Protein AF-A0A3B0TDS3-F1 (afdb_monomer)

pLDDT: mean 95.23, std 4.94, range [43.94, 98.81]

Radius of gyration: 26.95 Å; Cα contacts (8 Å, |Δi|>4): 705; chains: 1; bounding box: 66×51×68 Å

Secondary structure (DSSP, 8-state):
-PPPTT-EEEEEHHHHHHHHHHHHHHHH---HHHHHHHHHHHHHHHHHHTTT-----EEEEEHHHHHHHHHHHHHHHHHHHHHHS-TTS-----EEEEEEEEEE-SS--TTSPPPEEEEEEEEEEPPPBHHHHHHHHHH-SSHHHHHHHHHHHHHSTTEETTTTEE-SB---TTS-GGG-GGGGSPTTBTTBSSEEHHHHHHHHHHHHHTT-HHHHHHHHHHHSGGGS-HHHH-S-TTS--SEE--TTSS-GGGTT-EE-SS--THHHHHHHHHHHHHH-S-SEEE-TTS-EEEE------GGGS-SS-EEEEEE-TT--EEEEEE-SSEEEEEETTTEEEEEEETT---SSSTT---EEEEEEEETT-SSPEEE-SSEE-TTHHHHHHTT-EEEEEEEE-

Nearest PDB structures (foldseek):
  6gh3-assembly1_A  TM=7.090E-01  e=1.084E-11  Paenibacillus sp. YM1
  6gh3-assembly1_B  TM=7.013E-01  e=1.621E-11  Paenibacillus sp. YM1
  1v7v-assembly1_A  TM=5.893E-01  e=9.098E-08  Vibrio proteolyticus
  8hob-assembly1_B  TM=5.862E-01  e=1.081E-07  Acetivibrio thermocellus
  3qde-assembly1_A  TM=5.828E-01  e=1.442E-07  Acetivibrio thermocellus

Sequence (401 aa):
MSTEDDAAICIFEELATFIVGLTPVLNLEENNFNYWIKSNDIKEHYRKRIRDGIDGEEKDLSISEIKHFLSSVIKKIDKSVLSAQDEKGCLRTYFTHEVLEYNKIGVPNSEGIQLVKPTKLKQHKLPAFLEGYVHALRVASSKKEALDLYQEVRVSDLYDKKLKMYKVNVNLAGESEEIGRTRIFPRSWLENESIWLHMEYKFLLEILRNELFEEFYENFWNILVPFLKPEMYGRSVLENSSFIVSSAHQDEDLHGQGFVARLSGSTAEFMHIWLYMNVGKKPFSVSPKGDLQLKFEPALEGSLFTTKESSFSFKDIEGNSMVVKLPKNIYAFNFLGKIGVVYHNKKRLNTFGKKSALIKRVELTYRDQKNPVLIRSALISEPYAKDIRNHKVTRIDVYFE

Mean predicted aligned error: 5.13 Å

Structure (mmCIF, N/CA/C/O backbone):
data_AF-A0A3B0TDS3-F1
#
_entry.id   AF-A0A3B0TDS3-F1
#
loop_
_atom_site.group_PDB
_atom_site.id
_atom_site.type_symbol
_atom_site.label_atom_id
_atom_site.label_alt_id
_atom_site.label_comp_id
_atom_site.label_asym_id
_atom_site.label_entity_id
_atom_site.label_seq_id
_atom_site.pdbx_PDB_ins_code
_atom_site.Cartn_x
_atom_site.Cartn_y
_atom_site.Cartn_z
_atom_site.occupancy
_atom_site.B_iso_or_equiv
_atom_site.auth_seq_id
_atom_site.auth_comp_id
_atom_site.auth_asym_id
_atom_site.auth_atom_id
_atom_site.pdbx_PDB_model_num
ATOM 1 N N . MET A 1 1 ? 20.557 14.117 10.878 1.00 43.94 1 MET A N 1
ATOM 2 C CA . MET A 1 1 ? 20.926 14.824 12.118 1.00 43.94 1 MET A CA 1
ATOM 3 C C . MET A 1 1 ? 20.029 14.275 13.210 1.00 43.94 1 MET A C 1
ATOM 5 O O . MET A 1 1 ? 18.821 14.414 13.077 1.00 43.94 1 MET A O 1
ATOM 9 N N . SER A 1 2 ? 20.569 13.550 14.193 1.00 51.22 2 SER A N 1
ATOM 10 C CA . SER A 1 2 ? 19.808 13.276 15.415 1.00 51.22 2 SER A CA 1
ATOM 11 C C . SER A 1 2 ? 19.693 14.601 16.152 1.00 51.22 2 SER A C 1
ATOM 13 O O . SER A 1 2 ? 20.711 15.215 16.455 1.00 51.22 2 SER A O 1
ATOM 15 N N . THR A 1 3 ? 18.477 15.081 16.356 1.00 63.25 3 THR A N 1
ATOM 16 C CA . THR A 1 3 ? 18.248 16.248 17.200 1.00 63.25 3 THR A CA 1
ATOM 17 C C . THR A 1 3 ? 18.604 15.865 18.639 1.00 63.25 3 THR A C 1
ATOM 19 O O . THR A 1 3 ? 18.185 14.796 19.095 1.00 63.25 3 THR A O 1
ATOM 22 N N . GLU A 1 4 ? 19.435 16.673 19.299 1.00 81.38 4 GLU A N 1
ATOM 23 C CA . GLU A 1 4 ? 19.890 16.449 20.679 1.00 81.38 4 GLU A CA 1
ATOM 24 C C . GLU A 1 4 ? 18.684 16.372 21.626 1.00 81.38 4 GLU A C 1
ATOM 26 O O . GLU A 1 4 ? 17.729 17.129 21.466 1.00 81.38 4 GLU A O 1
ATOM 31 N N . ASP A 1 5 ? 18.689 15.432 22.574 1.00 81.81 5 ASP A N 1
ATOM 32 C CA . ASP A 1 5 ? 17.509 15.133 23.405 1.00 81.81 5 ASP A CA 1
ATOM 33 C C . ASP A 1 5 ? 17.091 16.299 24.315 1.00 81.81 5 ASP A C 1
ATOM 35 O O . ASP A 1 5 ? 15.903 16.439 24.617 1.00 81.81 5 ASP A O 1
ATOM 39 N N . ASP A 1 6 ? 18.047 17.159 24.672 1.00 84.56 6 ASP A N 1
ATOM 40 C CA . ASP A 1 6 ? 17.842 18.343 25.511 1.00 84.56 6 ASP A CA 1
ATOM 41 C C . ASP A 1 6 ? 17.403 19.582 24.717 1.00 84.56 6 ASP A C 1
ATOM 43 O O . ASP A 1 6 ? 17.012 20.588 25.308 1.00 84.56 6 ASP A O 1
ATOM 47 N N . ALA A 1 7 ? 17.453 19.542 23.380 1.00 91.31 7 ALA A N 1
ATOM 48 C CA . ALA A 1 7 ? 16.971 20.663 22.586 1.00 91.31 7 ALA A CA 1
ATOM 49 C C . ALA A 1 7 ? 15.443 20.793 22.726 1.00 91.31 7 ALA A C 1
ATOM 51 O O . ALA A 1 7 ? 14.700 19.806 22.703 1.00 91.31 7 ALA A O 1
ATOM 52 N N . ALA A 1 8 ? 14.984 22.032 22.889 1.00 91.75 8 ALA A N 1
ATOM 53 C CA . ALA A 1 8 ? 13.580 22.365 23.065 1.00 91.75 8 ALA A CA 1
ATOM 54 C C . ALA A 1 8 ? 12.907 22.696 21.729 1.00 91.75 8 ALA A C 1
ATOM 56 O O . ALA A 1 8 ? 13.524 23.241 20.809 1.00 91.75 8 ALA A O 1
ATOM 57 N N . ILE A 1 9 ? 11.623 22.368 21.640 1.00 93.62 9 ILE A N 1
ATOM 58 C CA . ILE A 1 9 ? 10.732 22.778 20.563 1.00 93.62 9 ILE A CA 1
ATOM 59 C C . ILE A 1 9 ? 9.626 23.617 21.192 1.00 93.62 9 ILE A C 1
ATOM 61 O O . ILE A 1 9 ? 8.897 23.136 22.061 1.00 93.62 9 ILE A O 1
ATOM 65 N N . CYS A 1 10 ? 9.499 24.850 20.713 1.00 95.19 10 CYS A N 1
ATOM 66 C CA . CYS A 1 10 ? 8.429 25.745 21.113 1.00 95.19 10 CYS A CA 1
ATOM 67 C C . CYS A 1 10 ? 7.128 25.324 20.418 1.00 95.19 10 CYS A C 1
ATOM 69 O O . CYS A 1 10 ? 7.086 25.187 19.190 1.00 95.19 10 CYS A O 1
ATOM 71 N N . ILE A 1 11 ? 6.080 25.072 21.197 1.00 95.75 11 ILE A N 1
ATOM 72 C CA . ILE A 1 11 ? 4.740 24.749 20.698 1.00 95.75 11 ILE A CA 1
ATOM 73 C C . ILE A 1 11 ? 3.695 25.560 21.460 1.00 95.75 11 ILE A C 1
ATOM 75 O O . ILE A 1 11 ? 3.932 25.971 22.590 1.00 95.75 11 ILE A O 1
ATOM 79 N N . PHE A 1 12 ? 2.514 25.748 20.878 1.00 96.62 12 PHE A N 1
ATOM 80 C CA . PHE A 1 12 ? 1.423 26.449 21.554 1.00 96.62 12 PHE A CA 1
ATOM 81 C C . PHE A 1 12 ? 1.002 25.743 22.859 1.00 96.62 12 PHE A C 1
ATOM 83 O O . PHE A 1 12 ? 0.956 24.506 22.941 1.00 96.62 12 PHE A O 1
ATOM 90 N N . GLU A 1 13 ? 0.730 26.540 23.892 1.00 97.31 13 GLU A N 1
ATOM 91 C CA . GLU A 1 13 ? 0.593 26.107 25.287 1.00 97.31 13 GLU A CA 1
ATOM 92 C C . GLU A 1 13 ? -0.495 25.033 25.493 1.00 97.31 13 GLU A C 1
ATOM 94 O O . GLU A 1 13 ? -0.337 24.095 26.290 1.00 97.31 13 GLU A O 1
ATOM 99 N N . GLU A 1 14 ? -1.589 25.106 24.733 1.00 97.81 14 GLU A N 1
ATOM 100 C CA . GLU A 1 14 ? -2.693 24.151 24.776 1.00 97.81 14 GLU A CA 1
ATOM 101 C C . GLU A 1 14 ? -2.236 22.748 24.359 1.00 97.81 14 GLU A C 1
ATOM 103 O O . GLU A 1 14 ? -2.625 21.757 24.987 1.00 97.81 14 GLU A O 1
ATOM 108 N N . LEU A 1 15 ? -1.390 22.643 23.324 1.00 97.25 15 LEU A N 1
ATOM 109 C CA . LEU A 1 15 ? -0.843 21.361 22.872 1.00 97.25 15 LEU A CA 1
ATOM 110 C C . LEU A 1 15 ? 0.171 20.812 23.868 1.00 97.25 15 LEU A C 1
ATOM 112 O O . LEU A 1 15 ? 0.146 19.614 24.153 1.00 97.25 15 LEU A O 1
ATOM 116 N N . ALA A 1 16 ? 1.020 21.670 24.437 1.00 97.25 16 ALA A N 1
ATOM 117 C CA . ALA A 1 16 ? 1.942 21.251 25.487 1.00 97.25 16 ALA A CA 1
ATOM 118 C C . ALA A 1 16 ? 1.182 20.680 26.691 1.00 97.25 16 ALA A C 1
ATOM 120 O O . ALA A 1 16 ? 1.498 19.593 27.176 1.00 97.25 16 ALA A O 1
ATOM 121 N N . THR A 1 17 ? 0.119 21.364 27.122 1.00 97.00 17 THR A N 1
ATOM 122 C CA . THR A 1 17 ? -0.765 20.899 28.199 1.00 97.00 17 THR A CA 1
ATOM 123 C C . THR A 1 17 ? -1.408 19.553 27.865 1.00 97.00 17 THR A C 1
ATOM 125 O O . THR A 1 17 ? -1.441 18.657 28.710 1.00 97.00 17 THR A O 1
ATOM 128 N N . PHE A 1 18 ? -1.876 19.374 26.626 1.00 98.06 18 PHE A N 1
ATOM 129 C CA . PHE A 1 18 ? -2.446 18.111 26.160 1.00 98.06 18 PHE A CA 1
ATOM 130 C C . PHE A 1 18 ? -1.433 16.955 26.195 1.00 98.06 18 PHE A C 1
ATOM 132 O O . PHE A 1 18 ? -1.743 15.888 26.730 1.00 98.06 18 PHE A O 1
ATOM 139 N N . ILE A 1 19 ? -0.222 17.163 25.668 1.00 97.81 19 ILE A N 1
ATOM 140 C CA . ILE A 1 19 ? 0.850 16.156 25.634 1.00 97.81 19 ILE A CA 1
ATOM 141 C C . ILE A 1 19 ? 1.247 15.749 27.057 1.00 97.81 19 ILE A C 1
ATOM 143 O O . ILE A 1 19 ? 1.241 14.558 27.390 1.00 97.81 19 ILE A O 1
ATOM 147 N N . VAL A 1 20 ? 1.536 16.729 27.917 1.00 96.44 20 VAL A N 1
ATOM 148 C CA . VAL A 1 20 ? 1.930 16.490 29.314 1.00 96.44 20 VAL A CA 1
ATOM 149 C C . VAL A 1 20 ? 0.810 15.786 30.081 1.00 96.44 20 VAL A C 1
ATOM 151 O O . VAL A 1 20 ? 1.075 14.825 30.800 1.00 96.44 20 VAL A O 1
ATOM 154 N N . GLY A 1 21 ? -0.447 16.200 29.893 1.00 97.00 21 GLY A N 1
ATOM 155 C CA . GLY A 1 21 ? -1.600 15.602 30.567 1.00 97.00 21 GLY A CA 1
ATOM 156 C C . GLY A 1 21 ? -1.903 14.167 30.124 1.00 97.00 21 GLY A C 1
ATOM 157 O O . GLY A 1 21 ? -2.243 13.323 30.955 1.00 97.00 21 GLY A O 1
ATOM 158 N N . LEU A 1 22 ? -1.767 13.856 28.830 1.00 98.12 22 LEU A N 1
ATOM 159 C CA . LEU A 1 22 ? -2.089 12.531 28.287 1.00 98.12 22 LEU A CA 1
ATOM 160 C C . LEU A 1 22 ? -0.999 11.484 28.567 1.00 98.12 22 LEU A C 1
ATOM 162 O O . LEU A 1 22 ? -1.310 10.301 28.719 1.00 98.12 22 LEU A O 1
ATOM 166 N N . THR A 1 23 ? 0.262 11.904 28.670 1.00 97.69 23 THR A N 1
ATOM 167 C CA . THR A 1 23 ? 1.417 11.023 28.915 1.00 97.69 23 THR A CA 1
ATOM 168 C C . THR A 1 23 ? 1.249 10.080 30.123 1.00 97.69 23 THR A C 1
ATOM 170 O O . THR A 1 23 ? 1.380 8.866 29.942 1.00 97.69 23 THR A O 1
ATOM 173 N N . PRO A 1 24 ? 0.911 10.541 31.345 1.00 96.88 24 PRO A N 1
ATOM 174 C CA . PRO A 1 24 ? 0.722 9.637 32.481 1.00 96.88 24 PRO A CA 1
ATOM 175 C C . PRO A 1 24 ? -0.459 8.679 32.279 1.00 96.88 24 PRO A C 1
ATOM 177 O O . PRO A 1 24 ? -0.383 7.526 32.695 1.00 96.88 24 PRO A O 1
ATOM 180 N N . VAL A 1 25 ? -1.528 9.105 31.597 1.00 97.62 25 VAL A N 1
ATOM 181 C CA . VAL A 1 25 ? -2.680 8.237 31.298 1.00 97.62 25 VAL A CA 1
ATOM 182 C C . VAL A 1 25 ? -2.292 7.118 30.330 1.00 97.62 25 VAL A C 1
ATOM 184 O O . VAL A 1 25 ? -2.728 5.984 30.508 1.00 97.62 25 VAL A O 1
ATOM 187 N N . LEU A 1 26 ? -1.442 7.396 29.336 1.00 96.69 26 LEU A N 1
ATOM 188 C CA . LEU A 1 26 ? -0.903 6.373 28.431 1.00 96.69 26 LEU A CA 1
ATOM 189 C C . LEU A 1 26 ? -0.057 5.327 29.166 1.00 96.69 26 LEU A C 1
ATOM 191 O O . LEU A 1 26 ? -0.146 4.142 28.845 1.00 96.69 26 LEU A O 1
ATOM 195 N N . ASN A 1 27 ? 0.744 5.768 30.138 1.00 94.75 27 ASN A N 1
ATOM 196 C CA . ASN A 1 27 ? 1.745 4.929 30.795 1.00 94.75 27 ASN A CA 1
ATOM 197 C C . ASN A 1 27 ? 1.227 4.157 32.011 1.00 94.75 27 ASN A C 1
ATOM 199 O O . ASN A 1 27 ? 1.718 3.062 32.274 1.00 94.75 27 ASN A O 1
ATOM 203 N N . LEU A 1 28 ? 0.269 4.718 32.753 1.00 94.56 28 LEU A N 1
ATOM 204 C CA . LEU A 1 28 ? -0.132 4.201 34.065 1.00 94.56 28 LEU A CA 1
ATOM 205 C C . LEU A 1 28 ? -1.535 3.581 34.079 1.00 94.56 28 LEU A C 1
ATOM 207 O O . LEU A 1 28 ? -1.835 2.789 34.968 1.00 94.56 28 LEU A O 1
ATOM 211 N N . GLU A 1 29 ? -2.415 3.931 33.134 1.00 96.00 29 GLU A N 1
ATOM 212 C CA . GLU A 1 29 ? -3.788 3.414 33.131 1.00 96.00 29 GLU A CA 1
ATOM 213 C C . GLU A 1 29 ? -3.897 2.093 32.357 1.00 96.00 29 GLU A C 1
ATOM 215 O O . GLU A 1 29 ? -3.951 2.041 31.119 1.00 96.00 29 GLU A O 1
ATOM 220 N N . GLU A 1 30 ? -3.956 1.001 33.117 1.00 92.25 30 GLU A N 1
ATOM 221 C CA . GLU A 1 30 ? -4.073 -0.352 32.578 1.00 92.25 30 GLU A CA 1
ATOM 222 C C . GLU A 1 30 ? -5.516 -0.744 32.249 1.00 92.25 30 GLU A C 1
ATOM 224 O O . GLU A 1 30 ? -5.735 -1.537 31.328 1.00 92.25 30 GLU A O 1
ATOM 229 N N . ASN A 1 31 ? -6.510 -0.185 32.950 1.00 93.38 31 ASN A N 1
ATOM 230 C CA . ASN A 1 31 ? -7.907 -0.496 32.682 1.00 93.38 31 ASN A CA 1
ATOM 231 C C . ASN A 1 31 ? -8.383 0.259 31.430 1.00 93.38 31 ASN A C 1
ATOM 233 O O . ASN A 1 31 ? -8.437 1.487 31.401 1.00 93.38 31 ASN A O 1
ATOM 237 N N . ASN A 1 32 ? -8.771 -0.482 30.389 1.00 91.31 32 ASN A N 1
ATOM 238 C CA . ASN A 1 32 ? -9.150 0.099 29.097 1.00 91.31 32 ASN A CA 1
ATOM 239 C C . ASN A 1 32 ? -10.339 1.069 29.180 1.00 91.31 32 ASN A C 1
ATOM 241 O O . ASN A 1 32 ? -10.360 2.066 28.459 1.00 91.31 32 ASN A O 1
ATOM 245 N N . PHE A 1 33 ? -11.310 0.807 30.057 1.00 91.50 33 PHE A N 1
ATOM 246 C CA . PHE A 1 33 ? -12.478 1.670 30.211 1.00 91.50 33 PHE A CA 1
ATOM 247 C C . PHE A 1 33 ? -12.118 2.978 30.928 1.00 91.50 33 PHE A C 1
ATOM 249 O O . PHE A 1 33 ? -12.454 4.060 30.447 1.00 91.50 33 PHE A O 1
ATOM 256 N N . ASN A 1 34 ? -11.342 2.901 32.012 1.00 94.25 34 ASN A N 1
ATOM 257 C CA . ASN A 1 34 ? -10.825 4.087 32.698 1.00 94.25 34 ASN A CA 1
ATOM 258 C C . ASN A 1 34 ? -9.892 4.904 31.798 1.00 94.25 34 ASN A C 1
ATOM 260 O O . ASN A 1 34 ? -9.969 6.132 31.793 1.00 94.25 34 ASN A O 1
ATOM 264 N N . TYR A 1 35 ? -9.052 4.239 31.000 1.00 95.31 35 TYR A N 1
ATOM 265 C CA . TYR A 1 35 ? -8.215 4.888 29.992 1.00 95.31 35 TYR A CA 1
ATOM 266 C C . TYR A 1 35 ? -9.070 5.650 28.980 1.00 95.31 35 TYR A C 1
ATOM 268 O O . TYR A 1 35 ? -8.792 6.813 28.682 1.00 95.31 35 TYR A O 1
ATOM 276 N N . TRP A 1 36 ? -10.128 5.018 28.464 1.00 93.88 36 TRP A N 1
ATOM 277 C CA . TRP A 1 36 ? -11.045 5.660 27.531 1.00 93.88 36 TRP A CA 1
ATOM 278 C C . TRP A 1 36 ? -11.683 6.908 28.152 1.00 93.88 36 TRP A C 1
ATOM 280 O O . TRP A 1 36 ? -11.662 7.955 27.513 1.00 93.88 36 TRP A O 1
ATOM 290 N N . ILE A 1 37 ? -12.149 6.852 29.403 1.00 93.88 37 ILE A N 1
ATOM 291 C CA . ILE A 1 37 ? -12.697 8.028 30.101 1.00 93.88 37 ILE A CA 1
ATOM 292 C C . ILE A 1 37 ? -11.632 9.124 30.247 1.00 93.88 37 ILE A C 1
ATOM 294 O O . ILE A 1 37 ? -11.786 10.204 29.681 1.00 93.88 37 ILE A O 1
ATOM 298 N N . LYS A 1 38 ? -10.516 8.836 30.930 1.00 97.25 38 LYS A N 1
ATOM 299 C CA . LYS A 1 38 ? -9.476 9.831 31.252 1.00 97.25 38 LYS A CA 1
ATOM 300 C C . LYS A 1 38 ? -8.871 10.470 30.002 1.00 97.25 38 LYS A C 1
ATOM 302 O O . LYS A 1 38 ? -8.667 11.680 29.955 1.00 97.25 38 LYS A O 1
ATOM 307 N N . SER A 1 39 ? -8.591 9.668 28.973 1.00 97.50 39 SER A N 1
ATOM 308 C CA . SER A 1 39 ? -8.037 10.189 27.720 1.00 97.50 39 SER A CA 1
ATOM 309 C C . SER A 1 39 ? -9.039 11.067 26.969 1.00 97.50 39 SER A C 1
ATOM 311 O O . SER A 1 39 ? -8.631 12.054 26.358 1.00 97.50 39 SER A O 1
ATOM 313 N N . ASN A 1 40 ? -10.339 10.742 26.992 1.00 96.62 40 ASN A N 1
ATOM 314 C CA . ASN A 1 40 ? -11.368 11.588 26.389 1.00 96.62 40 ASN A CA 1
ATOM 315 C C . ASN A 1 40 ? -11.589 12.877 27.177 1.00 96.62 40 ASN A C 1
ATOM 317 O O . ASN A 1 40 ? -11.677 13.915 26.537 1.00 96.62 40 ASN A O 1
ATOM 321 N N . ASP A 1 41 ? -11.564 12.855 28.509 1.00 96.88 41 ASP A N 1
ATOM 322 C CA . ASP A 1 41 ? -11.658 14.080 29.315 1.00 96.88 41 ASP A CA 1
ATOM 323 C C . ASP A 1 41 ? -10.521 15.063 28.972 1.00 96.88 41 ASP A C 1
ATOM 325 O O . ASP A 1 41 ? -10.763 16.252 28.763 1.00 96.88 41 ASP A O 1
ATOM 329 N N . ILE A 1 42 ? -9.289 14.563 28.808 1.00 98.31 42 ILE A N 1
ATOM 330 C CA . ILE A 1 42 ? -8.134 15.373 28.377 1.00 98.31 42 ILE A CA 1
ATOM 331 C C . ILE A 1 42 ? -8.322 15.908 26.947 1.00 98.31 42 ILE A C 1
ATOM 333 O O . ILE A 1 42 ? -8.057 17.083 26.686 1.00 98.31 42 ILE A O 1
ATOM 337 N N . LYS A 1 43 ? -8.809 15.075 26.014 1.00 98.00 43 LYS A N 1
ATOM 338 C CA . LYS A 1 43 ? -9.114 15.495 24.633 1.00 98.00 43 LYS A CA 1
ATOM 339 C C . LYS A 1 43 ? -10.213 16.562 24.586 1.00 98.00 43 LYS A C 1
ATOM 341 O O . LYS A 1 43 ? -10.077 17.520 23.834 1.00 98.00 43 LYS A O 1
ATOM 346 N N . GLU A 1 44 ? -11.278 16.417 25.371 1.00 97.94 44 GLU A N 1
ATOM 347 C CA . GLU A 1 44 ? -12.372 17.390 25.447 1.00 97.94 44 GLU A CA 1
ATOM 348 C C . GLU A 1 44 ? -11.927 18.694 26.107 1.00 97.94 44 GLU A C 1
ATOM 350 O O . GLU A 1 44 ? -12.290 19.769 25.633 1.00 97.94 44 GLU A O 1
ATOM 355 N N . HIS A 1 45 ? -11.084 18.630 27.141 1.00 97.75 45 HIS A N 1
ATOM 356 C CA . HIS A 1 45 ? -10.477 19.826 27.718 1.00 97.75 45 HIS A CA 1
ATOM 357 C C . HIS A 1 45 ? -9.639 20.583 26.680 1.00 97.75 45 HIS A C 1
ATOM 359 O O . HIS A 1 45 ? -9.828 21.785 26.505 1.00 97.75 45 HIS A O 1
ATOM 365 N N . TYR A 1 46 ? -8.781 19.878 25.935 1.00 97.94 46 TYR A N 1
ATOM 366 C CA . TYR A 1 46 ? -8.002 20.470 24.847 1.00 97.94 46 TYR A CA 1
ATOM 367 C C . TYR A 1 46 ? -8.901 21.092 23.769 1.00 97.94 46 TYR A C 1
ATOM 369 O O . TYR A 1 46 ? -8.754 22.272 23.464 1.00 97.94 46 TYR A O 1
ATOM 377 N N . ARG A 1 47 ? -9.899 20.351 23.261 1.00 97.94 47 ARG A N 1
ATOM 378 C CA . ARG A 1 47 ? -10.879 20.853 22.276 1.00 97.94 47 ARG A CA 1
ATOM 379 C C . ARG A 1 47 ? -11.645 22.072 22.772 1.00 97.94 47 ARG A C 1
ATOM 381 O O . ARG A 1 47 ? -11.975 22.936 21.970 1.00 97.94 47 ARG A O 1
ATOM 388 N N . LYS A 1 48 ? -11.968 22.128 24.068 1.00 97.62 48 LYS A N 1
ATOM 389 C CA . LYS A 1 48 ? -12.624 23.282 24.684 1.00 97.62 48 LYS A CA 1
ATOM 390 C C . LYS A 1 48 ? -11.699 24.495 24.697 1.00 97.62 48 LYS A C 1
ATOM 392 O O . LYS A 1 48 ? -12.172 25.569 24.355 1.00 97.62 48 LYS A O 1
ATOM 397 N N . ARG A 1 49 ? -10.422 24.323 25.065 1.00 96.62 49 ARG A N 1
ATOM 398 C CA . ARG A 1 49 ? -9.435 25.415 25.070 1.00 96.62 49 ARG A CA 1
ATOM 399 C C . ARG A 1 49 ? -9.254 26.014 23.679 1.00 96.62 49 ARG A C 1
ATOM 401 O O . ARG A 1 49 ? -9.344 27.218 23.542 1.00 96.62 49 ARG A O 1
ATOM 408 N N . ILE A 1 50 ? -9.106 25.172 22.654 1.00 97.38 50 ILE A N 1
ATOM 409 C CA . ILE A 1 50 ? -8.817 25.650 21.293 1.00 97.38 50 ILE A CA 1
ATOM 410 C C . ILE A 1 50 ? -10.058 26.029 20.469 1.00 97.38 50 ILE A C 1
ATOM 412 O O . ILE A 1 50 ? -9.943 26.319 19.278 1.00 97.38 50 ILE A O 1
ATOM 416 N N . ARG A 1 51 ? -11.266 25.930 21.046 1.00 97.31 51 ARG A N 1
ATOM 417 C CA . ARG A 1 51 ? -12.526 26.044 20.291 1.00 97.31 51 ARG A CA 1
ATOM 418 C C . ARG A 1 51 ? -12.660 27.395 19.595 1.00 97.31 51 ARG A C 1
ATOM 420 O O . ARG A 1 51 ? -13.100 27.437 18.450 1.00 97.31 51 ARG A O 1
ATOM 427 N N . ASP A 1 52 ? -12.284 28.452 20.302 1.00 96.88 52 ASP A N 1
ATOM 428 C CA . ASP A 1 52 ? -12.433 29.838 19.858 1.00 96.88 52 ASP A CA 1
ATOM 429 C C . ASP A 1 52 ? -11.116 30.414 19.296 1.00 96.88 52 ASP A C 1
ATOM 431 O O . ASP A 1 52 ? -11.034 31.599 18.982 1.00 96.88 52 ASP A O 1
ATOM 435 N N . GLY A 1 53 ? -10.094 29.567 19.131 1.00 96.06 53 GLY A N 1
ATOM 436 C CA . GLY A 1 53 ? -8.728 29.949 18.771 1.00 96.06 53 GLY A CA 1
ATOM 437 C C . GLY A 1 53 ? -7.710 29.427 19.784 1.00 96.06 53 GLY A C 1
ATOM 438 O O . GLY A 1 53 ? -8.081 28.771 20.751 1.00 96.06 53 GLY A O 1
ATOM 439 N N . ILE A 1 54 ? -6.430 29.693 19.530 1.00 96.75 54 ILE A N 1
ATOM 440 C CA . ILE A 1 54 ? -5.351 29.508 20.513 1.00 96.75 54 ILE A CA 1
ATOM 441 C C . ILE A 1 54 ? -5.013 30.859 21.142 1.00 96.75 54 ILE A C 1
ATOM 443 O O . ILE A 1 54 ? -5.138 31.890 20.475 1.00 96.75 54 ILE A O 1
ATOM 447 N N . ASP A 1 55 ? -4.537 30.849 22.382 1.00 94.25 55 ASP A N 1
ATOM 448 C CA . ASP A 1 55 ? -4.226 32.066 23.143 1.00 94.25 55 ASP A CA 1
ATOM 449 C C . ASP A 1 55 ? -2.960 32.781 22.621 1.00 94.25 55 ASP A C 1
ATOM 451 O O . ASP A 1 55 ? -2.742 33.964 22.879 1.00 94.25 55 ASP A O 1
ATOM 455 N N . GLY A 1 56 ? -2.135 32.076 21.837 1.00 95.50 56 GLY A N 1
ATOM 456 C CA . GLY A 1 56 ? -0.888 32.585 21.256 1.00 95.50 56 GLY A CA 1
ATOM 457 C C . GLY A 1 56 ? 0.329 32.457 22.175 1.00 95.50 56 GLY A C 1
ATOM 458 O O . GLY A 1 56 ? 1.440 32.765 21.749 1.00 95.50 56 GLY A O 1
ATOM 459 N N . GLU A 1 57 ? 0.138 31.981 23.407 1.00 97.12 57 GLU A N 1
ATOM 460 C CA . GLU A 1 57 ? 1.229 31.611 24.305 1.00 97.12 57 GLU A CA 1
ATOM 461 C C . GLU A 1 57 ? 1.911 30.321 23.838 1.00 97.12 57 GLU A C 1
ATOM 463 O O . GLU A 1 57 ? 1.276 29.389 23.330 1.00 97.12 57 GLU A O 1
ATOM 468 N N . GLU A 1 58 ? 3.224 30.255 24.037 1.00 97.19 58 GLU A N 1
ATOM 469 C CA . GLU A 1 58 ? 4.030 29.097 23.680 1.00 97.19 58 GLU A CA 1
ATOM 470 C C . GLU A 1 58 ? 4.720 28.504 24.908 1.00 97.19 58 GLU A C 1
ATOM 472 O O . GLU A 1 58 ? 4.975 29.175 25.911 1.00 97.19 58 GLU A O 1
ATOM 477 N N . LYS A 1 59 ? 5.030 27.215 24.817 1.00 96.62 59 LYS A N 1
ATOM 478 C CA . LYS A 1 59 ? 5.724 26.456 25.842 1.00 96.62 59 LYS A CA 1
ATOM 479 C C . LYS A 1 59 ? 6.772 25.560 25.204 1.00 96.62 59 LYS A C 1
ATOM 481 O O . LYS A 1 59 ? 6.503 24.858 24.228 1.00 96.62 59 LYS A O 1
ATOM 486 N N . ASP A 1 60 ? 7.945 25.549 25.819 1.00 96.19 60 ASP A N 1
ATOM 487 C CA . ASP A 1 60 ? 9.022 24.647 25.450 1.00 96.19 60 ASP A CA 1
ATOM 488 C C . ASP A 1 60 ? 8.711 23.219 25.909 1.00 96.19 60 ASP A C 1
ATOM 490 O O . ASP A 1 60 ? 8.404 22.976 27.080 1.00 96.19 60 ASP A O 1
ATOM 494 N N . LEU A 1 61 ? 8.825 22.269 24.981 1.00 96.00 61 LEU A N 1
ATOM 495 C CA . LEU A 1 61 ? 8.969 20.848 25.288 1.00 96.00 61 LEU A CA 1
ATOM 496 C C . LEU A 1 61 ? 10.319 20.357 24.781 1.00 96.00 61 LEU A C 1
ATOM 498 O O . LEU A 1 61 ? 10.683 20.595 23.627 1.00 96.00 61 LEU A O 1
ATOM 502 N N . SER A 1 62 ? 11.041 19.618 25.616 1.00 95.00 62 SER A N 1
ATOM 503 C CA . SER A 1 62 ? 12.257 18.940 25.178 1.00 95.00 62 SER A CA 1
ATOM 504 C C . SER A 1 62 ? 11.940 17.861 24.140 1.00 95.00 62 SER A C 1
ATOM 506 O O . SER A 1 62 ? 10.885 17.212 24.151 1.00 95.00 62 SER A O 1
ATOM 508 N N . ILE A 1 63 ? 12.890 17.608 23.243 1.00 94.50 63 ILE A N 1
ATOM 509 C CA . ILE A 1 63 ? 12.808 16.491 22.298 1.00 94.50 63 ILE A CA 1
ATOM 510 C C . ILE A 1 63 ? 12.649 15.158 23.035 1.00 94.50 63 ILE A C 1
ATOM 512 O O . ILE A 1 63 ? 11.915 14.288 22.557 1.00 94.50 63 ILE A O 1
ATOM 516 N N . SER A 1 64 ? 13.284 15.002 24.198 1.00 94.81 64 SER A N 1
ATOM 517 C CA . SER A 1 64 ? 13.116 13.834 25.065 1.00 94.81 64 SER A CA 1
ATOM 518 C C . SER A 1 64 ? 11.658 13.632 25.502 1.00 94.81 64 SER A C 1
ATOM 520 O O . SER A 1 64 ? 11.118 12.533 25.344 1.00 94.81 64 SER A O 1
ATOM 522 N N . GLU A 1 65 ? 10.972 14.686 25.959 1.00 95.25 65 GLU A N 1
ATOM 523 C CA . GLU A 1 65 ? 9.553 14.625 26.345 1.00 95.25 65 GLU A CA 1
ATOM 524 C C . GLU A 1 65 ? 8.656 14.237 25.166 1.00 95.25 65 GLU A C 1
ATOM 526 O O . GLU A 1 65 ? 7.788 13.368 25.295 1.00 95.25 65 GLU A O 1
ATOM 531 N N . ILE A 1 66 ? 8.899 14.816 23.987 1.00 95.38 66 ILE A N 1
ATOM 532 C CA . ILE A 1 66 ? 8.133 14.504 22.774 1.00 95.38 66 ILE A CA 1
ATOM 533 C C . ILE A 1 66 ? 8.359 13.045 22.353 1.00 95.38 66 ILE A C 1
ATOM 535 O O . ILE A 1 66 ? 7.398 12.318 22.084 1.00 95.38 66 ILE A O 1
ATOM 539 N N . LYS A 1 67 ? 9.615 12.579 22.329 1.00 95.50 67 LYS A N 1
ATOM 540 C CA . LYS A 1 67 ? 9.954 11.177 22.029 1.00 95.50 67 LYS A CA 1
ATOM 541 C C . LYS A 1 67 ? 9.307 10.226 23.029 1.00 95.50 67 LYS A C 1
ATOM 543 O O . LYS A 1 67 ? 8.781 9.187 22.619 1.00 95.50 67 LYS A O 1
ATOM 548 N N . HIS A 1 68 ? 9.319 10.570 24.315 1.00 96.12 68 HIS A N 1
ATOM 549 C CA . HIS A 1 68 ? 8.695 9.769 25.361 1.00 96.12 68 HIS A CA 1
ATOM 550 C C . HIS A 1 68 ? 7.179 9.658 25.159 1.00 96.12 68 HIS A C 1
ATOM 552 O O . HIS A 1 68 ? 6.639 8.547 25.176 1.00 96.12 68 HIS A O 1
ATOM 558 N N . PHE A 1 69 ? 6.494 10.771 24.886 1.00 97.31 69 PHE A N 1
ATOM 559 C CA . PHE A 1 69 ? 5.065 10.776 24.576 1.00 97.31 69 PHE A CA 1
ATOM 560 C C . PHE A 1 69 ? 4.741 9.903 23.356 1.00 97.31 69 PHE A C 1
ATOM 562 O O . PHE A 1 69 ? 3.917 8.991 23.450 1.00 97.31 69 PHE A O 1
ATOM 569 N N . LEU A 1 70 ? 5.428 10.118 22.229 1.00 97.12 70 LEU A N 1
ATOM 570 C CA . LEU A 1 70 ? 5.201 9.356 20.995 1.00 97.12 70 LEU A CA 1
ATOM 571 C C . LEU A 1 70 ? 5.474 7.858 21.185 1.00 97.12 70 LEU A C 1
ATOM 573 O O . LEU A 1 70 ? 4.691 7.027 20.730 1.00 97.12 70 LEU A O 1
ATOM 577 N N . SER A 1 71 ? 6.532 7.502 21.916 1.00 96.94 71 SER A N 1
ATOM 578 C CA . SER A 1 71 ? 6.841 6.104 22.244 1.00 96.94 71 SER A CA 1
ATOM 579 C C . SER A 1 71 ? 5.758 5.470 23.121 1.00 96.94 71 SER A C 1
ATOM 581 O O . SER A 1 71 ? 5.409 4.306 22.932 1.00 96.94 71 SER A O 1
ATOM 583 N N . SER A 1 72 ? 5.183 6.240 24.051 1.00 97.38 72 SER A N 1
ATOM 584 C CA . SER A 1 72 ? 4.073 5.796 24.904 1.00 97.38 72 SER A CA 1
ATOM 585 C C . SER A 1 72 ? 2.802 5.540 24.082 1.00 97.38 72 SER A C 1
ATOM 587 O O . SER A 1 72 ? 2.113 4.541 24.298 1.00 97.38 72 SER A O 1
ATOM 589 N N . VAL A 1 73 ? 2.520 6.396 23.090 1.00 97.06 73 VAL A N 1
ATOM 590 C CA . VAL A 1 73 ? 1.424 6.200 22.126 1.00 97.06 73 VAL A CA 1
ATOM 591 C C . VAL A 1 73 ? 1.640 4.926 21.307 1.00 97.06 73 VAL A C 1
ATOM 593 O O . VAL A 1 73 ? 0.745 4.082 21.271 1.00 97.06 73 VAL A O 1
ATOM 596 N N . ILE A 1 74 ? 2.822 4.756 20.705 1.00 96.06 74 ILE A N 1
ATOM 597 C CA . ILE A 1 74 ? 3.165 3.575 19.894 1.00 96.06 74 ILE A CA 1
ATOM 598 C C . ILE A 1 74 ? 2.992 2.296 20.719 1.00 96.06 74 ILE A C 1
ATOM 600 O O . ILE A 1 74 ? 2.221 1.423 20.335 1.00 96.06 74 ILE A O 1
ATOM 604 N N . LYS A 1 75 ? 3.582 2.231 21.920 1.00 94.69 75 LYS A N 1
ATO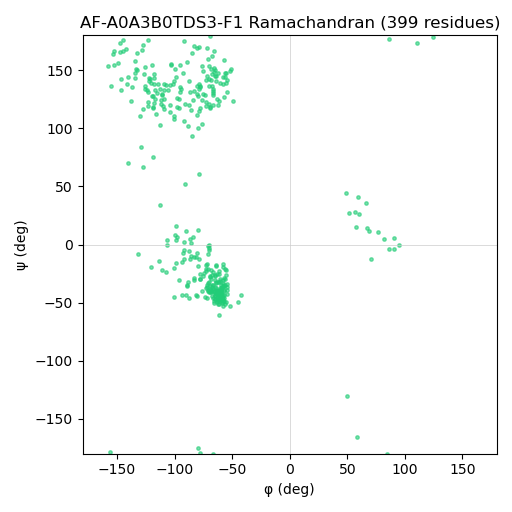M 605 C CA . LYS A 1 75 ? 3.480 1.064 22.811 1.00 94.69 75 LYS A CA 1
ATOM 606 C C . LYS A 1 75 ? 2.029 0.695 23.149 1.00 94.69 75 LYS A C 1
ATOM 608 O O . LYS A 1 75 ? 1.686 -0.487 23.222 1.00 94.69 75 LYS A O 1
ATOM 613 N N . LYS A 1 76 ? 1.162 1.690 23.382 1.00 94.62 76 LYS A N 1
ATOM 614 C CA . LYS A 1 76 ? -0.266 1.458 23.661 1.00 94.62 76 LYS A CA 1
ATOM 615 C C . LYS A 1 76 ? -0.999 0.939 22.418 1.00 94.62 76 LYS A C 1
ATOM 617 O O . LYS A 1 76 ? -1.826 0.033 22.551 1.00 94.62 76 LYS A O 1
ATOM 622 N N . ILE A 1 77 ? -0.699 1.484 21.236 1.00 93.69 77 ILE A N 1
ATOM 623 C CA . ILE A 1 77 ? -1.271 1.034 19.959 1.00 93.69 77 ILE A CA 1
ATOM 624 C C . ILE A 1 77 ? -0.826 -0.399 19.652 1.00 93.69 77 ILE A C 1
ATOM 626 O O . ILE A 1 77 ? -1.691 -1.232 19.400 1.00 93.69 77 ILE A O 1
ATOM 630 N N . ASP A 1 78 ? 0.461 -0.725 19.786 1.00 92.25 78 ASP A N 1
ATOM 631 C CA . ASP A 1 78 ? 0.995 -2.073 19.540 1.00 92.25 78 ASP A CA 1
ATOM 632 C C . ASP A 1 78 ? 0.295 -3.123 20.416 1.00 92.25 78 ASP A C 1
ATOM 634 O O . ASP A 1 78 ? -0.185 -4.148 19.927 1.00 92.25 78 ASP A O 1
ATOM 638 N N . LYS A 1 79 ? 0.124 -2.829 21.715 1.00 92.19 79 LYS A N 1
ATOM 639 C CA . LYS A 1 79 ? -0.652 -3.689 22.628 1.00 92.19 79 LYS A CA 1
ATOM 640 C C . LYS A 1 79 ? -2.110 -3.845 22.173 1.00 92.19 79 LYS A C 1
ATOM 642 O O . LYS A 1 79 ? -2.695 -4.916 22.325 1.00 92.19 79 LYS A O 1
ATOM 647 N N . SER A 1 80 ? -2.703 -2.783 21.632 1.00 90.19 80 SER A N 1
ATOM 648 C CA . SER A 1 80 ? -4.097 -2.780 21.176 1.00 90.19 80 SER A CA 1
ATOM 649 C C . SER A 1 80 ? -4.283 -3.584 19.885 1.00 90.19 80 SER A C 1
ATOM 651 O O . SER A 1 80 ? -5.269 -4.312 19.780 1.00 90.19 80 SER A O 1
ATOM 653 N N . VAL A 1 81 ? -3.328 -3.535 18.951 1.00 90.31 81 VAL A N 1
ATOM 654 C CA . VAL A 1 81 ? -3.335 -4.345 17.718 1.00 90.31 81 VAL A CA 1
ATOM 655 C C . VAL A 1 81 ? -3.302 -5.837 18.048 1.00 90.31 81 VAL A C 1
ATOM 657 O O . VAL A 1 81 ? -4.078 -6.603 17.483 1.00 90.31 81 VAL A O 1
ATOM 660 N N . LEU A 1 82 ? -2.500 -6.253 19.032 1.00 89.06 82 LEU A N 1
ATOM 661 C CA . LEU A 1 82 ? -2.514 -7.643 19.506 1.00 89.06 82 LEU A CA 1
ATOM 662 C C . LEU A 1 82 ? -3.884 -8.038 20.080 1.00 89.06 82 LEU A C 1
ATOM 664 O O . LEU A 1 82 ? -4.390 -9.120 19.803 1.00 89.06 82 LEU A O 1
ATOM 668 N N . SER A 1 83 ? -4.538 -7.148 20.834 1.00 89.56 83 SER A N 1
ATOM 669 C CA . SER A 1 83 ? -5.874 -7.422 21.391 1.00 89.56 83 SER A CA 1
ATOM 670 C C . SER A 1 83 ? -7.003 -7.439 20.347 1.00 89.56 83 SER A C 1
ATOM 672 O O . SER A 1 83 ? -8.069 -8.021 20.584 1.00 89.56 83 SER A O 1
ATOM 674 N N . ALA A 1 84 ? -6.774 -6.809 19.190 1.00 90.88 84 ALA A N 1
ATOM 675 C CA . ALA A 1 84 ? -7.714 -6.748 18.076 1.00 90.88 84 ALA A CA 1
ATOM 676 C C . ALA A 1 84 ? -7.838 -8.091 17.341 1.00 90.88 84 ALA A C 1
ATOM 678 O O . ALA A 1 84 ? -8.862 -8.335 16.702 1.00 90.88 84 ALA A O 1
ATOM 679 N N . GLN A 1 85 ? -6.847 -8.978 17.465 1.00 91.62 85 GLN A N 1
ATOM 680 C CA . GLN A 1 85 ? -6.877 -10.308 16.859 1.00 91.62 85 GLN A CA 1
ATOM 681 C C . GLN A 1 85 ? -8.001 -11.169 17.442 1.00 91.62 85 GLN A C 1
ATOM 683 O O . GLN A 1 85 ? -8.352 -11.047 18.617 1.00 91.62 85 GLN A O 1
ATOM 688 N N . ASP A 1 86 ? -8.614 -12.016 16.625 1.00 89.25 86 ASP A N 1
ATOM 689 C CA . ASP A 1 86 ? -9.585 -13.000 17.095 1.00 89.25 86 ASP A CA 1
ATOM 690 C C . ASP A 1 86 ? -8.916 -14.238 17.721 1.00 89.25 86 ASP A C 1
ATOM 692 O O . ASP A 1 86 ? -7.700 -14.314 17.878 1.00 89.25 86 ASP A O 1
ATOM 696 N N . GLU A 1 87 ? -9.729 -15.226 18.087 1.00 87.31 87 GLU A N 1
ATOM 697 C CA . GLU A 1 87 ? -9.283 -16.485 18.699 1.00 87.31 87 GLU A CA 1
ATOM 698 C C . GLU A 1 87 ? -8.347 -17.311 17.801 1.00 87.31 87 GLU A C 1
ATOM 700 O O . GLU A 1 87 ? -7.581 -18.134 18.296 1.00 87.31 87 GLU A O 1
ATOM 705 N N . LYS A 1 88 ? -8.399 -17.096 16.481 1.00 85.31 88 LYS A N 1
ATOM 706 C CA . LYS A 1 88 ? -7.533 -17.738 15.484 1.00 85.31 88 LYS A CA 1
ATOM 707 C C . LYS A 1 88 ? -6.279 -16.907 15.193 1.00 85.31 88 LYS A C 1
ATOM 709 O O . LYS A 1 88 ? -5.478 -17.305 14.352 1.00 85.31 88 LYS A O 1
ATOM 714 N N . GLY A 1 89 ? -6.105 -15.779 15.884 1.00 85.12 89 GLY A N 1
ATOM 715 C CA . GLY A 1 89 ? -5.026 -14.824 15.659 1.00 85.12 89 GLY A CA 1
ATOM 716 C C . GLY A 1 89 ? -5.297 -13.854 14.510 1.00 85.12 89 GLY A C 1
ATOM 717 O O . GLY A 1 89 ? -4.422 -13.052 14.194 1.00 85.12 89 GLY A O 1
ATOM 718 N N . CYS A 1 90 ? -6.489 -13.888 13.901 1.00 88.25 90 CYS A N 1
ATOM 719 C CA . CYS A 1 90 ? -6.771 -13.096 12.717 1.00 88.25 90 CYS A CA 1
ATOM 720 C C . CYS A 1 90 ? -7.122 -11.647 13.040 1.00 88.25 90 CYS A C 1
ATOM 722 O O . CYS A 1 90 ? -7.925 -11.377 13.939 1.00 88.25 90 CYS A O 1
ATOM 724 N N . LEU A 1 91 ? -6.569 -10.702 12.279 1.00 92.75 91 LEU A N 1
ATOM 725 C CA . LEU A 1 91 ? -6.779 -9.277 12.529 1.00 92.75 91 LEU A CA 1
ATOM 726 C C . LEU A 1 91 ? -8.237 -8.858 12.277 1.00 92.75 91 LEU A C 1
ATOM 728 O O . LEU A 1 91 ? -8.825 -9.135 11.229 1.00 92.75 91 LEU A O 1
ATOM 732 N N . ARG A 1 92 ? -8.819 -8.119 13.229 1.00 94.50 92 ARG A N 1
ATOM 733 C CA . ARG A 1 92 ? -10.135 -7.480 13.082 1.00 94.50 92 ARG A CA 1
ATOM 734 C C . ARG A 1 92 ? -9.982 -5.972 12.934 1.00 94.50 92 ARG A C 1
ATOM 736 O O . ARG A 1 92 ? -9.173 -5.351 13.617 1.00 94.50 92 ARG A O 1
ATOM 743 N N . THR A 1 93 ? -10.748 -5.397 12.010 1.00 95.12 93 THR A N 1
ATOM 744 C CA . THR A 1 93 ? -10.628 -3.982 11.616 1.00 95.12 93 THR A CA 1
ATOM 745 C C . THR A 1 93 ? -11.571 -3.085 12.404 1.00 95.12 93 THR A C 1
ATOM 747 O O . THR A 1 93 ? -11.177 -2.010 12.848 1.00 95.12 93 THR A O 1
ATOM 750 N N . TYR A 1 94 ? -12.813 -3.532 12.585 1.00 96.25 94 TYR A N 1
ATOM 751 C CA . TYR A 1 94 ? -13.877 -2.739 13.184 1.00 96.25 94 TYR A CA 1
ATOM 752 C C . TYR A 1 94 ? -14.519 -3.469 14.358 1.00 96.25 94 TYR A C 1
ATOM 754 O O . TYR A 1 94 ? -14.533 -4.699 14.431 1.00 96.25 94 TYR A O 1
ATOM 762 N N . PHE A 1 95 ? -15.061 -2.679 15.279 1.00 95.31 95 PHE A N 1
ATOM 763 C CA . PHE A 1 95 ? -15.617 -3.151 16.539 1.00 95.31 95 PHE A CA 1
ATOM 764 C C . PHE A 1 95 ? -16.874 -2.355 16.861 1.00 95.31 95 PHE A C 1
ATOM 766 O O . PHE A 1 95 ? -16.871 -1.129 16.740 1.00 95.31 95 PHE A O 1
ATOM 773 N N . THR A 1 96 ? -17.912 -3.028 17.344 1.00 95.31 96 THR A N 1
ATOM 774 C CA . THR A 1 96 ? -19.040 -2.373 18.012 1.00 95.31 96 THR A CA 1
ATOM 775 C C . THR A 1 96 ? -18.919 -2.567 19.520 1.00 95.31 96 THR A C 1
ATOM 777 O O . THR A 1 96 ? -18.249 -3.485 19.999 1.00 95.31 96 THR A O 1
ATOM 780 N N . HIS A 1 97 ? -19.507 -1.651 20.285 1.00 93.94 97 HIS A N 1
ATOM 781 C CA . HIS A 1 97 ? -19.509 -1.713 21.742 1.00 93.94 97 HIS A CA 1
ATOM 782 C C . HIS A 1 97 ? -20.940 -1.524 22.237 1.00 93.94 97 HIS A C 1
ATOM 784 O O . HIS A 1 97 ? -21.496 -0.435 22.132 1.00 93.94 97 HIS A O 1
ATOM 790 N N . GLU A 1 98 ? -21.521 -2.591 22.772 1.00 94.19 98 GLU A N 1
ATOM 791 C CA . GLU A 1 98 ? -22.855 -2.588 23.365 1.00 94.19 98 GLU A CA 1
ATOM 792 C C . GLU A 1 98 ? -22.777 -2.082 24.810 1.00 94.19 98 GLU A C 1
ATOM 794 O O . GLU A 1 98 ? -21.933 -2.535 25.589 1.00 94.19 98 GLU A O 1
ATOM 799 N N . VAL A 1 99 ? -23.658 -1.152 25.184 1.00 94.50 99 VAL A N 1
ATOM 800 C CA . VAL A 1 99 ? -23.775 -0.674 26.568 1.00 94.50 99 VAL A CA 1
ATOM 801 C C . VAL A 1 99 ? -24.603 -1.672 27.370 1.00 94.50 99 VAL A C 1
ATOM 803 O O . VAL A 1 99 ? -25.805 -1.783 27.162 1.00 94.50 99 VAL A O 1
ATOM 806 N N . LEU A 1 100 ? -23.966 -2.370 28.314 1.00 95.50 100 LEU A N 1
ATOM 807 C CA . LEU A 1 100 ? -24.647 -3.342 29.178 1.00 95.50 100 LEU A CA 1
ATOM 808 C C . LEU A 1 100 ? -25.199 -2.707 30.457 1.00 95.50 100 LEU A C 1
ATOM 810 O O . LEU A 1 100 ? -26.237 -3.119 30.963 1.00 95.50 100 LEU A O 1
ATOM 814 N N . GLU A 1 101 ? -24.480 -1.727 31.004 1.00 96.44 101 GLU A N 1
ATOM 815 C CA . GLU A 1 101 ? -24.848 -1.037 32.240 1.00 96.44 101 GLU A CA 1
ATOM 816 C C . GLU A 1 101 ? -24.537 0.455 32.095 1.00 96.44 101 GLU A C 1
ATOM 818 O O . GLU A 1 101 ? -23.554 0.844 31.449 1.00 96.44 101 GLU A O 1
ATOM 823 N N . TYR A 1 102 ? -25.385 1.296 32.686 1.00 95.75 102 TYR A N 1
ATOM 824 C CA . TYR A 1 102 ? -25.225 2.744 32.689 1.00 95.75 102 TYR A CA 1
ATOM 825 C C . TYR A 1 102 ? -25.880 3.380 33.917 1.00 95.75 102 TYR A C 1
ATOM 827 O O . TYR A 1 102 ? -26.863 2.877 34.459 1.00 95.75 102 TYR A O 1
ATOM 835 N N . ASN A 1 103 ? -25.373 4.548 34.303 1.00 95.38 103 ASN A N 1
ATOM 836 C CA . ASN A 1 103 ? -25.979 5.405 35.315 1.00 95.38 103 ASN A CA 1
ATOM 837 C C . ASN A 1 103 ? -26.749 6.543 34.646 1.00 95.38 103 ASN A C 1
ATOM 839 O O . ASN A 1 103 ? -26.269 7.134 33.679 1.00 95.38 103 ASN A O 1
ATOM 843 N N . LYS A 1 104 ? -27.918 6.900 35.181 1.00 94.94 104 LYS A N 1
ATOM 844 C CA . LYS A 1 104 ? -28.603 8.144 34.802 1.00 94.94 104 LYS A CA 1
ATOM 845 C C . LYS A 1 104 ? -27.814 9.332 35.344 1.00 94.94 104 LYS A C 1
ATOM 847 O O . LYS A 1 104 ? -27.370 9.301 36.490 1.00 94.94 104 LYS A O 1
ATOM 852 N N . ILE A 1 105 ? -27.638 10.364 34.529 1.00 93.38 105 ILE A N 1
ATOM 853 C CA . ILE A 1 105 ? -26.920 11.583 34.910 1.00 93.38 105 ILE A CA 1
ATOM 854 C C . ILE A 1 105 ? -27.704 12.819 34.484 1.00 93.38 105 ILE A C 1
ATOM 856 O O . ILE A 1 105 ? -28.423 12.782 33.491 1.00 93.38 105 ILE A O 1
ATOM 860 N N . GLY A 1 106 ? -27.537 13.914 35.226 1.00 89.00 106 GLY A N 1
ATOM 861 C CA . GLY A 1 106 ? -28.119 15.212 34.887 1.00 89.00 106 GLY A CA 1
ATOM 862 C C . GLY A 1 106 ? -29.646 15.216 34.759 1.00 89.00 106 GLY A C 1
ATOM 863 O O . GLY A 1 106 ? -30.343 14.293 35.183 1.00 89.00 106 GLY A O 1
ATOM 864 N N . VAL A 1 107 ? -30.152 16.297 34.168 1.00 90.31 107 VAL A N 1
ATOM 865 C CA . VAL A 1 107 ? -31.547 16.409 33.728 1.00 90.31 107 VAL A CA 1
ATOM 866 C C . VAL A 1 107 ? -31.677 15.896 32.289 1.00 90.31 107 VAL A C 1
ATOM 868 O O . VAL A 1 107 ? -30.674 15.878 31.567 1.00 90.31 107 VAL A O 1
ATOM 871 N N . PRO A 1 108 ? -32.876 15.467 31.853 1.00 91.38 108 PRO A N 1
ATOM 872 C CA . PRO A 1 108 ? -33.118 15.144 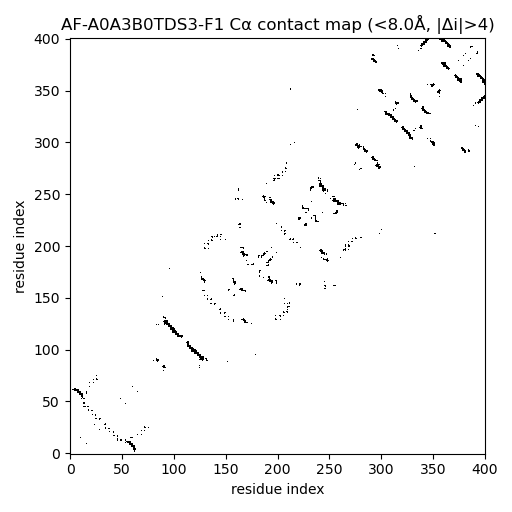30.452 1.00 91.38 108 PRO A CA 1
ATOM 873 C C . PRO A 1 108 ? -32.683 16.271 29.507 1.00 91.38 108 PRO A C 1
ATOM 875 O O . PRO A 1 108 ? -32.693 17.445 29.883 1.00 91.38 108 PRO A O 1
ATOM 878 N N . ASN A 1 109 ? -32.290 15.915 28.283 1.00 90.94 109 ASN A N 1
ATOM 879 C CA . ASN A 1 109 ? -31.939 16.900 27.260 1.00 90.94 109 ASN A CA 1
ATOM 880 C C . ASN A 1 109 ? -33.170 17.728 26.828 1.00 90.94 109 ASN A C 1
ATOM 882 O O . ASN A 1 109 ? -34.288 17.514 27.299 1.00 90.94 109 ASN A O 1
ATOM 886 N N . SER A 1 110 ? -32.980 18.663 25.894 1.00 92.25 110 SER A N 1
ATOM 887 C CA . SER A 1 110 ? -34.057 19.509 25.353 1.00 92.25 110 SER A CA 1
ATOM 888 C C . SER A 1 110 ? -35.216 18.734 24.710 1.00 92.25 110 SER A C 1
ATOM 890 O O . SER A 1 110 ? -36.290 19.297 24.533 1.00 92.25 110 SER A O 1
ATOM 892 N N . GLU A 1 111 ? -35.016 17.459 24.379 1.00 94.06 111 GLU A N 1
ATOM 893 C CA . GLU A 1 111 ? -36.021 16.559 23.805 1.00 94.06 111 GLU A CA 1
ATOM 894 C C . GLU A 1 111 ? -36.670 15.648 24.867 1.00 94.06 111 GLU A C 1
ATOM 896 O O . GLU A 1 111 ? -37.440 14.750 24.539 1.00 94.06 111 GLU A O 1
ATOM 901 N N . GLY A 1 112 ? -36.365 15.853 26.154 1.00 92.94 112 GLY A N 1
ATOM 902 C CA . GLY A 1 112 ? -36.884 15.038 27.254 1.00 92.94 112 GLY A CA 1
ATOM 903 C C . GLY A 1 112 ? -36.210 13.669 27.394 1.00 92.94 112 GLY A C 1
ATOM 904 O O . GLY A 1 112 ? -36.669 12.838 28.179 1.00 92.94 112 GLY A O 1
ATOM 905 N N . ILE A 1 113 ? -35.104 13.422 26.685 1.00 93.19 113 ILE A N 1
ATOM 906 C CA . ILE A 1 113 ? -34.371 12.153 26.729 1.00 93.19 113 ILE A CA 1
ATOM 907 C C . ILE A 1 113 ? -33.410 12.156 27.921 1.00 93.19 113 ILE A C 1
ATOM 909 O O . ILE A 1 113 ? -32.553 13.032 28.052 1.00 93.19 113 ILE A O 1
ATOM 913 N N . GLN A 1 114 ? -33.535 11.153 28.794 1.00 94.12 114 GLN A N 1
ATOM 914 C CA . GLN A 1 114 ? -32.656 10.975 29.951 1.00 94.12 114 GLN A CA 1
ATOM 915 C C . GLN A 1 114 ? -31.201 10.768 29.511 1.00 94.12 114 GLN A C 1
ATOM 917 O O . GLN A 1 114 ? -30.889 9.806 28.810 1.00 94.12 114 GLN A O 1
ATOM 922 N N . LEU A 1 115 ? -30.298 11.618 30.003 1.00 93.38 115 LEU A N 1
ATOM 923 C CA . LEU A 1 115 ? -28.863 11.449 29.790 1.00 93.38 115 LEU A CA 1
ATOM 924 C C . LEU A 1 115 ? -28.325 10.287 30.632 1.00 93.38 115 LEU A C 1
ATOM 926 O O . LEU A 1 115 ? -28.726 10.087 31.786 1.00 93.38 115 LEU A O 1
ATOM 930 N N . VAL A 1 116 ? -27.397 9.528 30.053 1.00 93.38 116 VAL A N 1
ATOM 931 C CA . VAL A 1 116 ? -26.806 8.340 30.675 1.00 93.38 116 VAL A CA 1
ATOM 932 C C . VAL A 1 116 ? -25.287 8.347 30.546 1.00 93.38 116 VAL A C 1
ATOM 934 O O . VAL A 1 116 ? -24.731 8.877 29.586 1.00 93.38 116 VAL A O 1
ATOM 937 N N . LYS A 1 117 ? -24.612 7.732 31.516 1.00 91.75 117 LYS A N 1
ATOM 938 C CA . LYS A 1 117 ? -23.178 7.453 31.490 1.00 91.75 117 LYS A CA 1
ATOM 939 C C . LYS A 1 117 ? -22.970 5.940 31.500 1.00 91.75 117 LYS A C 1
ATOM 941 O O . LYS A 1 117 ? -23.274 5.324 32.524 1.00 91.75 117 LYS A O 1
ATOM 946 N N . PRO A 1 118 ? -22.459 5.339 30.412 1.00 93.50 118 PRO A N 1
ATOM 947 C CA . PRO A 1 118 ? -22.101 3.925 30.396 1.00 93.50 118 PRO A CA 1
ATOM 948 C C . PRO A 1 118 ? -21.138 3.586 31.537 1.00 93.50 118 PRO A C 1
ATOM 950 O O . PRO A 1 118 ? -20.248 4.376 31.853 1.00 93.50 118 PRO A O 1
ATOM 953 N N . THR A 1 119 ? -21.311 2.419 32.148 1.00 93.38 119 THR A N 1
ATOM 954 C CA . THR A 1 119 ? -20.413 1.861 33.176 1.00 93.38 119 THR A CA 1
ATOM 955 C C . THR A 1 119 ? -19.830 0.516 32.761 1.00 93.38 119 THR A C 1
ATOM 957 O O . THR A 1 119 ? -18.799 0.108 33.293 1.00 93.38 119 THR A O 1
ATOM 960 N N . LYS A 1 120 ? -20.452 -0.159 31.788 1.00 93.81 120 LYS A N 1
ATOM 961 C CA . LYS A 1 120 ? -19.991 -1.442 31.260 1.00 93.81 120 LYS A CA 1
ATOM 962 C C . LYS A 1 120 ? -20.306 -1.566 29.780 1.00 93.81 120 LYS A C 1
ATOM 964 O O . LYS A 1 120 ? -21.432 -1.313 29.353 1.00 93.81 120 LYS A O 1
ATOM 969 N N . LEU A 1 121 ? -19.302 -1.993 29.020 1.00 94.19 121 LEU A N 1
ATOM 970 C CA . LEU A 1 121 ? -19.387 -2.207 27.582 1.00 94.19 121 LEU A CA 1
ATOM 971 C C . LEU A 1 121 ? -19.053 -3.660 27.250 1.00 94.19 121 LEU A C 1
ATOM 973 O O . LEU A 1 121 ? -18.135 -4.235 27.839 1.00 94.19 121 LEU A O 1
ATOM 977 N N . LYS A 1 122 ? -19.751 -4.225 26.270 1.00 94.00 122 LYS A N 1
ATOM 978 C CA . LYS A 1 122 ? -19.387 -5.487 25.629 1.00 94.00 122 LYS A CA 1
ATOM 979 C C . LYS A 1 122 ? -18.908 -5.198 24.218 1.00 94.00 122 LYS A C 1
ATOM 981 O O . LYS A 1 122 ? -19.661 -4.688 23.396 1.00 94.00 122 LYS A O 1
ATOM 986 N N . GLN A 1 123 ? -17.646 -5.509 23.950 1.00 93.69 123 GLN A N 1
ATOM 987 C CA . GLN A 1 123 ? -17.099 -5.396 22.606 1.00 93.69 123 GLN A CA 1
ATOM 988 C C . GLN A 1 123 ? -17.561 -6.581 21.754 1.00 93.69 123 GLN A C 1
ATOM 990 O O . GLN A 1 123 ? -17.500 -7.729 22.195 1.00 93.69 123 GLN A O 1
ATOM 995 N N . HIS A 1 124 ? -17.953 -6.291 20.521 1.00 94.38 124 HIS A N 1
ATOM 996 C CA . HIS A 1 124 ? -18.162 -7.267 19.461 1.00 94.38 124 HIS A CA 1
ATOM 997 C C . HIS A 1 124 ? -17.200 -6.957 18.312 1.00 94.38 124 HIS A C 1
ATOM 999 O O . HIS A 1 124 ? -17.090 -5.812 17.866 1.00 94.38 124 HIS A O 1
ATOM 1005 N N . LYS A 1 125 ? -16.441 -7.967 17.882 1.00 95.19 125 LYS A N 1
ATOM 1006 C CA . LYS A 1 125 ? -15.468 -7.837 16.793 1.00 95.19 125 LYS A CA 1
ATOM 1007 C C . LYS A 1 125 ? -16.196 -8.101 15.482 1.00 95.19 125 LYS A C 1
ATOM 1009 O O . LYS A 1 125 ? -16.727 -9.193 15.303 1.00 95.19 125 LYS A O 1
ATOM 1014 N N . LEU A 1 126 ? -16.205 -7.123 14.579 1.00 95.94 126 LEU A N 1
ATOM 1015 C CA . LEU A 1 126 ? -16.863 -7.295 13.288 1.00 95.94 126 LEU A CA 1
ATOM 1016 C C . LEU A 1 126 ? -16.075 -8.266 12.392 1.00 95.94 126 LEU A C 1
ATOM 1018 O O . LEU A 1 126 ? -14.870 -8.471 12.605 1.00 95.94 126 LEU A O 1
ATOM 1022 N N . PRO A 1 127 ? -16.726 -8.854 11.371 1.00 95.88 127 PRO A N 1
ATOM 1023 C CA . PRO A 1 127 ? -16.054 -9.705 10.403 1.00 95.88 127 PRO A CA 1
ATOM 1024 C C . PRO A 1 127 ? -14.895 -8.969 9.710 1.00 95.88 127 PRO A C 1
ATOM 1026 O O . PRO A 1 127 ? -14.825 -7.743 9.719 1.00 95.88 127 PRO A O 1
ATOM 1029 N N . ALA A 1 128 ? -13.939 -9.710 9.144 1.00 96.75 128 ALA A N 1
ATOM 1030 C CA . ALA A 1 128 ? -12.710 -9.122 8.606 1.00 96.75 128 ALA A CA 1
ATOM 1031 C C . ALA A 1 128 ? -12.980 -8.184 7.418 1.00 96.75 128 ALA A C 1
ATOM 1033 O O . ALA A 1 128 ? -13.784 -8.497 6.536 1.00 96.75 128 ALA A O 1
ATOM 1034 N N . PHE A 1 129 ? -12.234 -7.078 7.379 1.00 98.00 129 PHE A N 1
ATOM 1035 C CA . PHE A 1 129 ? -12.144 -6.160 6.247 1.00 98.00 129 PHE A CA 1
ATOM 1036 C C . PHE A 1 129 ? -10.705 -6.144 5.737 1.00 98.00 129 PHE A C 1
ATOM 1038 O O . PHE A 1 129 ? -9.753 -6.174 6.521 1.00 98.00 129 PHE A O 1
ATOM 1045 N N . LEU A 1 130 ? -10.538 -6.046 4.419 1.00 98.56 130 LEU A N 1
ATOM 1046 C CA . LEU A 1 130 ? -9.219 -5.998 3.783 1.00 98.56 130 LEU A CA 1
ATOM 1047 C C . LEU A 1 130 ? -8.395 -4.791 4.262 1.00 98.56 130 LEU A C 1
ATOM 1049 O O . LEU A 1 130 ? -7.173 -4.869 4.361 1.00 98.56 130 LEU A O 1
ATOM 1053 N N . GLU A 1 131 ? -9.069 -3.695 4.622 1.00 98.19 131 GLU A N 1
ATOM 1054 C CA . GLU A 1 131 ? -8.458 -2.459 5.119 1.00 98.19 131 GLU A CA 1
ATOM 1055 C C . GLU A 1 131 ? -7.528 -2.684 6.316 1.00 98.19 131 GLU A C 1
ATOM 1057 O O . GLU A 1 131 ? -6.419 -2.147 6.333 1.00 98.19 131 GLU A O 1
ATOM 1062 N N . GLY A 1 132 ? -7.922 -3.525 7.281 1.00 96.69 132 GLY A N 1
ATOM 1063 C CA . GLY A 1 132 ? -7.071 -3.831 8.434 1.00 96.69 132 GLY A CA 1
ATOM 1064 C C . GLY A 1 132 ? -5.716 -4.398 8.012 1.00 96.69 132 GLY A C 1
ATOM 1065 O O . GLY A 1 132 ? -4.677 -3.951 8.495 1.00 96.69 132 GLY A O 1
ATOM 1066 N N . TYR A 1 133 ? -5.718 -5.317 7.045 1.00 97.88 133 TYR A N 1
ATOM 1067 C CA . TYR A 1 133 ? -4.500 -5.931 6.520 1.00 97.88 133 TYR A CA 1
ATOM 1068 C C . TYR A 1 133 ? -3.679 -4.980 5.658 1.00 97.88 133 TYR A C 1
ATOM 1070 O O . TYR A 1 133 ? -2.456 -5.015 5.725 1.00 97.88 133 TYR A O 1
ATOM 1078 N N . VAL A 1 134 ? -4.315 -4.090 4.891 1.00 98.50 134 VAL A N 1
ATOM 1079 C CA . VAL A 1 134 ? -3.605 -3.024 4.165 1.00 98.50 134 VAL A CA 1
ATOM 1080 C C . VAL A 1 134 ? -2.813 -2.154 5.142 1.00 98.50 134 VAL A C 1
ATOM 1082 O O . VAL A 1 134 ? -1.632 -1.882 4.922 1.00 98.50 134 VAL A O 1
ATOM 1085 N N . HIS A 1 135 ? -3.437 -1.734 6.243 1.00 97.25 135 HIS A N 1
ATOM 1086 C CA . HIS A 1 135 ? -2.757 -0.930 7.254 1.00 97.25 135 HIS A CA 1
ATOM 1087 C C . HIS A 1 135 ? -1.675 -1.714 7.998 1.00 97.25 135 HIS A C 1
ATOM 1089 O O . HIS A 1 135 ? -0.589 -1.171 8.191 1.00 97.25 135 HIS A O 1
ATOM 1095 N N . ALA A 1 136 ? -1.928 -2.978 8.348 1.00 96.38 136 ALA A N 1
ATOM 1096 C CA . ALA A 1 136 ? -0.937 -3.842 8.984 1.00 96.38 136 ALA A CA 1
ATOM 1097 C C . ALA A 1 136 ? 0.288 -4.073 8.082 1.00 96.38 136 ALA A C 1
ATOM 1099 O O . ALA A 1 136 ? 1.417 -3.886 8.523 1.00 96.38 136 ALA A O 1
ATOM 1100 N N . LEU A 1 137 ? 0.083 -4.368 6.793 1.00 98.06 137 LEU A N 1
ATOM 1101 C CA . LEU A 1 137 ? 1.170 -4.515 5.822 1.00 98.06 137 LEU A CA 1
ATOM 1102 C C . LEU A 1 137 ? 1.990 -3.231 5.678 1.00 98.06 137 LEU A C 1
ATOM 1104 O O . LEU A 1 137 ? 3.211 -3.296 5.565 1.00 98.06 137 LEU A O 1
ATOM 1108 N N . ARG A 1 138 ? 1.350 -2.057 5.698 1.00 97.50 138 ARG A N 1
ATOM 1109 C CA . ARG A 1 138 ? 2.052 -0.769 5.572 1.00 97.50 138 ARG A CA 1
ATOM 1110 C C . ARG A 1 138 ? 3.061 -0.523 6.696 1.00 97.50 138 ARG A C 1
ATOM 1112 O O . ARG A 1 138 ? 4.055 0.165 6.467 1.00 97.50 138 ARG A O 1
ATOM 1119 N N . VAL A 1 139 ? 2.780 -1.027 7.896 1.00 95.94 139 VAL A N 1
ATOM 1120 C CA . VAL A 1 139 ? 3.620 -0.831 9.090 1.00 95.94 139 VAL A CA 1
ATOM 1121 C C . VAL A 1 139 ? 4.394 -2.084 9.496 1.00 95.94 139 VAL A C 1
ATOM 1123 O O . VAL A 1 139 ? 5.088 -2.049 10.509 1.00 95.94 139 VAL A O 1
ATOM 1126 N N . ALA A 1 140 ? 4.306 -3.164 8.714 1.00 96.25 140 ALA A N 1
ATOM 1127 C CA . ALA A 1 140 ? 5.011 -4.407 8.988 1.00 96.25 140 ALA A CA 1
ATOM 1128 C C . ALA A 1 140 ? 6.517 -4.148 9.143 1.00 96.25 140 ALA A C 1
ATOM 1130 O O . ALA A 1 140 ? 7.160 -3.488 8.322 1.00 96.25 140 ALA A O 1
ATOM 1131 N N . SER A 1 141 ? 7.088 -4.688 10.214 1.00 94.06 141 SER A N 1
ATOM 1132 C CA . SER A 1 141 ? 8.482 -4.457 10.596 1.00 94.06 141 SER A CA 1
ATOM 1133 C C . SER A 1 141 ? 9.466 -5.311 9.794 1.00 94.06 141 SER A C 1
ATOM 1135 O O . SER A 1 141 ? 10.665 -5.025 9.742 1.00 94.06 141 SER A O 1
ATOM 1137 N N . SER A 1 142 ? 8.973 -6.379 9.163 1.00 97.25 142 SER A N 1
ATOM 1138 C CA . SER A 1 142 ? 9.791 -7.319 8.411 1.00 97.25 142 SER A CA 1
ATOM 1139 C C . SER A 1 142 ? 9.041 -7.936 7.237 1.00 97.25 142 SER A C 1
ATOM 1141 O O . SER A 1 142 ? 7.823 -8.104 7.254 1.00 97.25 142 SER A O 1
ATOM 1143 N N . LYS A 1 143 ? 9.804 -8.389 6.237 1.00 96.88 143 LYS A N 1
ATOM 1144 C CA . LYS A 1 143 ? 9.264 -9.154 5.107 1.00 96.88 143 LYS A CA 1
ATOM 1145 C C . LYS A 1 143 ? 8.552 -10.438 5.553 1.00 96.88 143 LYS A C 1
ATOM 1147 O O . LYS A 1 143 ? 7.590 -10.846 4.915 1.00 96.88 143 LYS A O 1
ATOM 1152 N N . LYS A 1 144 ? 9.015 -11.075 6.638 1.00 97.81 144 LYS A N 1
ATOM 1153 C CA . LYS A 1 144 ? 8.367 -12.272 7.192 1.00 97.81 144 LYS A CA 1
ATOM 1154 C C . LYS A 1 144 ? 6.979 -11.940 7.738 1.00 97.81 144 LYS A C 1
ATOM 1156 O O . LYS A 1 144 ? 6.028 -12.614 7.378 1.00 97.81 144 LYS A O 1
ATOM 1161 N N . GLU A 1 145 ? 6.877 -10.902 8.562 1.00 96.50 145 GLU A N 1
ATOM 1162 C CA . GLU A 1 145 ? 5.597 -10.440 9.108 1.00 96.50 145 GLU A CA 1
ATOM 1163 C C . GLU A 1 145 ? 4.619 -10.068 7.988 1.00 96.50 145 GLU A C 1
ATOM 1165 O O . GLU A 1 145 ? 3.471 -10.501 7.997 1.00 96.50 145 GLU A O 1
ATOM 1170 N N . ALA A 1 146 ? 5.093 -9.344 6.970 1.00 98.38 146 ALA A N 1
ATOM 1171 C CA . ALA A 1 146 ? 4.276 -9.008 5.811 1.00 98.38 146 ALA A CA 1
ATOM 1172 C C . ALA A 1 146 ? 3.800 -10.253 5.040 1.00 98.38 146 ALA A C 1
ATOM 1174 O O . ALA A 1 146 ? 2.653 -10.306 4.600 1.00 98.38 146 ALA A O 1
ATOM 1175 N N . LEU A 1 147 ? 4.664 -11.262 4.883 1.00 98.44 147 LEU A N 1
ATOM 1176 C CA . LEU A 1 147 ? 4.293 -12.528 4.252 1.00 98.44 147 LEU A CA 1
ATOM 1177 C C . LEU A 1 147 ? 3.240 -13.274 5.078 1.00 98.44 147 LEU A C 1
ATOM 1179 O O . LEU A 1 147 ? 2.272 -13.766 4.508 1.00 98.44 147 LEU A O 1
ATOM 1183 N N . ASP A 1 148 ? 3.408 -13.334 6.398 1.00 96.88 148 ASP A N 1
ATOM 1184 C CA . ASP A 1 148 ? 2.468 -14.002 7.299 1.00 96.88 148 ASP A CA 1
ATOM 1185 C C . ASP A 1 148 ? 1.076 -13.323 7.222 1.00 96.88 148 ASP A C 1
ATOM 1187 O O . ASP A 1 148 ? 0.072 -14.010 7.032 1.00 96.88 148 ASP A O 1
ATOM 1191 N N . LEU A 1 149 ? 1.020 -11.980 7.216 1.00 97.44 149 LEU A N 1
ATOM 1192 C CA . LEU A 1 149 ? -0.215 -11.204 6.994 1.00 97.44 149 LEU A CA 1
ATOM 1193 C C . LEU A 1 149 ? -0.849 -11.472 5.619 1.00 97.44 149 LEU A C 1
ATOM 1195 O O . LEU A 1 149 ? -2.063 -11.650 5.517 1.00 97.44 149 LEU A O 1
ATOM 1199 N N . TYR A 1 150 ? -0.048 -11.508 4.548 1.00 98.31 150 TYR A N 1
ATOM 1200 C CA . TYR A 1 150 ? -0.539 -11.832 3.203 1.00 98.31 150 TYR A CA 1
ATOM 1201 C C . TYR A 1 150 ? -1.158 -13.235 3.154 1.00 98.31 150 TYR A C 1
ATOM 1203 O O . TYR A 1 150 ? -2.248 -13.408 2.605 1.00 98.31 150 TYR A O 1
ATOM 1211 N N . GLN A 1 151 ? -0.487 -14.229 3.743 1.00 97.62 151 GLN A N 1
ATOM 1212 C CA . GLN A 1 151 ? -0.967 -15.611 3.761 1.00 97.62 151 GLN A CA 1
ATOM 1213 C C . GLN A 1 151 ? -2.265 -15.754 4.556 1.00 97.62 151 GLN A C 1
ATOM 1215 O O . GLN A 1 151 ? -3.156 -16.493 4.142 1.00 97.62 151 GLN A O 1
ATOM 1220 N N . GLU A 1 152 ? -2.410 -15.007 5.649 1.00 96.38 152 GLU A N 1
ATOM 1221 C CA . GLU A 1 152 ? -3.649 -14.958 6.420 1.00 96.38 152 GLU A CA 1
ATOM 1222 C C . GLU A 1 152 ? -4.830 -14.471 5.565 1.00 96.38 152 GLU A C 1
ATOM 1224 O O . GLU A 1 152 ? -5.865 -15.137 5.500 1.00 96.38 152 GLU A O 1
ATOM 1229 N N . VAL A 1 153 ? -4.653 -13.371 4.819 1.00 97.62 153 VAL A N 1
ATOM 1230 C CA . VAL A 1 153 ? -5.671 -12.890 3.868 1.00 97.62 153 VAL A CA 1
ATOM 1231 C C . VAL A 1 153 ? -5.946 -13.944 2.797 1.00 97.62 153 VAL A C 1
ATOM 1233 O O . VAL A 1 153 ? -7.109 -14.229 2.506 1.00 97.62 153 VAL A O 1
ATOM 1236 N N . ARG A 1 154 ? -4.892 -14.551 2.240 1.00 97.31 154 ARG A N 1
ATOM 1237 C CA . ARG A 1 154 ? -4.957 -15.530 1.146 1.00 97.31 154 ARG A CA 1
ATOM 1238 C C . ARG A 1 154 ? -5.789 -16.766 1.483 1.00 97.31 154 ARG A C 1
ATOM 1240 O O . ARG A 1 154 ? -6.455 -17.303 0.598 1.00 97.31 154 ARG A O 1
ATOM 1247 N N . VAL A 1 155 ? -5.742 -17.232 2.730 1.00 96.12 155 VAL A N 1
ATOM 1248 C CA . VAL A 1 155 ? -6.507 -18.409 3.177 1.00 96.12 155 VAL A CA 1
ATOM 1249 C C . VAL A 1 155 ? -7.878 -18.056 3.759 1.00 96.12 155 VAL A C 1
ATOM 1251 O O . VAL A 1 155 ? -8.699 -18.953 3.954 1.00 96.12 155 VAL A O 1
ATOM 1254 N N . SER A 1 156 ? -8.130 -16.773 4.030 1.00 96.31 156 SER A N 1
ATOM 1255 C CA . SER A 1 156 ? -9.397 -16.277 4.568 1.00 96.31 156 SER A CA 1
ATOM 1256 C C . SER A 1 156 ? -10.491 -16.140 3.505 1.00 96.31 156 SER A C 1
ATOM 1258 O O . SER A 1 156 ? -10.238 -16.152 2.299 1.00 96.31 156 SER A O 1
ATOM 1260 N N . ASP A 1 157 ? -11.717 -15.893 3.967 1.00 96.75 157 ASP A N 1
ATOM 1261 C CA . ASP A 1 157 ? -12.851 -15.576 3.098 1.00 96.75 157 ASP A CA 1
ATOM 1262 C C . ASP A 1 157 ? -12.747 -14.195 2.434 1.00 96.75 157 ASP A C 1
ATOM 1264 O O . ASP A 1 157 ? -13.625 -13.860 1.643 1.00 96.75 157 ASP A O 1
ATOM 1268 N N . LEU A 1 158 ? -11.715 -13.385 2.718 1.00 98.31 158 LEU A N 1
ATOM 1269 C CA . LEU A 1 158 ? -11.422 -12.178 1.934 1.00 98.31 158 LEU A CA 1
ATOM 1270 C C . LEU A 1 158 ? -10.927 -12.536 0.530 1.00 98.31 158 LEU A C 1
ATOM 1272 O O . LEU A 1 158 ? -11.120 -11.750 -0.393 1.00 98.31 158 LEU A O 1
ATOM 1276 N N . TYR A 1 159 ? -10.312 -13.707 0.346 1.00 98.69 159 TYR A N 1
ATOM 1277 C CA . TYR A 1 159 ? -9.828 -14.138 -0.956 1.00 98.69 159 TYR A CA 1
ATOM 1278 C C . TYR A 1 159 ? -10.929 -14.841 -1.758 1.00 98.69 159 TYR A C 1
ATOM 1280 O O . TYR A 1 159 ? -11.416 -15.919 -1.410 1.00 98.69 159 TYR A O 1
ATOM 1288 N N . ASP A 1 160 ? -11.308 -14.232 -2.876 1.00 98.69 160 ASP A N 1
ATOM 1289 C CA . ASP A 1 160 ? -12.204 -14.823 -3.855 1.00 98.69 160 ASP A CA 1
ATOM 1290 C C . ASP A 1 160 ? -11.454 -15.868 -4.687 1.00 98.69 160 ASP A C 1
ATOM 1292 O O . ASP A 1 160 ? -10.691 -15.545 -5.599 1.00 98.69 160 ASP A O 1
ATOM 1296 N N . LYS A 1 161 ? -11.690 -17.147 -4.393 1.00 98.19 161 LYS A N 1
ATOM 1297 C CA . LYS A 1 161 ? -11.011 -18.261 -5.070 1.00 98.19 161 LYS A CA 1
ATOM 1298 C C . LYS A 1 161 ? -11.421 -18.418 -6.540 1.00 98.19 161 LYS A C 1
ATOM 1300 O O . LYS A 1 161 ? -10.602 -18.890 -7.328 1.00 98.19 161 LYS A O 1
ATOM 1305 N N . LYS A 1 162 ? -12.659 -18.052 -6.915 1.00 98.06 162 LYS A N 1
ATOM 1306 C CA . LYS A 1 162 ? -13.173 -18.183 -8.296 1.00 98.06 162 LYS A CA 1
ATOM 1307 C C . LYS A 1 162 ? -12.506 -17.146 -9.197 1.00 98.06 162 LYS A C 1
ATOM 1309 O O . LYS A 1 162 ? -12.041 -17.495 -10.279 1.00 98.06 162 LYS A O 1
ATOM 1314 N N . LEU A 1 163 ? -12.423 -15.900 -8.733 1.00 98.25 163 LEU A N 1
ATOM 1315 C CA . LEU A 1 163 ? -11.890 -14.770 -9.502 1.00 98.25 163 LEU A CA 1
ATOM 1316 C C . LEU A 1 163 ? -10.398 -14.513 -9.267 1.00 98.25 163 LEU A C 1
ATOM 1318 O O . LEU A 1 163 ? -9.762 -13.825 -10.058 1.00 98.25 163 LEU A O 1
ATOM 1322 N N . LYS A 1 164 ? -9.828 -15.097 -8.210 1.00 98.50 164 LYS A N 1
ATOM 1323 C CA . LYS A 1 164 ? -8.461 -14.857 -7.733 1.00 98.50 164 LYS A CA 1
ATOM 1324 C C . LYS A 1 164 ? -8.197 -13.395 -7.351 1.00 98.50 164 LYS A C 1
ATOM 1326 O O . LYS A 1 164 ? -7.113 -12.879 -7.608 1.00 98.50 164 LYS A O 1
ATOM 1331 N N . MET A 1 165 ? -9.172 -12.782 -6.689 1.00 98.62 165 MET A N 1
ATOM 1332 C CA . MET A 1 165 ? -9.198 -11.371 -6.285 1.00 98.62 165 MET A CA 1
ATOM 1333 C C . MET A 1 165 ? -9.502 -11.234 -4.785 1.00 98.62 165 MET A C 1
ATOM 1335 O O . MET A 1 165 ? -9.841 -12.218 -4.128 1.00 98.62 165 MET A O 1
ATOM 1339 N N . TYR A 1 166 ? -9.389 -10.030 -4.225 1.00 98.81 166 TYR A N 1
ATOM 1340 C CA . TYR A 1 166 ? -9.614 -9.758 -2.803 1.00 98.81 166 TYR A CA 1
ATOM 1341 C C . TYR A 1 166 ? -10.863 -8.904 -2.582 1.00 98.81 166 TYR A C 1
ATOM 1343 O O . TYR A 1 166 ? -10.978 -7.773 -3.056 1.00 98.81 166 TYR A O 1
ATOM 1351 N N . LYS A 1 167 ? -11.804 -9.447 -1.812 1.00 98.81 167 LYS A N 1
ATOM 1352 C CA . LYS A 1 167 ? -13.032 -8.765 -1.405 1.00 98.81 167 LYS A CA 1
ATOM 1353 C C . LYS A 1 167 ? -12.727 -7.738 -0.318 1.00 98.81 167 LYS A C 1
ATOM 1355 O O . LYS A 1 167 ? -11.833 -7.929 0.504 1.00 98.81 167 LYS A O 1
ATOM 1360 N N . VAL A 1 168 ? -13.500 -6.656 -0.280 1.00 98.25 168 VAL A N 1
ATOM 1361 C CA . VAL A 1 168 ? -13.312 -5.565 0.692 1.00 98.25 168 VAL A CA 1
ATOM 1362 C C . VAL A 1 168 ? -13.656 -5.982 2.124 1.00 98.25 168 VAL A C 1
ATOM 1364 O O . VAL A 1 168 ? -13.041 -5.496 3.073 1.00 98.25 168 VAL A O 1
ATOM 1367 N N . ASN A 1 169 ? -14.564 -6.944 2.273 1.00 98.38 169 ASN A N 1
ATOM 1368 C CA . ASN A 1 169 ? -14.933 -7.574 3.533 1.00 98.38 169 ASN A CA 1
ATOM 1369 C C . ASN A 1 169 ? -15.461 -8.990 3.303 1.00 98.38 169 ASN A C 1
ATOM 1371 O O . ASN A 1 169 ? -15.822 -9.365 2.186 1.00 98.38 169 ASN A O 1
ATOM 1375 N N . VAL A 1 170 ? -15.518 -9.769 4.378 1.00 97.12 170 VAL A N 1
ATOM 1376 C CA . VAL A 1 170 ? -16.222 -11.058 4.399 1.00 97.12 170 VAL A CA 1
ATOM 1377 C C . VAL A 1 170 ? -17.720 -10.853 4.659 1.00 97.12 170 VAL A C 1
ATOM 1379 O O . VAL A 1 170 ? -18.148 -9.749 4.991 1.00 97.12 170 VAL A O 1
ATOM 1382 N N . ASN A 1 171 ? -18.520 -11.912 4.524 1.00 97.25 171 ASN A N 1
ATOM 1383 C CA . ASN A 1 171 ? -19.976 -11.869 4.685 1.00 97.25 171 ASN A CA 1
ATOM 1384 C C . ASN A 1 171 ? -20.430 -11.171 5.986 1.00 97.25 171 ASN A C 1
ATOM 1386 O O . ASN A 1 171 ? -20.081 -11.603 7.083 1.00 97.25 171 ASN A O 1
ATOM 1390 N N . LEU A 1 172 ? -21.263 -10.133 5.845 1.00 97.38 172 LEU A N 1
ATOM 1391 C CA . LEU A 1 172 ? -21.813 -9.347 6.956 1.00 97.38 172 LEU A CA 1
ATOM 1392 C C . LEU A 1 172 ? -23.235 -9.756 7.355 1.00 97.38 172 LEU A C 1
ATOM 1394 O O . LEU A 1 172 ? -23.816 -9.107 8.212 1.00 97.38 172 LEU A O 1
ATOM 1398 N N . ALA A 1 173 ? -23.830 -10.798 6.766 1.00 95.50 173 ALA A N 1
ATOM 1399 C CA . ALA A 1 173 ? -25.240 -11.140 6.989 1.00 95.50 173 ALA A CA 1
ATOM 1400 C C . ALA A 1 173 ? -25.622 -11.354 8.472 1.00 95.50 173 ALA A C 1
ATOM 1402 O O . ALA A 1 173 ? -26.776 -11.140 8.840 1.00 95.50 173 ALA A O 1
ATOM 1403 N N . GLY A 1 174 ? -24.668 -11.741 9.324 1.00 95.19 174 GLY A N 1
ATOM 1404 C CA . GLY A 1 174 ? -24.877 -11.892 10.769 1.00 95.19 174 GLY A CA 1
ATOM 1405 C C . GLY A 1 174 ? -24.830 -10.589 11.576 1.00 95.19 174 GLY A C 1
ATOM 1406 O O . GLY A 1 174 ? -25.132 -10.615 12.763 1.00 95.19 174 GLY A O 1
ATOM 1407 N N . GLU A 1 175 ? -24.460 -9.465 10.961 1.00 96.62 175 GLU A N 1
ATOM 1408 C CA . GLU A 1 175 ? -24.237 -8.194 11.653 1.00 96.62 175 GLU A CA 1
ATOM 1409 C C . GLU A 1 175 ? -25.466 -7.277 11.640 1.00 96.62 175 GLU A C 1
ATOM 1411 O O . GLU A 1 175 ? -26.300 -7.342 10.731 1.00 96.62 175 GLU A O 1
ATOM 1416 N N . SER A 1 176 ? -25.539 -6.391 12.640 1.00 95.00 176 SER A N 1
ATOM 1417 C CA . SER A 1 176 ? -26.569 -5.350 12.771 1.00 95.00 176 SER A CA 1
ATOM 1418 C C . SER A 1 176 ? -26.479 -4.312 11.651 1.00 95.00 176 SER A C 1
ATOM 1420 O O . SER A 1 176 ? -25.391 -3.968 11.199 1.00 95.00 176 SER A O 1
ATOM 1422 N N . GLU A 1 177 ? -27.612 -3.737 11.251 1.00 94.75 177 GLU A N 1
ATOM 1423 C CA . GLU A 1 177 ? -27.664 -2.616 10.299 1.00 94.75 177 GLU A CA 1
ATOM 1424 C C . GLU A 1 177 ? -26.995 -1.338 10.845 1.00 94.75 177 GLU A C 1
ATOM 1426 O O . GLU A 1 177 ? -26.592 -0.465 10.075 1.00 94.75 177 GLU A O 1
ATOM 1431 N N . GLU A 1 178 ? -26.789 -1.255 12.164 1.00 94.06 178 GLU A N 1
ATOM 1432 C CA . GLU A 1 178 ? -26.103 -0.141 12.830 1.00 94.06 178 GLU A CA 1
ATOM 1433 C C . GLU A 1 178 ? -24.627 0.003 12.432 1.00 94.06 178 GLU A C 1
ATOM 1435 O O . GLU A 1 178 ? -24.058 1.083 12.587 1.00 94.06 178 GLU A O 1
ATOM 1440 N N . ILE A 1 179 ? -23.998 -1.039 11.866 1.00 94.50 179 ILE A N 1
ATOM 1441 C CA . ILE A 1 179 ? -22.611 -0.941 11.369 1.00 94.50 179 ILE A CA 1
ATOM 1442 C C . ILE A 1 179 ? -22.495 -0.062 10.113 1.00 94.50 179 ILE A C 1
ATOM 1444 O O . ILE A 1 179 ? -21.395 0.202 9.626 1.00 94.50 179 ILE A O 1
ATOM 1448 N N . GLY A 1 180 ? -23.630 0.397 9.585 1.00 94.12 180 GLY A N 1
ATOM 1449 C CA . GLY A 1 180 ? -23.727 1.323 8.473 1.00 94.12 180 GLY A CA 1
ATOM 1450 C C . GLY A 1 180 ? -24.279 0.676 7.210 1.00 94.12 180 GLY A C 1
ATOM 1451 O O . GLY A 1 180 ? -24.444 -0.539 7.098 1.00 94.12 180 GLY A O 1
ATOM 1452 N N . ARG A 1 181 ? -24.522 1.521 6.201 1.00 93.50 181 ARG A N 1
ATOM 1453 C CA . ARG A 1 181 ? -25.207 1.138 4.954 1.00 93.50 181 ARG A CA 1
ATOM 1454 C C . ARG A 1 181 ? -24.579 -0.040 4.205 1.00 93.50 181 ARG A C 1
ATOM 1456 O O . ARG A 1 181 ? -25.273 -0.664 3.413 1.00 93.50 181 ARG A O 1
ATOM 1463 N N . THR A 1 182 ? -23.294 -0.338 4.436 1.00 94.19 182 THR A N 1
ATOM 1464 C CA . THR A 1 182 ? -22.635 -1.506 3.831 1.00 94.19 182 THR A CA 1
ATOM 1465 C C . THR A 1 182 ? -23.419 -2.785 4.126 1.00 94.19 182 THR A C 1
ATOM 1467 O O . THR A 1 182 ? -23.663 -3.581 3.228 1.00 94.19 182 THR A O 1
ATOM 1470 N N . ARG A 1 183 ? -23.971 -2.924 5.338 1.00 94.94 183 ARG A N 1
ATOM 1471 C CA . ARG A 1 183 ? -24.775 -4.090 5.709 1.00 94.94 183 ARG A CA 1
ATOM 1472 C C . ARG A 1 183 ? -26.062 -4.232 4.888 1.00 94.94 183 ARG A C 1
ATOM 1474 O O . ARG A 1 183 ? -26.563 -5.346 4.759 1.00 94.94 183 ARG A O 1
ATOM 1481 N N . ILE A 1 184 ? -26.594 -3.139 4.346 1.00 94.62 184 ILE A N 1
ATOM 1482 C CA . ILE A 1 184 ? -27.874 -3.108 3.622 1.00 94.62 184 ILE A CA 1
ATOM 1483 C C . ILE A 1 184 ? -27.697 -3.538 2.161 1.00 94.62 184 ILE A C 1
ATOM 1485 O O . ILE A 1 184 ? -28.615 -4.099 1.564 1.00 94.62 184 ILE A O 1
ATOM 1489 N N . PHE A 1 185 ? -26.530 -3.283 1.564 1.00 95.44 185 PHE A N 1
ATOM 1490 C CA . PHE A 1 185 ? -26.299 -3.650 0.171 1.00 95.44 185 PHE A CA 1
ATOM 1491 C C . PHE A 1 185 ? -26.319 -5.171 -0.017 1.00 95.44 185 PHE A C 1
ATOM 1493 O O . PHE A 1 185 ? -25.842 -5.899 0.859 1.00 95.44 185 PHE A O 1
ATOM 1500 N N . PRO A 1 186 ? -26.819 -5.671 -1.164 1.00 95.75 186 PRO A N 1
ATOM 1501 C CA . PRO A 1 186 ? -26.650 -7.071 -1.526 1.00 95.75 186 PRO A CA 1
ATOM 1502 C C . PRO A 1 186 ? -25.179 -7.486 -1.445 1.00 95.75 186 PRO A C 1
ATOM 1504 O O . PRO A 1 186 ? -24.278 -6.677 -1.684 1.00 95.75 186 PRO A O 1
ATOM 1507 N N . ARG A 1 187 ? -24.929 -8.758 -1.122 1.00 97.38 187 ARG A N 1
ATOM 1508 C CA . ARG A 1 187 ? -23.566 -9.304 -1.125 1.00 97.38 187 ARG A CA 1
ATOM 1509 C C . ARG A 1 187 ? -22.942 -9.076 -2.492 1.00 97.38 187 ARG A C 1
ATOM 1511 O O . ARG A 1 187 ? -23.604 -9.272 -3.506 1.00 97.38 187 ARG A O 1
ATOM 1518 N N . SER A 1 188 ? -21.672 -8.693 -2.500 1.00 97.69 188 SER A N 1
ATOM 1519 C CA . SER A 1 188 ? -20.920 -8.313 -3.692 1.00 97.69 188 SER A CA 1
ATOM 1520 C C . SER A 1 188 ? -21.352 -6.998 -4.369 1.00 97.69 188 SER A C 1
ATOM 1522 O O . SER A 1 188 ? -20.887 -6.687 -5.472 1.00 97.69 188 SER A O 1
ATOM 1524 N N . TRP A 1 189 ? -22.193 -6.187 -3.729 1.00 97.38 189 TRP A N 1
ATOM 1525 C CA . TRP A 1 189 ? -22.584 -4.885 -4.258 1.00 97.38 189 TRP A CA 1
ATOM 1526 C C . TRP A 1 189 ? -21.972 -3.748 -3.443 1.00 97.38 189 TRP A C 1
ATOM 1528 O O . TRP A 1 189 ? -22.041 -3.734 -2.214 1.00 97.38 189 TRP A O 1
ATOM 1538 N N . LEU A 1 190 ? -21.392 -2.769 -4.144 1.00 96.25 190 LEU A N 1
ATOM 1539 C CA . LEU A 1 190 ? -20.747 -1.599 -3.544 1.00 96.25 190 LEU A CA 1
ATOM 1540 C C . LEU A 1 190 ? -19.750 -1.990 -2.436 1.00 96.25 190 LEU A C 1
ATOM 1542 O O . LEU A 1 190 ? -18.898 -2.838 -2.668 1.00 96.25 190 LEU A O 1
ATOM 1546 N N . GLU A 1 191 ? -19.802 -1.387 -1.250 1.00 95.44 191 GLU A N 1
ATOM 1547 C CA . GLU A 1 191 ? -18.851 -1.652 -0.166 1.00 95.44 191 GLU A CA 1
ATOM 1548 C C . GLU A 1 191 ? -19.138 -2.946 0.629 1.00 95.44 191 GLU A C 1
ATOM 1550 O O . GLU A 1 191 ? -18.556 -3.107 1.700 1.00 95.44 191 GLU A O 1
ATOM 1555 N N . ASN A 1 192 ? -20.020 -3.842 0.154 1.00 97.75 192 ASN A N 1
ATOM 1556 C CA . ASN A 1 192 ? -20.342 -5.108 0.825 1.00 97.75 192 ASN A CA 1
ATOM 1557 C C . ASN A 1 192 ? -19.867 -6.329 0.035 1.00 97.75 192 ASN A C 1
ATOM 1559 O O . ASN A 1 192 ? -20.507 -6.747 -0.927 1.00 97.75 192 ASN A O 1
ATOM 1563 N N . GLU A 1 193 ? -18.761 -6.935 0.463 1.00 98.19 193 GLU A N 1
ATOM 1564 C CA . GLU A 1 193 ? -18.223 -8.203 -0.055 1.00 98.19 193 GLU A CA 1
ATOM 1565 C C . GLU A 1 193 ? -17.924 -8.191 -1.573 1.00 98.19 193 GLU A C 1
ATOM 1567 O O . GLU A 1 193 ? -17.708 -9.228 -2.200 1.00 98.19 193 GLU A O 1
ATOM 1572 N N . SER A 1 194 ? -17.876 -7.011 -2.194 1.00 98.44 194 SER A N 1
ATOM 1573 C CA . SER A 1 194 ? -17.387 -6.841 -3.563 1.00 98.44 194 SER A CA 1
ATOM 1574 C C . SER A 1 194 ? -15.861 -6.798 -3.584 1.00 98.44 194 SER A C 1
ATOM 1576 O O . SER A 1 194 ? -15.207 -6.649 -2.547 1.00 98.44 194 SER A O 1
ATOM 1578 N N . ILE A 1 195 ? -15.278 -6.870 -4.776 1.00 98.69 195 ILE A N 1
ATOM 1579 C CA . ILE A 1 195 ? -13.868 -6.549 -4.988 1.00 98.69 195 ILE A CA 1
ATOM 1580 C C . ILE A 1 195 ? -13.770 -5.036 -5.191 1.00 98.69 195 ILE A C 1
ATOM 1582 O O . ILE A 1 195 ? -13.975 -4.509 -6.287 1.00 98.69 195 ILE A O 1
ATOM 1586 N N . TRP A 1 196 ? -13.517 -4.308 -4.105 1.00 97.75 196 TRP A N 1
ATOM 1587 C CA . TRP A 1 196 ? -13.404 -2.852 -4.144 1.00 97.75 196 TRP A CA 1
ATOM 1588 C C . TRP A 1 196 ? -12.019 -2.446 -4.656 1.00 97.75 196 TRP A C 1
ATOM 1590 O O . TRP A 1 196 ? -11.047 -2.443 -3.895 1.00 97.75 196 TRP A O 1
ATOM 1600 N N . LEU A 1 197 ? -11.925 -2.080 -5.940 1.00 97.06 197 LEU A N 1
ATOM 1601 C CA . LEU A 1 197 ? -10.651 -1.939 -6.660 1.00 97.06 197 LEU A CA 1
ATOM 1602 C C . LEU A 1 197 ? -9.657 -1.000 -5.977 1.00 97.06 197 LEU A C 1
ATOM 1604 O O . LEU A 1 197 ? -8.458 -1.260 -5.971 1.00 97.06 197 LEU A O 1
ATOM 1608 N N . HIS A 1 198 ? -10.128 0.090 -5.369 1.00 97.62 198 HIS A N 1
ATOM 1609 C CA . HIS A 1 198 ? -9.232 0.992 -4.646 1.00 97.62 198 HIS A CA 1
ATOM 1610 C C . HIS A 1 198 ? -8.567 0.303 -3.442 1.00 97.62 198 HIS A C 1
ATOM 1612 O O . HIS A 1 198 ? -7.381 0.517 -3.210 1.00 97.62 198 HIS A O 1
ATOM 1618 N N . MET A 1 199 ? -9.294 -0.532 -2.693 1.00 98.06 199 MET A N 1
ATOM 1619 C CA . MET A 1 199 ? -8.729 -1.250 -1.546 1.00 98.06 199 MET A CA 1
ATOM 1620 C C . MET A 1 199 ? -7.855 -2.423 -1.997 1.00 98.06 199 MET A C 1
ATOM 1622 O O . MET A 1 199 ? -6.769 -2.619 -1.456 1.00 98.06 199 MET A O 1
ATOM 1626 N N . GLU A 1 200 ? -8.272 -3.148 -3.035 1.00 98.44 200 GLU A N 1
ATOM 1627 C CA . GLU A 1 200 ? -7.474 -4.231 -3.616 1.00 98.44 200 GLU A CA 1
ATOM 1628 C C . GLU A 1 200 ? -6.139 -3.717 -4.179 1.00 98.44 200 GLU A C 1
ATOM 1630 O O . GLU A 1 200 ? -5.090 -4.317 -3.953 1.00 98.44 200 GLU A O 1
ATOM 1635 N N . TYR A 1 201 ? -6.134 -2.555 -4.838 1.00 98.31 201 TYR A N 1
ATOM 1636 C CA . TYR A 1 201 ? -4.896 -1.966 -5.347 1.00 98.31 201 TYR A CA 1
ATOM 1637 C C . TYR A 1 201 ? -4.006 -1.432 -4.221 1.00 98.31 201 TYR A C 1
ATOM 1639 O O . TYR A 1 201 ? -2.786 -1.538 -4.328 1.00 98.31 201 TYR A O 1
ATOM 1647 N N . LYS A 1 202 ? -4.573 -0.915 -3.118 1.00 98.62 202 LYS A N 1
ATOM 1648 C CA . LYS A 1 202 ? -3.774 -0.615 -1.917 1.00 98.62 202 LYS A CA 1
ATOM 1649 C C . LYS A 1 202 ? -3.126 -1.882 -1.372 1.00 98.62 202 LYS A C 1
ATOM 1651 O O . LYS A 1 202 ? -1.939 -1.861 -1.075 1.00 98.62 202 LYS A O 1
ATOM 1656 N N . PHE A 1 203 ? -3.872 -2.980 -1.279 1.00 98.69 203 PHE A N 1
ATOM 1657 C CA . PHE A 1 203 ? -3.338 -4.262 -0.827 1.00 98.69 203 PHE A CA 1
ATOM 1658 C C . PHE A 1 203 ? -2.184 -4.736 -1.718 1.00 98.69 203 PHE A C 1
ATOM 1660 O O . PHE A 1 203 ? -1.089 -4.991 -1.218 1.00 98.69 203 PHE A O 1
ATOM 1667 N N . LEU A 1 204 ? -2.375 -4.729 -3.040 1.00 98.56 204 LEU A N 1
ATOM 1668 C CA . LEU A 1 204 ? -1.332 -5.075 -4.007 1.00 98.56 204 LEU A CA 1
ATOM 1669 C C . LEU A 1 204 ? -0.104 -4.147 -3.909 1.00 98.56 204 LEU A C 1
ATOM 1671 O O . LEU A 1 204 ? 1.036 -4.610 -3.995 1.00 98.56 204 LEU A O 1
ATOM 1675 N N . LEU A 1 205 ? -0.313 -2.847 -3.680 1.00 98.62 205 LEU A N 1
ATOM 1676 C CA . LEU A 1 205 ? 0.768 -1.889 -3.451 1.00 98.62 205 LEU A CA 1
ATOM 1677 C C . LEU A 1 205 ? 1.551 -2.193 -2.168 1.00 98.62 205 LEU A C 1
ATOM 1679 O O . LEU A 1 205 ? 2.778 -2.094 -2.179 1.00 98.62 205 LEU A O 1
ATOM 1683 N N . GLU A 1 206 ? 0.887 -2.555 -1.067 1.00 98.69 206 GLU A N 1
ATOM 1684 C CA . GLU A 1 206 ? 1.594 -2.885 0.175 1.00 98.69 206 GLU A CA 1
ATOM 1685 C C . GLU A 1 206 ? 2.363 -4.214 0.071 1.00 98.69 206 GLU A C 1
ATOM 1687 O O . GLU A 1 206 ? 3.465 -4.311 0.612 1.00 98.69 206 GLU A O 1
ATOM 1692 N N . ILE A 1 207 ? 1.878 -5.197 -0.700 1.00 98.62 207 ILE A N 1
ATOM 1693 C CA . ILE A 1 207 ? 2.655 -6.402 -1.058 1.00 98.62 207 ILE A CA 1
ATOM 1694 C C . ILE A 1 207 ? 3.954 -5.994 -1.778 1.00 98.62 207 ILE A C 1
ATOM 1696 O O . ILE A 1 207 ? 5.051 -6.402 -1.383 1.00 98.62 207 ILE A O 1
ATOM 1700 N N . LEU A 1 208 ? 3.854 -5.117 -2.787 1.00 98.31 208 LEU A N 1
ATOM 1701 C CA . LEU A 1 208 ? 5.012 -4.604 -3.528 1.00 98.31 208 LEU A CA 1
ATOM 1702 C C . LEU A 1 208 ? 5.975 -3.813 -2.627 1.00 98.31 208 LEU A C 1
ATOM 1704 O O . LEU A 1 208 ? 7.194 -3.979 -2.707 1.00 98.31 208 LEU A O 1
ATOM 1708 N N . ARG A 1 209 ? 5.446 -2.963 -1.739 1.00 97.75 209 ARG A N 1
ATOM 1709 C CA . ARG A 1 209 ? 6.236 -2.182 -0.772 1.00 97.75 209 ARG A CA 1
ATOM 1710 C C . ARG A 1 209 ? 6.959 -3.052 0.241 1.00 97.75 209 ARG A C 1
ATOM 1712 O O . ARG A 1 209 ? 8.054 -2.681 0.652 1.00 97.75 209 ARG A O 1
ATOM 1719 N N . ASN A 1 210 ? 6.410 -4.202 0.599 1.00 98.25 210 ASN A N 1
ATOM 1720 C CA . ASN A 1 210 ? 7.081 -5.172 1.459 1.00 98.25 210 ASN A CA 1
ATOM 1721 C C . ASN A 1 210 ? 8.029 -6.110 0.696 1.00 98.25 210 ASN A C 1
ATOM 1723 O O . ASN A 1 210 ? 8.595 -7.030 1.282 1.00 98.25 210 ASN A O 1
ATOM 1727 N N . GLU A 1 211 ? 8.248 -5.862 -0.602 1.00 97.56 211 GLU A N 1
ATOM 1728 C CA . GLU A 1 211 ? 9.162 -6.632 -1.456 1.00 97.56 211 GLU A CA 1
ATOM 1729 C C . GLU A 1 211 ? 8.780 -8.117 -1.552 1.00 97.56 211 GLU A C 1
ATOM 1731 O O . GLU A 1 211 ? 9.627 -8.986 -1.800 1.00 97.56 211 GLU A O 1
ATOM 1736 N N . LEU A 1 212 ? 7.490 -8.414 -1.370 1.00 98.38 212 LEU A N 1
ATOM 1737 C CA . LEU A 1 212 ? 6.858 -9.708 -1.622 1.00 98.38 212 LEU A CA 1
ATOM 1738 C C . LEU A 1 212 ? 6.609 -9.854 -3.132 1.00 98.38 212 LEU A C 1
ATOM 1740 O O . LEU A 1 212 ? 5.480 -9.860 -3.610 1.00 98.38 212 LEU A O 1
ATOM 1744 N N . PHE A 1 213 ? 7.688 -9.823 -3.918 1.00 98.06 213 PHE A N 1
ATOM 1745 C CA . PHE A 1 213 ? 7.597 -9.692 -5.374 1.00 98.06 213 PHE A CA 1
ATOM 1746 C C . PHE A 1 213 ? 6.981 -10.915 -6.058 1.00 98.06 213 PHE A C 1
ATOM 1748 O O . PHE A 1 213 ? 6.260 -10.750 -7.036 1.00 98.06 213 PHE A O 1
ATOM 1755 N N . GLU A 1 214 ? 7.237 -12.122 -5.548 1.00 97.31 214 GLU A N 1
ATOM 1756 C CA . GLU A 1 214 ? 6.642 -13.341 -6.110 1.00 97.31 214 GLU A CA 1
ATOM 1757 C C . GLU A 1 214 ? 5.124 -13.331 -5.892 1.00 97.31 214 GLU A C 1
ATOM 1759 O O . GLU A 1 214 ? 4.353 -13.524 -6.828 1.00 97.31 214 GLU A O 1
ATOM 1764 N N . GLU A 1 215 ? 4.692 -12.989 -4.677 1.00 98.38 215 GLU A N 1
ATOM 1765 C CA . GLU A 1 215 ? 3.285 -12.834 -4.320 1.00 98.38 215 GLU A CA 1
ATOM 1766 C C . GLU A 1 215 ? 2.637 -11.691 -5.115 1.00 98.38 215 GLU A C 1
ATOM 1768 O O . GLU A 1 215 ? 1.518 -11.821 -5.606 1.00 98.38 215 GLU A O 1
ATOM 1773 N N . PHE A 1 216 ? 3.339 -10.572 -5.310 1.00 98.69 216 PHE A N 1
ATOM 1774 C CA . PHE A 1 216 ? 2.859 -9.471 -6.143 1.00 98.69 216 PHE A CA 1
ATOM 1775 C C . PHE A 1 216 ? 2.562 -9.945 -7.571 1.00 98.69 216 PHE A C 1
ATOM 1777 O O . PHE A 1 216 ? 1.468 -9.683 -8.068 1.00 98.69 216 PHE A O 1
ATOM 1784 N N . TYR A 1 217 ? 3.481 -10.674 -8.214 1.00 98.25 217 TYR A N 1
ATOM 1785 C CA . TYR A 1 217 ? 3.298 -11.142 -9.592 1.00 98.25 217 TYR A CA 1
ATOM 1786 C C . TYR A 1 217 ? 2.319 -12.312 -9.730 1.00 98.25 217 TYR A C 1
ATOM 1788 O O . TYR A 1 217 ? 1.636 -12.399 -10.750 1.00 98.25 217 TYR A O 1
ATOM 1796 N N . GLU A 1 218 ? 2.147 -13.141 -8.696 1.00 96.81 218 GLU A N 1
ATOM 1797 C CA . GLU A 1 218 ? 1.053 -14.124 -8.634 1.00 96.81 218 GLU A CA 1
ATOM 1798 C C . GLU A 1 218 ? -0.322 -13.438 -8.769 1.00 96.81 218 GLU A C 1
ATOM 1800 O O . GLU A 1 218 ? -1.231 -13.936 -9.443 1.00 96.81 218 GLU A O 1
ATOM 1805 N N . ASN A 1 219 ? -0.468 -12.266 -8.149 1.00 98.44 219 ASN A N 1
ATOM 1806 C CA . ASN A 1 219 ? -1.711 -11.502 -8.124 1.00 98.44 219 ASN A CA 1
ATOM 1807 C C . ASN A 1 219 ? -1.845 -10.524 -9.309 1.00 98.44 219 ASN A C 1
ATOM 1809 O O . ASN A 1 219 ? -2.943 -10.347 -9.834 1.00 98.44 219 ASN A O 1
ATOM 1813 N N . PHE A 1 220 ? -0.739 -9.932 -9.771 1.00 98.12 220 PHE A N 1
ATOM 1814 C CA . PHE A 1 220 ? -0.665 -8.887 -10.803 1.00 98.12 220 PHE A CA 1
ATOM 1815 C C . PHE A 1 220 ? -1.543 -9.169 -12.030 1.00 98.12 220 PHE A C 1
ATOM 1817 O O . PHE A 1 220 ? -2.343 -8.324 -12.432 1.00 98.12 220 PHE A O 1
ATOM 1824 N N . TRP A 1 221 ? -1.430 -10.377 -12.584 1.00 96.62 221 TRP A N 1
ATOM 1825 C CA . TRP A 1 221 ? -2.118 -10.789 -13.811 1.00 96.62 221 TRP A CA 1
ATOM 1826 C C . TRP A 1 221 ? -3.620 -11.020 -13.641 1.00 96.62 221 TRP A C 1
ATOM 1828 O O . TRP A 1 221 ? -4.352 -10.983 -14.624 1.00 96.62 221 TRP A O 1
ATOM 1838 N N . ASN A 1 222 ? -4.073 -11.282 -12.414 1.00 96.75 222 ASN A N 1
ATOM 1839 C CA . ASN A 1 222 ? -5.476 -11.571 -12.121 1.00 96.75 222 ASN A CA 1
ATOM 1840 C C . ASN A 1 222 ? -6.218 -10.352 -11.560 1.00 96.75 222 ASN A C 1
ATOM 1842 O O . ASN A 1 222 ? -7.436 -10.332 -11.619 1.00 96.75 222 ASN A O 1
ATOM 1846 N N . ILE A 1 223 ? -5.504 -9.357 -11.021 1.00 96.81 223 ILE A N 1
ATOM 1847 C CA . ILE A 1 223 ? -6.095 -8.199 -10.332 1.00 96.81 223 ILE A CA 1
ATOM 1848 C C . ILE A 1 223 ? -6.144 -6.958 -11.215 1.00 96.81 223 ILE A C 1
ATOM 1850 O O . ILE A 1 223 ? -7.137 -6.231 -11.227 1.00 96.81 223 ILE A O 1
ATOM 1854 N N . LEU A 1 224 ? -5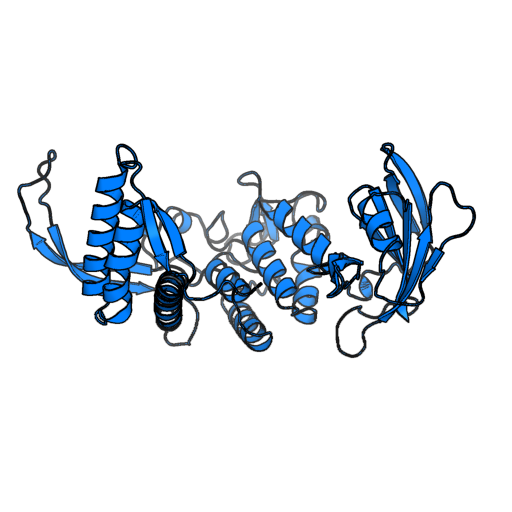.056 -6.659 -11.928 1.00 97.12 224 LEU A N 1
ATOM 1855 C CA . LEU A 1 224 ? -4.970 -5.392 -12.638 1.00 97.12 224 LEU A CA 1
ATOM 1856 C C . LEU A 1 224 ? -5.885 -5.410 -13.864 1.00 97.12 224 LEU A C 1
ATOM 1858 O O . LEU A 1 224 ? -5.713 -6.227 -14.767 1.00 97.12 224 LEU A O 1
ATOM 1862 N N . VAL A 1 225 ? -6.804 -4.441 -13.910 1.00 96.69 225 VAL A N 1
ATOM 1863 C CA . VAL A 1 225 ? -7.820 -4.273 -14.964 1.00 96.69 225 VAL A CA 1
ATOM 1864 C C . VAL A 1 225 ? -7.295 -4.488 -16.397 1.00 96.69 225 VAL A C 1
ATOM 1866 O O . VAL A 1 225 ? -7.959 -5.210 -17.140 1.00 96.69 225 VAL A O 1
ATOM 1869 N N . PRO A 1 226 ? -6.107 -3.979 -16.798 1.00 95.88 226 PRO A N 1
ATOM 1870 C CA . PRO A 1 226 ? -5.565 -4.199 -18.144 1.00 95.88 226 PRO A CA 1
ATOM 1871 C C . PRO A 1 226 ? -5.359 -5.665 -18.558 1.00 95.88 226 PRO A C 1
ATOM 1873 O O . PRO A 1 226 ? -5.233 -5.933 -19.751 1.00 95.88 226 PRO A O 1
ATOM 1876 N N . PHE A 1 227 ? -5.296 -6.600 -17.605 1.00 96.38 227 PHE A N 1
ATOM 1877 C CA . PHE A 1 227 ? -5.092 -8.032 -17.860 1.00 96.38 227 PHE A CA 1
ATOM 1878 C C . PHE A 1 227 ? -6.353 -8.876 -17.658 1.00 96.38 227 PHE A C 1
ATOM 1880 O O . PHE A 1 227 ? -6.322 -10.089 -17.872 1.00 96.38 227 PHE A O 1
ATOM 1887 N N . LEU A 1 228 ? -7.471 -8.255 -17.277 1.00 96.94 228 LEU A N 1
ATOM 1888 C CA . LEU A 1 228 ? -8.744 -8.955 -17.163 1.00 96.94 228 LEU A CA 1
ATOM 1889 C C . LEU A 1 228 ? -9.278 -9.340 -18.543 1.00 96.94 228 LEU A C 1
ATOM 1891 O O . LEU A 1 228 ? -9.002 -8.692 -19.551 1.00 96.94 228 LEU A O 1
ATOM 1895 N N . LYS A 1 229 ? -10.089 -10.400 -18.584 1.00 96.75 229 LYS A N 1
ATOM 1896 C CA . LYS A 1 229 ? -10.831 -10.773 -19.793 1.00 96.75 229 LYS A CA 1
ATOM 1897 C C . LYS A 1 229 ? -11.933 -9.737 -20.037 1.00 96.75 229 LYS A C 1
ATOM 1899 O O . LYS A 1 229 ? -12.786 -9.601 -19.154 1.00 96.75 229 LYS A O 1
ATOM 1904 N N . PRO A 1 230 ? -11.961 -9.030 -21.182 1.00 96.25 230 PRO A N 1
ATOM 1905 C CA . PRO A 1 230 ? -12.973 -8.008 -21.450 1.00 96.25 230 PRO A CA 1
ATOM 1906 C C . PRO A 1 230 ? -14.409 -8.530 -21.344 1.00 96.25 230 PRO A C 1
ATOM 1908 O O . PRO A 1 230 ? -15.282 -7.819 -20.855 1.00 96.25 230 PRO A O 1
ATOM 1911 N N . GLU A 1 231 ? -14.644 -9.783 -21.739 1.00 95.94 231 GLU A N 1
ATOM 1912 C CA . GLU A 1 231 ? -15.964 -10.421 -21.706 1.00 95.94 231 GLU A CA 1
ATOM 1913 C C . GLU A 1 231 ? -16.466 -10.626 -20.271 1.00 95.94 231 GLU A C 1
ATOM 1915 O O . GLU A 1 231 ? -17.655 -10.495 -20.015 1.00 95.94 231 GLU A O 1
ATOM 1920 N N . MET A 1 232 ? -15.554 -10.906 -19.335 1.00 96.56 232 MET A N 1
ATOM 1921 C CA . MET A 1 232 ? -15.863 -11.039 -17.908 1.00 96.56 232 MET A CA 1
ATOM 1922 C C . MET A 1 232 ? -15.957 -9.667 -17.235 1.00 96.56 232 MET A C 1
ATOM 1924 O O . MET A 1 232 ? -16.880 -9.412 -16.473 1.00 96.56 232 MET A O 1
ATOM 1928 N N . TYR A 1 233 ? -15.012 -8.765 -17.529 1.00 97.75 233 TYR A N 1
ATOM 1929 C CA . TYR A 1 233 ? -14.989 -7.421 -16.948 1.00 97.75 233 TYR A CA 1
ATOM 1930 C C . TYR A 1 233 ? -16.197 -6.579 -17.388 1.00 97.75 233 TYR A C 1
ATOM 1932 O O . TYR A 1 233 ? -16.627 -5.676 -16.668 1.00 97.75 233 TYR A O 1
ATOM 1940 N N . GLY A 1 234 ? -16.757 -6.874 -18.567 1.00 96.31 234 GLY A N 1
ATOM 1941 C CA . GLY A 1 234 ? -17.952 -6.234 -19.118 1.00 96.31 234 GLY A CA 1
ATOM 1942 C C . GLY A 1 234 ? -17.758 -4.757 -19.474 1.00 96.31 234 GLY A C 1
ATOM 1943 O O . GLY A 1 234 ? -18.735 -4.030 -19.656 1.00 96.31 234 GLY A O 1
ATOM 1944 N N . ARG A 1 235 ? -16.504 -4.292 -19.534 1.00 93.56 235 ARG A N 1
ATOM 1945 C CA . ARG A 1 235 ? -16.101 -2.913 -19.845 1.00 93.56 235 ARG A CA 1
ATOM 1946 C C . ARG A 1 235 ? -14.761 -2.906 -20.583 1.00 93.56 235 ARG A C 1
ATOM 1948 O O . ARG A 1 235 ? -14.093 -3.931 -20.708 1.00 93.56 235 ARG A O 1
ATOM 1955 N N . SER A 1 236 ? -14.342 -1.728 -21.040 1.00 94.94 236 SER A N 1
ATOM 1956 C CA . SER A 1 236 ? -12.994 -1.531 -21.576 1.00 94.94 236 SER A CA 1
ATOM 1957 C C . SER A 1 236 ? -11.940 -1.779 -20.496 1.00 94.94 236 SER A C 1
ATOM 1959 O O . SER A 1 236 ? -11.945 -1.111 -19.469 1.00 94.94 236 SER A O 1
ATOM 1961 N N . VAL A 1 237 ? -10.979 -2.666 -20.761 1.00 95.56 237 VAL A N 1
ATOM 1962 C CA . VAL A 1 237 ? -9.817 -2.917 -19.880 1.00 95.56 237 VAL A CA 1
ATOM 1963 C C . VAL A 1 237 ? -8.806 -1.758 -19.859 1.00 95.56 237 VAL A C 1
ATOM 1965 O O . VAL A 1 237 ? -7.804 -1.803 -19.149 1.00 95.56 237 VAL A O 1
ATOM 1968 N N . LEU A 1 238 ? -9.064 -0.700 -20.635 1.00 93.44 238 LEU A N 1
ATOM 1969 C CA . LEU A 1 238 ? -8.324 0.564 -20.590 1.00 93.44 238 LEU A CA 1
ATOM 1970 C C . LEU A 1 238 ? -8.957 1.578 -19.624 1.00 93.44 238 LEU A C 1
ATOM 1972 O O . LEU A 1 238 ? -8.404 2.657 -19.418 1.00 93.44 238 LEU A O 1
ATOM 1976 N N . GLU A 1 239 ? -10.107 1.245 -19.037 1.00 90.38 239 GLU A N 1
ATOM 1977 C CA . GLU A 1 239 ? -10.836 2.079 -18.089 1.00 90.38 239 GLU A CA 1
ATOM 1978 C C . GLU A 1 239 ? -10.986 1.352 -16.758 1.00 90.38 239 GLU A C 1
ATOM 1980 O O . GLU A 1 239 ? -11.262 0.160 -16.711 1.00 90.38 239 GLU A O 1
ATOM 1985 N N . ASN A 1 240 ? -10.816 2.080 -15.658 1.00 91.12 240 ASN A N 1
ATOM 1986 C CA . ASN A 1 240 ? -10.965 1.522 -14.319 1.00 91.12 240 ASN A CA 1
ATOM 1987 C C . ASN A 1 240 ? -12.443 1.536 -13.870 1.00 91.12 240 ASN A C 1
ATOM 1989 O O . ASN A 1 240 ? -13.265 2.270 -14.423 1.00 91.12 240 ASN A O 1
ATOM 1993 N N . SER A 1 241 ? -12.773 0.785 -12.817 1.00 94.19 241 SER A N 1
ATOM 1994 C CA . SER A 1 241 ? -14.090 0.803 -12.166 1.00 94.19 241 SER A CA 1
ATOM 1995 C C . SER A 1 241 ? -13.974 1.143 -10.672 1.00 94.19 241 SER A C 1
ATOM 1997 O O . SER A 1 241 ? -12.883 1.362 -10.137 1.00 94.19 241 SER A O 1
ATOM 1999 N N . SER A 1 242 ? -15.107 1.276 -9.979 1.00 95.94 242 SER A N 1
ATOM 2000 C CA . SER A 1 242 ? -15.102 1.426 -8.516 1.00 95.94 242 SER A CA 1
ATOM 2001 C C . SER A 1 242 ? -14.971 0.068 -7.834 1.00 95.94 242 SER A C 1
ATOM 2003 O O . SER A 1 242 ? -14.186 -0.079 -6.900 1.00 95.94 242 SER A O 1
ATOM 2005 N N . PHE A 1 243 ? -15.714 -0.922 -8.328 1.00 97.56 243 PHE A N 1
ATOM 2006 C CA . PHE A 1 243 ? -15.672 -2.290 -7.833 1.00 97.56 243 PHE A CA 1
ATOM 2007 C C . PHE A 1 243 ? -15.872 -3.300 -8.960 1.00 97.56 243 PHE A C 1
ATOM 2009 O O . PHE A 1 243 ? -16.273 -2.939 -10.073 1.00 97.56 243 PHE A O 1
ATOM 2016 N N . ILE A 1 244 ? -15.563 -4.552 -8.647 1.00 98.31 244 ILE A N 1
ATOM 2017 C CA . ILE A 1 244 ? -15.873 -5.743 -9.426 1.00 98.31 244 ILE A CA 1
ATOM 2018 C C . ILE A 1 244 ? -16.793 -6.625 -8.577 1.00 98.31 244 ILE A C 1
ATOM 2020 O O . ILE A 1 244 ? -16.597 -6.765 -7.366 1.00 98.31 244 ILE A O 1
ATOM 2024 N N . VAL A 1 245 ? -17.816 -7.199 -9.202 1.00 98.69 245 VAL A N 1
ATOM 2025 C CA . VAL A 1 245 ? -18.716 -8.148 -8.540 1.00 98.69 245 VAL A CA 1
ATOM 2026 C C . VAL A 1 245 ? -17.940 -9.440 -8.261 1.00 98.69 245 VAL A C 1
ATOM 2028 O O . VAL A 1 245 ? -17.442 -10.093 -9.173 1.00 98.69 245 VAL A O 1
ATOM 2031 N N . SER A 1 246 ? -17.794 -9.783 -6.986 1.00 98.75 246 SER A N 1
ATOM 2032 C CA . SER A 1 246 ? -17.204 -11.021 -6.502 1.00 98.75 246 SER A CA 1
ATOM 2033 C C . SER A 1 246 ? -18.112 -12.231 -6.739 1.00 98.75 246 SER A C 1
ATOM 2035 O O . SER A 1 246 ? -19.298 -12.122 -7.046 1.00 98.75 246 SER A O 1
ATOM 2037 N N . SER A 1 247 ? -17.555 -13.418 -6.530 1.00 98.44 247 SER A N 1
ATOM 2038 C CA . SER A 1 247 ? -18.272 -14.691 -6.594 1.00 98.44 247 SER A CA 1
ATOM 2039 C C . SER A 1 247 ? -19.265 -14.928 -5.455 1.00 98.44 247 SER A C 1
ATOM 2041 O O . SER A 1 247 ? -19.918 -15.969 -5.425 1.00 98.44 247 SER A O 1
ATOM 2043 N N . ALA A 1 248 ? -19.379 -13.986 -4.514 1.00 98.00 248 ALA A N 1
ATOM 2044 C CA . ALA A 1 248 ? -20.383 -14.027 -3.458 1.00 98.00 248 ALA A CA 1
ATOM 2045 C C . ALA A 1 248 ? -21.761 -13.519 -3.913 1.00 98.00 248 ALA A C 1
ATOM 2047 O O . ALA A 1 248 ? -22.725 -13.651 -3.153 1.00 98.00 248 ALA A O 1
ATOM 2048 N N . HIS A 1 249 ? -21.854 -12.904 -5.097 1.00 98.25 249 HIS A N 1
ATOM 2049 C CA . HIS A 1 249 ? -23.129 -12.482 -5.659 1.00 98.25 249 HIS A CA 1
ATOM 2050 C C . HIS A 1 249 ? -24.008 -13.704 -5.983 1.00 98.25 249 HIS A C 1
ATOM 2052 O O . HIS A 1 249 ? -23.515 -14.799 -6.230 1.00 98.25 249 HIS A O 1
ATOM 2058 N N . GLN A 1 250 ? -25.330 -13.534 -5.943 1.00 96.94 250 GLN A N 1
ATOM 2059 C CA . GLN A 1 250 ? -26.266 -14.626 -6.255 1.00 96.94 250 GLN A CA 1
ATOM 2060 C C . GLN A 1 250 ? -26.404 -14.879 -7.763 1.00 96.94 250 GLN A C 1
ATOM 2062 O O . GLN A 1 250 ? -26.703 -15.991 -8.184 1.00 96.94 250 GLN A O 1
ATOM 2067 N N . ASP A 1 251 ? -26.222 -13.825 -8.556 1.00 97.62 251 ASP A N 1
ATOM 2068 C CA . ASP A 1 251 ? -26.261 -13.870 -10.014 1.00 97.62 251 ASP A CA 1
ATOM 2069 C C . ASP A 1 251 ? -24.847 -14.102 -10.548 1.00 97.62 251 ASP A C 1
ATOM 2071 O O . ASP A 1 251 ? -24.006 -13.197 -10.487 1.00 97.62 251 ASP A O 1
ATOM 2075 N N . GLU A 1 252 ? -24.604 -15.321 -11.033 1.00 97.38 252 GLU A N 1
ATOM 2076 C CA . GLU A 1 252 ? -23.304 -15.751 -11.542 1.00 97.38 252 GLU A CA 1
ATOM 2077 C C . GLU A 1 252 ? -22.883 -15.034 -12.825 1.00 97.38 252 GLU A C 1
ATOM 2079 O O . GLU A 1 252 ? -21.678 -14.932 -13.074 1.00 97.38 252 GLU A O 1
ATOM 2084 N N . ASP A 1 253 ? -23.835 -14.504 -13.599 1.00 96.62 253 ASP A N 1
ATOM 2085 C CA . ASP A 1 253 ? -23.551 -13.803 -14.855 1.00 96.62 253 ASP A CA 1
ATOM 2086 C C . ASP A 1 253 ? -22.830 -12.472 -14.608 1.00 96.62 253 ASP A C 1
ATOM 2088 O O . ASP A 1 253 ? -22.125 -11.964 -15.480 1.00 96.62 253 ASP A O 1
ATOM 2092 N N . LEU A 1 254 ? -22.950 -11.924 -13.395 1.00 97.88 254 LEU A N 1
ATOM 2093 C CA . LEU A 1 254 ? -22.269 -10.695 -12.996 1.00 97.88 254 LEU A CA 1
ATOM 2094 C C . LEU A 1 254 ? -20.855 -10.940 -12.453 1.00 97.88 254 LEU A C 1
ATOM 2096 O O . LEU A 1 254 ? -20.106 -9.982 -12.274 1.00 97.88 254 LEU A O 1
ATOM 2100 N N . HIS A 1 255 ? -20.460 -12.182 -12.156 1.00 98.44 255 HIS A N 1
ATOM 2101 C CA . HIS A 1 255 ? -19.188 -12.454 -11.479 1.00 98.44 255 HIS A CA 1
ATOM 2102 C C . HIS A 1 255 ? -17.990 -11.997 -12.324 1.00 98.44 255 HIS A C 1
ATOM 2104 O O . HIS A 1 255 ? -17.742 -12.502 -13.417 1.00 98.44 255 HIS A O 1
ATOM 2110 N N . GLY A 1 256 ? -17.197 -11.076 -11.776 1.00 98.12 256 GLY A N 1
ATOM 2111 C CA . GLY A 1 256 ? -16.049 -10.471 -12.447 1.00 98.12 256 GLY A CA 1
ATOM 2112 C C . GLY A 1 256 ? -16.369 -9.189 -13.228 1.00 98.12 256 GLY A C 1
ATOM 2113 O O . GLY A 1 256 ? -15.436 -8.538 -13.700 1.00 98.12 256 GLY A O 1
ATOM 2114 N N . GLN A 1 257 ? -17.638 -8.772 -13.303 1.00 98.31 257 GLN A N 1
ATOM 2115 C CA . GLN A 1 257 ? -18.042 -7.555 -14.004 1.00 98.31 257 GLN A CA 1
ATOM 2116 C C . GLN A 1 257 ? -17.739 -6.289 -13.188 1.00 98.31 257 GLN A C 1
ATOM 2118 O O . GLN A 1 257 ? -17.995 -6.218 -11.983 1.00 98.31 257 GLN A O 1
ATOM 2123 N N . GLY A 1 258 ? -17.191 -5.267 -13.852 1.00 97.44 258 GLY A N 1
ATOM 2124 C CA . GLY A 1 258 ? -16.843 -3.982 -13.247 1.00 97.44 258 GLY A CA 1
ATOM 2125 C C . GLY A 1 258 ? -17.991 -2.967 -13.250 1.00 97.44 258 GLY A C 1
ATOM 2126 O O . GLY A 1 258 ? -18.685 -2.798 -14.251 1.00 97.44 258 GLY A O 1
ATOM 2127 N N . PHE A 1 259 ? -18.138 -2.202 -12.163 1.00 97.00 259 PHE A N 1
ATOM 2128 C CA . PHE A 1 259 ? -19.148 -1.144 -12.024 1.00 97.00 259 PHE A CA 1
ATOM 2129 C C . PHE A 1 259 ? -18.569 0.149 -11.441 1.00 97.00 259 PHE A C 1
ATOM 2131 O O . PHE A 1 259 ? -17.649 0.144 -10.618 1.00 97.00 259 PHE A O 1
ATOM 2138 N N . VAL A 1 260 ? -19.121 1.286 -11.869 1.00 94.19 260 VAL A N 1
ATOM 2139 C CA . VAL A 1 260 ? -18.714 2.621 -11.413 1.00 94.19 260 VAL A CA 1
ATOM 2140 C C . VAL A 1 260 ? -19.761 3.152 -10.443 1.00 94.19 260 VAL A C 1
ATOM 2142 O O . VAL A 1 260 ? -20.889 3.433 -10.833 1.00 94.19 260 VAL A O 1
ATOM 2145 N N . ALA A 1 261 ? -19.372 3.312 -9.184 1.00 88.06 261 ALA A N 1
ATOM 2146 C CA . ALA A 1 261 ? -20.171 3.987 -8.169 1.00 88.06 261 ALA A CA 1
ATOM 2147 C C . ALA A 1 261 ? -19.860 5.493 -8.138 1.00 88.06 261 ALA A C 1
ATOM 2149 O O . ALA A 1 261 ? -20.766 6.315 -8.027 1.00 88.06 261 ALA A O 1
ATOM 2150 N N . ARG A 1 262 ? -18.566 5.848 -8.217 1.00 79.38 262 ARG A N 1
ATOM 2151 C CA . ARG A 1 262 ? -18.005 7.216 -8.216 1.00 79.38 262 ARG A CA 1
ATOM 2152 C C . ARG A 1 262 ? -16.624 7.223 -8.893 1.00 79.38 262 ARG A C 1
ATOM 2154 O O . ARG A 1 262 ? -16.132 6.177 -9.314 1.00 79.38 262 ARG A O 1
ATOM 2161 N N . LEU A 1 263 ? -15.965 8.386 -8.942 1.00 80.00 263 LEU A N 1
ATOM 2162 C CA . LEU A 1 263 ? -14.540 8.471 -9.285 1.00 80.00 263 LEU A CA 1
ATOM 2163 C C . LEU A 1 263 ? -13.717 7.605 -8.317 1.00 80.00 263 LEU A C 1
ATOM 2165 O O . LEU A 1 263 ? -13.856 7.726 -7.099 1.00 80.00 263 LEU A O 1
ATOM 2169 N N . SER A 1 264 ? -12.887 6.714 -8.861 1.00 79.88 264 SER A N 1
ATOM 2170 C CA . SER A 1 264 ? -12.136 5.730 -8.078 1.00 79.88 264 SER A CA 1
ATOM 2171 C C . SER A 1 264 ? -10.723 6.216 -7.762 1.00 79.88 264 SER A C 1
ATOM 2173 O O . SER A 1 264 ? -10.008 6.702 -8.639 1.00 79.88 264 SER A O 1
ATOM 2175 N N . GLY A 1 265 ? -10.292 6.028 -6.512 1.00 84.31 265 GLY A N 1
ATOM 2176 C CA . GLY A 1 265 ? -8.907 6.262 -6.090 1.00 84.31 265 GLY A CA 1
ATOM 2177 C C . GLY A 1 265 ? -7.912 5.223 -6.625 1.00 84.31 265 GLY A C 1
ATOM 2178 O O . GLY A 1 265 ? -6.705 5.417 -6.494 1.00 84.31 265 GLY A O 1
ATOM 2179 N N . SER A 1 266 ? -8.388 4.144 -7.264 1.00 88.50 266 SER A N 1
ATOM 2180 C CA . SER A 1 266 ? -7.549 3.072 -7.821 1.00 88.50 266 SER A CA 1
ATOM 2181 C C . SER A 1 266 ? -6.499 3.582 -8.816 1.00 88.50 266 SER A C 1
ATOM 2183 O O . SER A 1 266 ? -5.404 3.029 -8.879 1.00 88.50 266 SER A O 1
ATOM 2185 N N . THR A 1 267 ? -6.768 4.676 -9.535 1.00 89.31 267 THR A N 1
ATOM 2186 C CA . THR A 1 267 ? -5.794 5.306 -10.443 1.00 89.31 267 THR A CA 1
ATOM 2187 C C . THR A 1 267 ? -4.533 5.776 -9.716 1.00 89.31 267 THR A C 1
ATOM 2189 O O . THR A 1 267 ? -3.429 5.567 -10.217 1.00 89.31 267 THR A O 1
ATOM 2192 N N . ALA A 1 268 ? -4.666 6.383 -8.532 1.00 92.81 268 ALA A N 1
ATOM 2193 C CA . ALA A 1 268 ? -3.511 6.862 -7.771 1.00 92.81 268 ALA A CA 1
ATOM 2194 C C . ALA A 1 268 ? -2.635 5.693 -7.296 1.00 92.81 268 ALA A C 1
ATOM 2196 O O . ALA A 1 268 ? -1.409 5.753 -7.403 1.00 92.81 268 ALA A O 1
ATOM 2197 N N . GLU A 1 269 ? -3.263 4.604 -6.849 1.00 95.94 269 GLU A N 1
ATOM 2198 C CA . GLU A 1 269 ? -2.548 3.400 -6.418 1.00 95.94 269 GLU A CA 1
ATOM 2199 C C . GLU A 1 269 ? -1.872 2.685 -7.586 1.00 95.94 269 GLU A C 1
ATOM 2201 O O . GLU A 1 269 ? -0.715 2.288 -7.473 1.00 95.94 269 GLU A O 1
ATOM 2206 N N . PHE A 1 270 ? -2.534 2.599 -8.744 1.00 95.38 270 PHE A N 1
ATOM 2207 C CA . PHE A 1 270 ? -1.925 2.040 -9.949 1.00 95.38 270 PHE A CA 1
ATOM 2208 C C . PHE A 1 270 ? -0.690 2.832 -10.386 1.00 95.38 270 PHE A C 1
ATOM 2210 O O . PHE A 1 270 ? 0.347 2.239 -10.676 1.00 95.38 270 PHE A O 1
ATOM 2217 N N . MET A 1 271 ? -0.760 4.167 -10.379 1.00 94.69 271 MET A N 1
ATOM 2218 C CA . MET A 1 271 ? 0.403 5.011 -10.670 1.00 94.69 271 MET A CA 1
ATOM 2219 C C . MET A 1 271 ? 1.544 4.769 -9.676 1.00 94.69 271 MET A C 1
ATOM 2221 O O . MET A 1 271 ? 2.708 4.748 -10.071 1.00 94.69 271 MET A O 1
ATOM 2225 N N . HIS A 1 272 ? 1.228 4.543 -8.399 1.00 96.44 272 HIS A N 1
ATOM 2226 C CA . HIS A 1 272 ? 2.224 4.215 -7.382 1.00 96.44 272 HIS A CA 1
ATOM 2227 C C . HIS A 1 272 ? 2.879 2.854 -7.642 1.00 96.44 272 HIS A C 1
ATOM 2229 O O . HIS A 1 272 ? 4.107 2.762 -7.642 1.00 96.44 272 HIS A O 1
ATOM 2235 N N . ILE A 1 273 ? 2.072 1.820 -7.906 1.00 98.06 273 ILE A N 1
ATOM 2236 C CA . ILE A 1 273 ? 2.536 0.478 -8.279 1.00 98.06 273 ILE A CA 1
ATOM 2237 C C . ILE A 1 273 ? 3.455 0.574 -9.494 1.00 98.06 273 ILE A C 1
ATOM 2239 O O . ILE A 1 273 ? 4.573 0.065 -9.464 1.00 98.06 273 ILE A O 1
ATOM 2243 N N . TRP A 1 274 ? 3.013 1.289 -10.530 1.00 96.88 274 TRP A N 1
ATOM 2244 C CA . TRP A 1 274 ? 3.768 1.489 -11.757 1.00 96.88 274 TRP A CA 1
ATOM 2245 C C . TRP A 1 274 ? 5.105 2.185 -11.492 1.00 96.88 274 TRP A C 1
ATOM 2247 O O . TRP A 1 274 ? 6.136 1.746 -11.989 1.00 96.88 274 TRP A O 1
ATOM 2257 N N . LEU A 1 275 ? 5.142 3.237 -10.675 1.00 96.88 275 LEU A N 1
ATOM 2258 C CA . LEU A 1 275 ? 6.410 3.870 -10.310 1.00 96.88 275 LEU A CA 1
ATOM 2259 C C . LEU A 1 275 ? 7.314 2.887 -9.556 1.00 96.88 275 LEU A C 1
ATOM 2261 O O . LEU A 1 275 ? 8.469 2.715 -9.929 1.00 96.88 275 LEU A O 1
ATOM 2265 N N . TYR A 1 276 ? 6.796 2.188 -8.549 1.00 97.81 276 TYR A N 1
ATOM 2266 C CA . TYR A 1 276 ? 7.596 1.280 -7.728 1.00 97.81 276 TYR A CA 1
ATOM 2267 C C . TYR A 1 276 ? 8.167 0.107 -8.523 1.00 97.81 276 TYR A C 1
ATOM 2269 O O . TYR A 1 276 ? 9.360 -0.168 -8.406 1.00 97.81 276 TYR A O 1
ATOM 2277 N N . MET A 1 277 ? 7.360 -0.549 -9.362 1.00 97.75 277 MET A N 1
ATOM 2278 C CA . MET A 1 277 ? 7.831 -1.678 -10.171 1.00 97.75 277 MET A CA 1
ATOM 2279 C C . MET A 1 277 ? 8.899 -1.251 -11.184 1.00 97.75 277 MET A C 1
ATOM 2281 O O . MET A 1 277 ? 9.799 -2.031 -11.486 1.00 97.75 277 MET A O 1
ATOM 2285 N N . ASN A 1 278 ? 8.821 -0.013 -11.687 1.00 98.19 278 ASN A N 1
ATOM 2286 C CA . ASN A 1 278 ? 9.725 0.487 -12.716 1.00 98.19 278 ASN A CA 1
ATOM 2287 C C . ASN A 1 278 ? 11.000 1.097 -12.149 1.00 98.19 278 ASN A C 1
ATOM 2289 O O . ASN A 1 278 ? 12.072 0.823 -12.668 1.00 98.19 278 ASN A O 1
ATOM 2293 N N . VAL A 1 279 ? 10.910 1.938 -11.118 1.00 97.62 279 VAL A N 1
ATOM 2294 C CA . VAL A 1 279 ? 12.058 2.732 -10.652 1.00 97.62 279 VAL A CA 1
ATOM 2295 C C . VAL A 1 279 ? 12.552 2.362 -9.258 1.00 97.62 279 VAL A C 1
ATOM 2297 O O . VAL A 1 279 ? 13.671 2.733 -8.905 1.00 97.62 279 VAL A O 1
ATOM 2300 N N . GLY A 1 280 ? 11.769 1.606 -8.491 1.00 96.75 280 GLY A N 1
ATOM 2301 C CA . GLY A 1 280 ? 12.037 1.312 -7.087 1.00 96.75 280 GLY A CA 1
ATOM 2302 C C . GLY A 1 280 ? 11.494 2.383 -6.134 1.00 96.75 280 GLY A C 1
ATOM 2303 O O . GLY A 1 280 ? 10.932 3.400 -6.542 1.00 96.75 280 GLY A O 1
ATOM 2304 N N . LYS A 1 281 ? 11.651 2.155 -4.825 1.00 94.31 281 LYS A N 1
ATOM 2305 C CA . LYS A 1 281 ? 11.007 2.974 -3.777 1.00 94.31 281 LYS A CA 1
ATOM 2306 C C . LYS A 1 281 ? 11.603 4.375 -3.637 1.00 94.31 281 LYS A C 1
ATOM 2308 O O . LYS A 1 281 ? 10.899 5.327 -3.309 1.00 94.31 281 LYS A O 1
ATOM 2313 N N . LYS A 1 282 ? 12.924 4.478 -3.801 1.00 94.56 282 LYS A N 1
ATOM 2314 C CA . LYS A 1 282 ? 13.718 5.691 -3.564 1.00 94.56 282 LYS A CA 1
ATOM 2315 C C . LYS A 1 282 ? 14.790 5.817 -4.651 1.00 94.56 282 LYS A C 1
ATOM 2317 O O . LYS A 1 282 ? 15.967 5.625 -4.361 1.00 94.56 282 LYS A O 1
ATOM 2322 N N . PRO A 1 283 ? 14.398 6.114 -5.904 1.00 95.62 283 PRO A N 1
ATOM 2323 C CA . PRO A 1 283 ? 15.339 6.140 -7.019 1.00 95.62 283 PRO A CA 1
ATOM 2324 C C . PRO A 1 283 ? 16.422 7.208 -6.835 1.00 95.62 283 PRO A C 1
ATOM 2326 O O . PRO A 1 283 ? 17.556 6.993 -7.245 1.00 95.62 283 PRO A O 1
ATOM 2329 N N . PHE A 1 284 ? 16.097 8.335 -6.190 1.00 97.06 284 PHE A N 1
ATOM 2330 C CA . PHE A 1 284 ? 17.062 9.377 -5.850 1.00 97.06 284 PHE A CA 1
ATOM 2331 C C . PHE A 1 284 ? 17.434 9.350 -4.366 1.00 97.06 284 PHE A C 1
ATOM 2333 O O . PHE A 1 284 ? 16.563 9.255 -3.499 1.00 97.06 284 PHE A O 1
ATOM 2340 N N . SER A 1 285 ? 18.722 9.518 -4.082 1.00 96.50 285 SER A N 1
ATOM 2341 C CA . SER A 1 285 ? 19.277 9.637 -2.732 1.00 96.50 285 SER A CA 1
ATOM 2342 C C . SER A 1 285 ? 20.412 10.663 -2.698 1.00 96.50 285 SER A C 1
ATOM 2344 O O . SER A 1 285 ? 20.875 11.133 -3.737 1.00 96.50 285 SER A O 1
ATOM 2346 N N . VAL A 1 286 ? 20.841 11.042 -1.495 1.00 95.62 286 VAL A N 1
ATOM 2347 C CA . VAL A 1 286 ? 22.003 11.913 -1.282 1.00 95.62 286 VAL A CA 1
ATOM 2348 C C . VAL A 1 286 ? 23.102 11.079 -0.636 1.00 95.62 286 VAL A C 1
ATOM 2350 O O . VAL A 1 286 ? 22.856 10.384 0.352 1.00 95.62 286 VAL A O 1
ATOM 2353 N N . SER A 1 287 ? 24.299 11.117 -1.216 1.00 93.19 287 SER A N 1
ATOM 2354 C CA . SER A 1 287 ? 25.464 10.409 -0.691 1.00 93.19 287 SER A CA 1
ATOM 2355 C C . SER A 1 287 ? 25.909 11.011 0.653 1.00 93.19 287 SER A C 1
ATOM 2357 O O . SER A 1 287 ? 25.598 12.169 0.939 1.00 93.19 287 SER A O 1
ATOM 2359 N N . PRO A 1 288 ? 26.714 10.304 1.469 1.00 92.19 288 PRO A N 1
ATOM 2360 C CA . PRO A 1 288 ? 27.309 10.891 2.675 1.00 92.19 288 PRO A CA 1
ATOM 2361 C C . PRO A 1 288 ? 28.142 12.159 2.419 1.00 92.19 288 PRO A C 1
ATOM 2363 O O . PRO A 1 288 ? 28.365 12.934 3.341 1.00 92.19 288 PRO A O 1
ATOM 2366 N N . LYS A 1 289 ? 28.604 12.373 1.178 1.00 91.25 289 LYS A N 1
ATOM 2367 C CA . LYS A 1 289 ? 29.356 13.566 0.762 1.00 91.25 289 LYS A CA 1
ATOM 2368 C C . LYS A 1 289 ? 28.459 14.728 0.314 1.00 91.25 289 LYS A C 1
ATOM 2370 O O . LYS A 1 289 ? 28.976 15.803 0.045 1.00 91.25 289 LYS A O 1
ATOM 2375 N N . GLY A 1 290 ? 27.142 14.525 0.240 1.00 94.12 290 GLY A N 1
ATOM 2376 C CA . GLY A 1 290 ? 26.175 15.532 -0.208 1.00 94.12 290 GLY A CA 1
ATOM 2377 C C . GLY A 1 290 ? 25.795 15.451 -1.691 1.00 94.12 290 GLY A C 1
ATOM 2378 O O . GLY A 1 290 ? 24.949 16.223 -2.132 1.00 94.12 290 GLY A O 1
ATOM 2379 N N . ASP A 1 291 ? 26.358 14.507 -2.453 1.00 95.19 291 ASP A N 1
ATOM 2380 C CA . ASP A 1 291 ? 26.107 14.391 -3.897 1.00 95.19 291 ASP A CA 1
ATOM 2381 C C . ASP A 1 291 ? 24.766 13.705 -4.193 1.00 95.19 291 ASP A C 1
ATOM 2383 O O . ASP A 1 291 ? 24.449 12.670 -3.594 1.00 95.19 291 ASP A O 1
ATOM 2387 N N . LEU A 1 292 ? 24.007 14.213 -5.171 1.00 97.38 292 LEU A N 1
ATOM 2388 C CA . LEU A 1 292 ? 22.816 13.530 -5.681 1.00 97.38 292 LEU A CA 1
ATOM 2389 C C . LEU A 1 292 ? 23.195 12.225 -6.399 1.00 97.38 292 LEU A C 1
ATOM 2391 O O . LEU A 1 292 ? 24.075 12.183 -7.261 1.00 97.38 292 LEU A O 1
ATOM 2395 N N . GLN A 1 293 ? 22.469 11.157 -6.092 1.00 97.75 293 GLN A N 1
ATOM 2396 C CA . GLN A 1 293 ? 22.614 9.852 -6.723 1.00 97.75 293 GLN A CA 1
ATOM 2397 C C . GLN A 1 293 ? 21.269 9.369 -7.261 1.00 97.75 293 GLN A C 1
ATOM 2399 O O . GLN A 1 293 ? 20.221 9.657 -6.684 1.00 97.75 293 GLN A O 1
ATOM 2404 N N . LEU A 1 294 ? 21.311 8.630 -8.369 1.00 98.25 294 LEU A N 1
ATOM 2405 C CA . LEU A 1 294 ? 20.181 7.915 -8.952 1.00 98.25 294 LEU A CA 1
ATOM 2406 C C . LEU A 1 294 ? 20.528 6.430 -9.064 1.00 98.25 294 LEU A C 1
ATOM 2408 O O . LEU A 1 294 ? 21.576 6.065 -9.598 1.00 98.25 294 LEU A O 1
ATOM 2412 N N . LYS A 1 295 ? 19.628 5.566 -8.608 1.00 97.81 295 LYS A N 1
ATOM 2413 C CA . LYS A 1 295 ? 19.708 4.120 -8.794 1.00 97.81 295 LYS A CA 1
ATOM 2414 C C . LYS A 1 295 ? 18.326 3.596 -9.156 1.00 97.81 295 LYS A C 1
ATOM 2416 O O . LYS A 1 295 ? 17.376 3.795 -8.410 1.00 97.81 295 LYS A O 1
ATOM 2421 N N . PHE A 1 296 ? 18.219 2.917 -10.293 1.00 98.19 296 PHE A N 1
ATOM 2422 C CA . PHE A 1 296 ? 17.003 2.182 -10.625 1.00 98.19 296 PHE A CA 1
ATOM 2423 C C . PHE A 1 296 ? 17.002 0.838 -9.900 1.00 98.19 296 PHE A C 1
ATOM 2425 O O . PHE A 1 296 ? 17.973 0.085 -9.984 1.00 98.19 296 PHE A O 1
ATOM 2432 N N . GLU A 1 297 ? 15.903 0.529 -9.217 1.00 97.38 297 GLU A N 1
ATOM 2433 C CA . GLU A 1 297 ? 15.693 -0.756 -8.542 1.00 97.38 297 GLU A CA 1
ATOM 2434 C C . GLU A 1 297 ? 14.356 -1.367 -8.983 1.00 97.38 297 GLU A C 1
ATOM 2436 O O . GLU A 1 297 ? 13.415 -1.434 -8.192 1.00 97.38 297 GLU A O 1
ATOM 2441 N N . PRO A 1 298 ? 14.232 -1.763 -10.265 1.00 98.00 298 PRO A N 1
ATOM 2442 C CA . PRO A 1 298 ? 12.988 -2.312 -10.773 1.00 98.00 298 PRO A CA 1
ATOM 2443 C C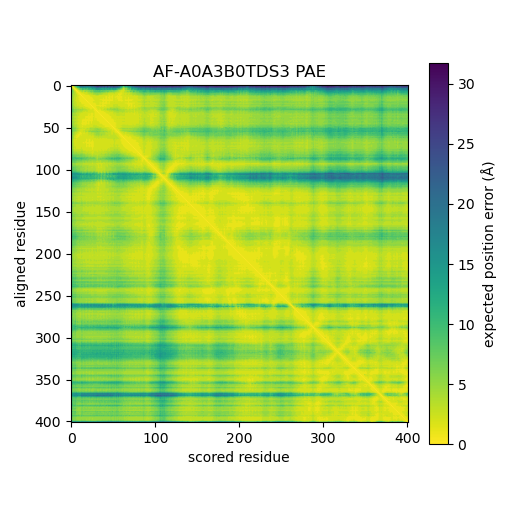 . PRO A 1 298 ? 12.674 -3.666 -10.152 1.00 98.00 298 PRO A C 1
ATOM 2445 O O . PRO A 1 298 ? 13.558 -4.500 -9.944 1.00 98.00 298 PRO A O 1
ATOM 2448 N N . ALA A 1 299 ? 11.385 -3.925 -9.986 1.00 97.81 299 ALA A N 1
ATOM 2449 C CA . ALA A 1 299 ? 10.838 -5.219 -9.621 1.00 97.81 299 ALA A CA 1
ATOM 2450 C C . ALA A 1 299 ? 9.909 -5.684 -10.744 1.00 97.81 299 ALA A C 1
ATOM 2452 O O . ALA A 1 299 ? 8.695 -5.582 -10.620 1.00 97.81 299 ALA A O 1
ATOM 2453 N N . LEU A 1 300 ? 10.488 -6.141 -11.856 1.00 98.44 300 LEU A N 1
ATOM 2454 C CA . LEU A 1 300 ? 9.817 -6.567 -13.083 1.00 98.44 300 LEU A CA 1
ATOM 2455 C C . LEU A 1 300 ? 9.940 -8.078 -13.272 1.00 98.44 300 LEU A C 1
ATOM 2457 O O . LEU A 1 300 ? 11.044 -8.629 -13.223 1.00 98.44 300 LEU A O 1
ATOM 2461 N N . GLU A 1 301 ? 8.813 -8.741 -13.518 1.00 98.12 301 GLU A N 1
ATOM 2462 C CA . GLU A 1 301 ? 8.801 -10.133 -13.967 1.00 98.12 301 GLU A CA 1
ATOM 2463 C C . GLU A 1 301 ? 9.321 -10.218 -15.409 1.00 98.12 301 GLU A C 1
ATOM 2465 O O . GLU A 1 301 ? 9.045 -9.360 -16.250 1.00 98.12 301 GLU A O 1
ATOM 2470 N N . GLY A 1 302 ? 10.079 -11.270 -15.717 1.00 97.69 302 GLY A N 1
ATOM 2471 C CA . GLY A 1 302 ? 10.680 -11.500 -17.029 1.00 97.69 302 GLY A CA 1
ATOM 2472 C C . GLY A 1 302 ? 9.678 -11.543 -18.190 1.00 97.69 302 GLY A C 1
ATOM 2473 O O . GLY A 1 302 ? 10.005 -11.168 -19.318 1.00 97.69 302 GLY A O 1
ATOM 2474 N N . SER A 1 303 ? 8.442 -11.954 -17.911 1.00 96.56 303 SER A N 1
ATOM 2475 C CA . SER A 1 303 ? 7.316 -12.005 -18.852 1.00 96.56 303 SER A CA 1
ATOM 2476 C C . SER A 1 303 ? 6.924 -10.627 -19.411 1.00 96.56 303 SER A C 1
ATOM 2478 O O . SER A 1 303 ? 6.421 -10.557 -20.532 1.00 96.56 303 SER A O 1
ATOM 2480 N N . LEU A 1 304 ? 7.206 -9.536 -18.685 1.00 97.12 304 LEU A N 1
ATOM 2481 C CA . LEU A 1 304 ? 6.906 -8.162 -19.109 1.00 97.12 304 LEU A CA 1
ATOM 2482 C C . LEU A 1 304 ? 7.824 -7.663 -20.233 1.00 97.12 304 LEU A C 1
ATOM 2484 O O . LEU A 1 304 ? 7.507 -6.679 -20.902 1.00 97.12 304 LEU A O 1
ATOM 2488 N N . PHE A 1 305 ? 8.965 -8.317 -20.454 1.00 97.94 305 PHE A N 1
ATOM 2489 C CA . PHE A 1 305 ? 9.889 -7.945 -21.520 1.00 97.94 305 PHE A CA 1
ATOM 2490 C C . PHE A 1 305 ? 9.399 -8.474 -22.869 1.00 97.94 305 PHE A C 1
ATOM 2492 O O . PHE A 1 305 ? 9.050 -9.650 -23.019 1.00 97.94 305 PHE A O 1
ATOM 2499 N N . THR A 1 306 ? 9.432 -7.609 -23.884 1.00 97.75 306 THR A N 1
ATOM 2500 C CA . THR A 1 306 ? 8.928 -7.908 -25.227 1.00 97.75 306 THR A CA 1
ATOM 2501 C C . THR A 1 306 ? 9.571 -9.159 -25.825 1.00 97.75 306 THR A C 1
ATOM 2503 O O . THR A 1 306 ? 10.740 -9.465 -25.601 1.00 97.75 306 THR A O 1
ATOM 2506 N N . THR A 1 307 ? 8.821 -9.895 -26.643 1.00 97.56 307 THR A N 1
ATOM 2507 C CA . THR A 1 307 ? 9.332 -11.083 -27.358 1.00 97.56 307 THR A CA 1
ATOM 2508 C C . THR A 1 307 ? 9.728 -10.785 -28.802 1.00 97.56 307 THR A C 1
ATOM 2510 O O . THR A 1 307 ? 10.442 -11.565 -29.436 1.00 97.56 307 THR A O 1
ATOM 2513 N N . LYS A 1 308 ? 9.279 -9.638 -29.313 1.00 97.50 308 LYS A N 1
ATOM 2514 C CA . LYS A 1 308 ? 9.457 -9.152 -30.680 1.00 97.50 308 LYS A CA 1
ATOM 2515 C C . LYS A 1 308 ? 9.904 -7.696 -30.637 1.00 97.50 308 LYS A C 1
ATOM 2517 O O . LYS A 1 308 ? 9.793 -7.042 -29.601 1.00 97.50 308 LYS A O 1
ATOM 2522 N N . GLU A 1 309 ? 10.407 -7.215 -31.764 1.00 97.00 309 GLU A N 1
ATOM 2523 C CA . GLU A 1 309 ? 10.659 -5.789 -31.949 1.00 97.00 309 GLU A CA 1
ATOM 2524 C C . GLU A 1 309 ? 9.367 -4.994 -31.747 1.00 97.00 309 GLU A C 1
ATOM 2526 O O . GLU A 1 309 ? 8.273 -5.453 -32.089 1.00 97.00 309 GLU A O 1
ATOM 2531 N N . SER A 1 310 ? 9.494 -3.810 -31.164 1.00 95.56 310 SER A N 1
ATOM 2532 C CA . SER A 1 310 ? 8.367 -2.937 -30.860 1.00 95.56 310 SER A CA 1
ATOM 2533 C C . SER A 1 310 ? 8.758 -1.473 -31.039 1.00 95.56 310 SER A C 1
ATOM 2535 O O . SER A 1 310 ? 9.895 -1.140 -31.376 1.00 95.56 310 SER A O 1
ATOM 2537 N N . SER A 1 311 ? 7.794 -0.574 -30.868 1.00 95.12 311 SER A N 1
ATOM 2538 C CA . SER A 1 311 ? 8.050 0.864 -30.820 1.00 95.12 311 SER A CA 1
ATOM 2539 C C . SER A 1 311 ? 7.549 1.427 -29.502 1.00 95.12 311 SER A C 1
ATOM 2541 O O . SER A 1 311 ? 6.518 0.995 -28.991 1.00 95.12 311 SER A O 1
ATOM 2543 N N . PHE A 1 312 ? 8.282 2.392 -28.962 1.00 94.50 312 PHE A N 1
ATOM 2544 C CA . PHE A 1 312 ? 7.914 3.118 -27.754 1.00 94.50 312 PHE A CA 1
ATOM 2545 C C . PHE A 1 312 ? 7.785 4.601 -28.078 1.00 94.50 312 PHE A C 1
ATOM 2547 O O . PHE A 1 312 ? 8.700 5.191 -28.659 1.00 94.50 312 PHE A O 1
ATOM 2554 N N . SER A 1 313 ? 6.645 5.187 -27.710 1.00 94.00 313 SER A N 1
ATOM 2555 C CA . SER A 1 313 ? 6.370 6.608 -27.897 1.00 94.00 313 SER A CA 1
ATOM 2556 C C . SER A 1 313 ? 6.279 7.344 -26.566 1.00 94.00 313 SER A C 1
ATOM 2558 O O . SER A 1 313 ? 5.567 6.901 -25.665 1.00 94.00 313 SER A O 1
ATOM 2560 N N . PHE A 1 314 ? 6.935 8.495 -26.462 1.00 93.12 314 PHE A N 1
ATOM 2561 C CA . PHE A 1 314 ? 6.865 9.377 -25.295 1.00 93.12 314 PHE A CA 1
ATOM 2562 C C . PHE A 1 314 ? 6.991 10.843 -25.720 1.00 93.12 314 PHE A C 1
ATOM 2564 O O . PHE A 1 314 ? 7.370 11.133 -26.853 1.00 93.12 314 PHE A O 1
ATOM 2571 N N . LYS A 1 315 ? 6.651 11.775 -24.826 1.00 92.94 315 LYS A N 1
ATOM 2572 C CA . LYS A 1 315 ? 6.821 13.212 -25.076 1.00 92.94 315 LYS A CA 1
ATOM 2573 C C . LYS A 1 315 ? 8.140 13.695 -24.489 1.00 92.94 315 LYS A C 1
ATOM 2575 O O . LYS A 1 315 ? 8.404 13.427 -23.320 1.00 92.94 315 LYS A O 1
ATOM 2580 N N . ASP A 1 316 ? 8.925 14.433 -25.264 1.00 89.06 316 ASP A N 1
ATOM 2581 C CA . ASP A 1 316 ? 10.145 15.074 -24.767 1.00 89.06 316 ASP A CA 1
ATOM 2582 C C . ASP A 1 316 ? 9.840 16.355 -23.962 1.00 89.06 316 ASP A C 1
ATOM 2584 O O . ASP A 1 316 ? 8.676 16.735 -23.760 1.00 89.06 316 ASP A O 1
ATOM 2588 N N . ILE A 1 317 ? 10.889 17.027 -23.470 1.00 89.19 317 ILE A N 1
ATOM 2589 C CA . ILE A 1 317 ? 10.773 18.244 -22.649 1.00 89.19 317 ILE A CA 1
ATOM 2590 C C . ILE A 1 317 ? 10.021 19.383 -23.358 1.00 89.19 317 ILE A C 1
ATOM 2592 O O . ILE A 1 317 ? 9.286 20.111 -22.695 1.00 89.19 317 ILE A O 1
ATOM 2596 N N . GLU A 1 318 ? 10.104 19.465 -24.687 1.00 89.88 318 GLU A N 1
ATOM 2597 C CA . GLU A 1 318 ? 9.390 20.445 -25.522 1.00 89.88 318 GLU A CA 1
ATOM 2598 C C . GLU A 1 318 ? 7.950 20.017 -25.844 1.00 89.88 318 GLU A C 1
ATOM 2600 O O . GLU A 1 318 ? 7.149 20.815 -26.317 1.00 89.88 318 GLU A O 1
ATOM 2605 N N . GLY A 1 319 ? 7.588 18.768 -25.542 1.00 90.62 319 GLY A N 1
ATOM 2606 C CA . GLY A 1 319 ? 6.270 18.208 -25.831 1.00 90.62 319 GLY A CA 1
ATOM 2607 C C . GLY A 1 319 ? 6.177 17.526 -27.195 1.00 90.62 319 GLY A C 1
ATOM 2608 O O . GLY A 1 319 ? 5.090 17.064 -27.552 1.00 90.62 319 GLY A O 1
ATOM 2609 N N . ASN A 1 320 ? 7.294 17.405 -27.914 1.00 91.00 320 ASN A N 1
ATOM 2610 C CA . ASN A 1 320 ? 7.373 16.693 -29.181 1.00 91.00 320 ASN A CA 1
ATOM 2611 C C . ASN A 1 320 ? 7.191 15.190 -28.947 1.00 91.00 320 ASN A C 1
ATOM 2613 O O . ASN A 1 320 ? 7.691 14.629 -27.968 1.00 91.00 320 ASN A O 1
ATOM 2617 N N . SER A 1 321 ? 6.477 14.525 -29.856 1.00 92.62 321 SER A N 1
ATOM 2618 C CA . SER A 1 321 ? 6.311 13.071 -29.799 1.00 92.62 321 SER A CA 1
ATOM 2619 C C . SER A 1 321 ? 7.559 12.383 -30.341 1.00 92.62 321 SER A C 1
ATOM 2621 O O . SER A 1 321 ? 7.872 12.487 -31.523 1.00 92.62 321 SER A O 1
ATOM 2623 N N . MET A 1 322 ? 8.252 11.655 -29.474 1.00 91.06 322 MET A N 1
ATOM 2624 C CA . MET A 1 322 ? 9.396 10.822 -29.816 1.00 91.06 322 MET A CA 1
ATOM 2625 C C . MET A 1 322 ? 8.917 9.395 -30.047 1.00 91.06 322 MET A C 1
ATOM 2627 O O . MET A 1 322 ? 8.168 8.869 -29.228 1.00 91.06 322 MET A O 1
ATOM 2631 N N . VAL A 1 323 ? 9.368 8.751 -31.126 1.00 93.81 323 VAL A N 1
ATOM 2632 C CA . VAL A 1 323 ? 9.112 7.329 -31.401 1.00 93.81 323 VAL A CA 1
ATOM 2633 C C . VAL A 1 323 ? 10.447 6.621 -31.558 1.00 93.81 323 VAL A C 1
ATOM 2635 O O . VAL A 1 323 ? 11.261 6.987 -32.404 1.00 93.81 323 VAL A O 1
ATOM 2638 N N . VAL A 1 324 ? 10.672 5.594 -30.747 1.00 91.69 324 VAL A N 1
ATOM 2639 C CA . VAL A 1 324 ? 11.904 4.806 -30.759 1.00 91.69 324 VAL A CA 1
ATOM 2640 C C . VAL A 1 324 ? 11.571 3.373 -31.145 1.00 91.69 324 VAL A C 1
ATOM 2642 O O . VAL A 1 324 ? 10.747 2.735 -30.492 1.00 91.69 324 VAL A O 1
ATOM 2645 N N . LYS A 1 325 ? 12.235 2.854 -32.184 1.00 95.75 325 LYS A N 1
ATOM 2646 C CA . LYS A 1 325 ? 12.214 1.422 -32.505 1.00 95.75 325 LYS A CA 1
ATOM 2647 C C . LYS A 1 325 ? 13.111 0.674 -31.525 1.00 95.75 325 LYS A C 1
ATOM 2649 O O . LYS A 1 325 ? 14.262 1.060 -31.318 1.00 95.75 325 LYS A O 1
ATOM 2654 N N . LEU A 1 326 ? 12.578 -0.382 -30.929 1.00 95.62 326 LEU A N 1
ATOM 2655 C CA . LEU A 1 326 ? 13.229 -1.170 -29.894 1.00 95.62 326 LEU A CA 1
ATOM 2656 C C . LEU A 1 326 ? 13.327 -2.634 -30.338 1.00 95.62 326 LEU A C 1
ATOM 2658 O O . LEU A 1 326 ? 12.382 -3.153 -30.940 1.00 95.62 326 LEU A O 1
ATOM 2662 N N . PRO A 1 327 ? 14.445 -3.319 -30.046 1.00 96.25 327 PRO A N 1
ATOM 2663 C CA . PRO A 1 327 ? 14.560 -4.744 -30.317 1.00 96.25 327 PRO A CA 1
ATOM 2664 C C . PRO A 1 327 ? 13.643 -5.558 -29.385 1.00 96.25 327 PRO A C 1
ATOM 2666 O O . PRO A 1 327 ? 12.956 -5.025 -28.512 1.00 96.25 327 PRO A O 1
ATOM 2669 N N . LYS A 1 328 ? 13.645 -6.883 -29.549 1.00 97.38 328 LYS A N 1
ATOM 2670 C CA . LYS A 1 328 ? 13.046 -7.795 -28.562 1.00 97.38 328 LYS A CA 1
ATOM 2671 C C . LYS A 1 328 ? 13.803 -7.775 -27.228 1.00 97.38 328 LYS A C 1
ATOM 2673 O O . LYS A 1 328 ? 14.969 -7.387 -27.171 1.00 97.38 328 LYS A O 1
ATOM 2678 N N . ASN A 1 329 ? 13.179 -8.343 -26.199 1.00 97.81 329 ASN A N 1
ATOM 2679 C CA . ASN A 1 329 ? 13.685 -8.485 -24.833 1.00 97.81 329 ASN A CA 1
ATOM 2680 C C . ASN A 1 329 ? 13.860 -7.141 -24.111 1.00 97.81 329 ASN A C 1
ATOM 2682 O O . ASN A 1 329 ? 14.799 -6.957 -23.329 1.00 97.81 329 ASN A O 1
ATOM 2686 N N . ILE A 1 330 ? 12.951 -6.209 -24.400 1.00 97.81 330 ILE A N 1
ATOM 2687 C CA . ILE A 1 330 ? 12.970 -4.840 -23.897 1.00 97.81 330 ILE A CA 1
ATOM 2688 C C . ILE A 1 330 ? 11.730 -4.566 -23.058 1.00 97.81 330 ILE A C 1
ATOM 2690 O O . ILE A 1 330 ? 10.647 -5.069 -23.346 1.00 97.81 330 ILE A O 1
ATOM 2694 N N . TYR A 1 331 ? 11.888 -3.728 -22.046 1.00 98.12 331 TYR A N 1
ATOM 2695 C CA . TYR A 1 331 ? 10.789 -3.061 -21.366 1.00 98.12 331 TYR A CA 1
ATOM 2696 C C . TYR A 1 331 ? 11.063 -1.555 -21.394 1.00 98.12 331 TYR A C 1
ATOM 2698 O O . TYR A 1 331 ? 12.194 -1.141 -21.151 1.00 98.12 331 TYR A O 1
ATOM 2706 N N . ALA A 1 332 ? 10.075 -0.726 -21.728 1.00 97.69 332 ALA A N 1
ATOM 2707 C CA . ALA A 1 332 ? 10.275 0.715 -21.852 1.00 97.69 332 ALA A CA 1
ATOM 2708 C C . ALA A 1 332 ? 9.164 1.500 -21.163 1.00 97.69 332 ALA A C 1
ATOM 2710 O O . ALA A 1 332 ? 7.999 1.105 -21.188 1.00 97.69 332 ALA A O 1
ATOM 2711 N N . PHE A 1 333 ? 9.538 2.618 -20.549 1.00 97.00 333 PHE A N 1
ATOM 2712 C CA . PHE A 1 333 ? 8.621 3.476 -19.814 1.00 97.00 333 PHE A CA 1
ATOM 2713 C C . PHE A 1 333 ? 9.106 4.926 -19.793 1.00 97.00 333 PHE A C 1
ATOM 2715 O O . PHE A 1 333 ? 10.244 5.232 -20.149 1.00 97.00 333 PHE A O 1
ATOM 2722 N N . ASN A 1 334 ? 8.222 5.838 -19.391 1.00 95.44 334 ASN A N 1
ATOM 2723 C CA . ASN A 1 334 ? 8.525 7.262 -19.326 1.00 95.44 334 ASN A CA 1
ATOM 2724 C C . ASN A 1 334 ? 8.897 7.689 -17.898 1.00 95.44 334 ASN A C 1
ATOM 2726 O O . ASN A 1 334 ? 8.077 7.617 -16.987 1.00 95.44 334 ASN A O 1
ATOM 2730 N N . PHE A 1 335 ? 10.113 8.175 -17.695 1.00 96.38 335 PHE A N 1
ATOM 2731 C CA . PHE A 1 335 ? 10.600 8.647 -16.406 1.00 96.38 335 PHE A CA 1
ATOM 2732 C C . PHE A 1 335 ? 10.565 10.173 -16.324 1.00 96.38 335 PHE A C 1
ATOM 2734 O O . PHE A 1 335 ? 10.885 10.874 -17.284 1.00 96.38 335 PHE A O 1
ATOM 2741 N N . LEU A 1 336 ? 10.133 10.693 -15.169 1.00 94.88 336 LEU A N 1
ATOM 2742 C CA . LEU A 1 336 ? 9.939 12.132 -14.926 1.00 94.88 336 LEU A CA 1
ATOM 2743 C C . LEU A 1 336 ? 9.076 12.824 -16.003 1.00 94.88 336 LEU A C 1
ATOM 2745 O O . LEU A 1 336 ? 9.213 14.011 -16.282 1.00 94.88 336 LEU A O 1
ATOM 2749 N N . GLY A 1 337 ? 8.191 12.057 -16.645 1.00 93.06 337 GLY A N 1
ATOM 2750 C CA . GLY A 1 337 ? 7.286 12.516 -17.696 1.00 93.06 337 GLY A CA 1
ATOM 2751 C C . GLY A 1 337 ? 7.942 12.861 -19.036 1.00 93.06 337 GLY A C 1
ATOM 2752 O O . GLY A 1 337 ? 7.203 13.010 -20.011 1.00 93.06 337 GLY A O 1
ATOM 2753 N N . LYS A 1 338 ? 9.275 12.975 -19.104 1.00 94.75 338 LYS A N 1
ATOM 2754 C CA . LYS A 1 338 ? 10.010 13.556 -20.241 1.00 94.75 338 LYS A CA 1
ATOM 2755 C C . LYS A 1 338 ? 11.186 12.717 -20.751 1.00 94.75 338 LYS A C 1
ATOM 2757 O O . LYS A 1 338 ? 11.767 13.068 -21.777 1.00 94.75 338 LYS A O 1
ATOM 2762 N N . ILE A 1 339 ? 11.554 11.646 -20.049 1.00 96.12 339 ILE A N 1
ATOM 2763 C CA . ILE A 1 339 ? 12.755 10.853 -20.329 1.00 96.12 339 ILE A CA 1
ATOM 2764 C C . ILE A 1 339 ? 12.346 9.426 -20.674 1.00 96.12 339 ILE A C 1
ATOM 2766 O O . ILE A 1 339 ? 11.796 8.709 -19.840 1.00 96.12 339 ILE A O 1
ATOM 2770 N N . GLY A 1 340 ? 12.657 8.977 -21.887 1.00 96.62 340 GLY A N 1
ATOM 2771 C CA . GLY A 1 340 ? 12.431 7.585 -22.264 1.00 96.62 340 GLY A CA 1
ATOM 2772 C C . GLY A 1 340 ? 13.444 6.667 -21.583 1.00 96.62 340 GLY A C 1
ATOM 2773 O O . GLY A 1 340 ? 14.644 6.801 -21.815 1.00 96.62 340 GLY A O 1
ATOM 2774 N N . VAL A 1 341 ? 12.985 5.722 -20.767 1.00 98.00 341 VAL A N 1
ATOM 2775 C CA . VAL A 1 341 ? 13.841 4.698 -20.156 1.00 98.00 341 VAL A CA 1
ATOM 2776 C C . VAL A 1 341 ? 13.604 3.365 -20.846 1.00 98.00 341 VAL A C 1
ATOM 2778 O O . VAL A 1 341 ? 12.462 2.959 -21.055 1.00 98.00 341 VAL A O 1
ATOM 2781 N N . VAL A 1 342 ? 14.692 2.683 -21.192 1.00 98.25 342 VAL A N 1
ATOM 2782 C CA . VAL A 1 342 ? 14.682 1.412 -21.913 1.00 98.25 342 VAL A CA 1
ATOM 2783 C C . VAL A 1 342 ? 15.516 0.394 -21.147 1.00 98.25 342 VAL A C 1
ATOM 2785 O O . VAL A 1 342 ? 16.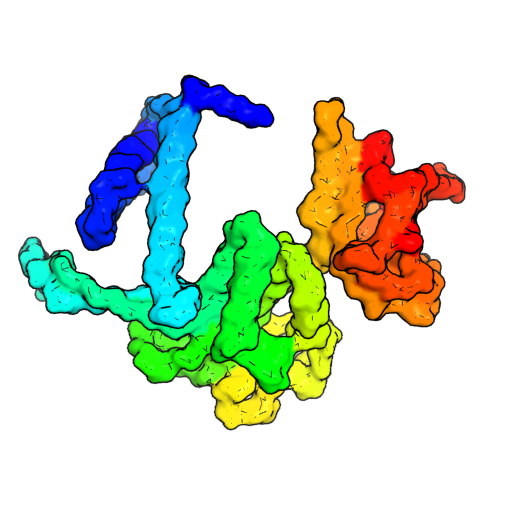722 0.550 -20.977 1.00 98.25 342 VAL A O 1
ATOM 2788 N N . TYR A 1 343 ? 14.872 -0.667 -20.684 1.00 98.62 343 TYR A N 1
ATOM 2789 C CA . TYR A 1 343 ? 15.485 -1.784 -19.979 1.00 98.62 343 TYR A CA 1
ATOM 2790 C C . TYR A 1 343 ? 15.786 -2.922 -20.946 1.00 98.62 343 TYR A C 1
ATOM 2792 O O . TYR A 1 343 ? 14.879 -3.510 -21.531 1.00 98.62 343 TYR A O 1
ATOM 2800 N N . HIS A 1 344 ? 17.070 -3.247 -21.087 1.00 98.31 344 HIS A N 1
ATOM 2801 C CA . HIS A 1 344 ? 17.589 -4.298 -21.957 1.00 98.31 344 HIS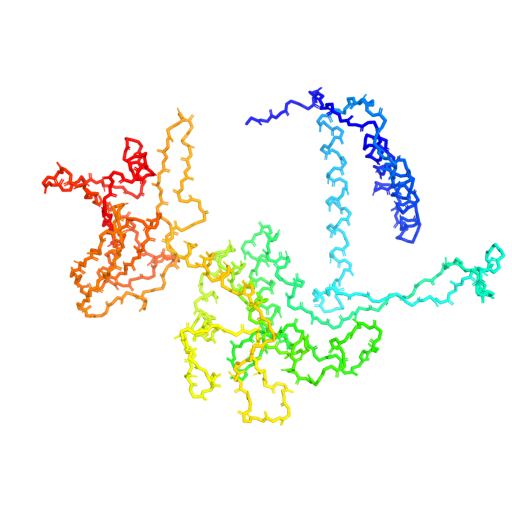 A CA 1
ATOM 2802 C C . HIS A 1 344 ? 17.909 -5.545 -21.147 1.00 98.31 344 HIS A C 1
ATOM 2804 O O . HIS A 1 344 ? 18.905 -5.579 -20.427 1.00 98.31 344 HIS A O 1
ATOM 2810 N N . ASN A 1 345 ? 17.101 -6.593 -21.291 1.00 97.88 345 ASN A N 1
ATOM 2811 C CA . ASN A 1 345 ? 17.246 -7.824 -20.519 1.00 97.88 345 ASN A CA 1
ATOM 2812 C C . ASN A 1 345 ? 17.254 -9.034 -21.453 1.00 97.88 345 ASN A C 1
ATOM 2814 O O . ASN A 1 345 ? 16.235 -9.684 -21.670 1.00 97.88 345 ASN A O 1
ATOM 2818 N N . LYS A 1 346 ? 18.424 -9.351 -22.022 1.00 96.25 346 LYS A N 1
ATOM 2819 C CA . LYS A 1 346 ? 18.568 -10.355 -23.097 1.00 96.25 346 LYS A CA 1
ATOM 2820 C C . LYS A 1 346 ? 17.984 -11.727 -22.752 1.00 96.25 346 LYS A C 1
ATOM 2822 O O . LYS A 1 346 ? 17.498 -12.416 -23.645 1.00 96.25 346 LYS A O 1
ATOM 2827 N N . LYS A 1 347 ? 18.060 -12.119 -21.480 1.00 96.31 347 LYS A N 1
ATOM 2828 C CA . LYS A 1 347 ? 17.569 -13.407 -20.973 1.00 96.31 347 LYS A CA 1
ATOM 2829 C C . LYS A 1 347 ? 16.129 -13.335 -20.455 1.00 96.31 347 LYS A C 1
ATOM 2831 O O . LYS A 1 347 ? 15.576 -14.381 -20.140 1.00 96.31 347 LYS A O 1
ATOM 2836 N N . ARG A 1 348 ? 15.537 -12.134 -20.376 1.00 97.00 348 ARG A N 1
ATOM 2837 C CA . ARG A 1 348 ? 14.219 -11.869 -19.778 1.00 97.00 348 ARG A CA 1
ATOM 2838 C C . ARG A 1 348 ? 14.090 -12.503 -18.391 1.00 97.00 348 ARG A C 1
ATOM 2840 O O . ARG A 1 348 ? 13.103 -13.160 -18.089 1.00 97.00 348 ARG A O 1
ATOM 2847 N N . LEU A 1 349 ? 15.134 -12.365 -17.574 1.00 97.62 349 LEU A N 1
ATOM 2848 C CA . LEU A 1 349 ? 15.098 -12.810 -16.180 1.00 97.62 349 LEU A CA 1
ATOM 2849 C C . LEU A 1 349 ? 14.281 -11.816 -15.351 1.00 97.62 349 LEU A C 1
ATOM 2851 O O . LEU A 1 349 ? 14.250 -10.631 -15.680 1.00 97.62 349 LEU A O 1
ATOM 2855 N N . ASN A 1 350 ? 13.678 -12.262 -14.253 1.00 98.25 350 ASN A N 1
ATOM 2856 C CA . ASN A 1 350 ? 13.094 -11.342 -13.274 1.00 98.25 350 ASN A CA 1
ATOM 2857 C C . ASN A 1 350 ? 14.171 -10.353 -12.796 1.00 98.25 350 ASN A C 1
ATOM 2859 O O . ASN A 1 350 ? 15.332 -10.730 -12.646 1.00 98.25 350 ASN A O 1
ATOM 2863 N N . THR A 1 351 ? 13.819 -9.095 -12.536 1.00 98.06 351 THR A N 1
ATOM 2864 C CA . THR A 1 351 ? 14.764 -8.114 -11.956 1.00 98.06 351 THR A CA 1
ATOM 2865 C C . THR A 1 351 ? 14.793 -8.165 -10.425 1.00 98.06 351 THR A C 1
ATOM 2867 O O . THR A 1 351 ? 15.495 -7.391 -9.782 1.00 98.06 351 THR A O 1
ATOM 2870 N N . PHE A 1 352 ? 14.073 -9.121 -9.839 1.00 97.00 352 PHE A N 1
ATOM 2871 C CA . PHE A 1 352 ? 14.000 -9.399 -8.411 1.00 97.00 352 PHE A CA 1
ATOM 2872 C C . PHE A 1 352 ? 14.269 -10.885 -8.118 1.00 97.00 352 PHE A C 1
ATOM 2874 O O . PHE A 1 352 ? 14.299 -11.723 -9.022 1.00 97.00 352 PHE A O 1
ATOM 2881 N N . GLY A 1 353 ? 14.482 -11.215 -6.842 1.00 94.81 353 GLY A N 1
ATOM 2882 C CA . GLY A 1 353 ? 14.757 -12.583 -6.391 1.00 94.81 353 GLY A CA 1
ATOM 2883 C C . GLY A 1 353 ? 16.233 -12.992 -6.492 1.00 94.81 353 GLY A C 1
ATOM 2884 O O . GLY A 1 353 ? 17.099 -12.217 -6.888 1.00 94.81 353 GLY A O 1
ATOM 2885 N N . LYS A 1 354 ? 16.546 -14.236 -6.096 1.00 91.12 354 LYS A N 1
ATOM 2886 C CA . LYS A 1 354 ? 17.940 -14.721 -5.950 1.00 91.12 354 LYS A CA 1
ATOM 2887 C C . LYS A 1 354 ? 18.712 -14.841 -7.269 1.00 91.12 354 LYS A C 1
ATOM 2889 O O . LYS A 1 354 ? 19.937 -14.815 -7.257 1.00 91.12 354 LYS A O 1
ATOM 2894 N N . LYS A 1 355 ? 18.007 -15.035 -8.385 1.00 91.81 355 LYS A N 1
ATOM 2895 C CA . LYS A 1 355 ? 18.582 -15.196 -9.732 1.00 91.81 355 LYS A CA 1
ATOM 2896 C C . LYS A 1 355 ? 18.220 -14.008 -10.629 1.00 91.81 355 LYS A C 1
ATOM 2898 O O . LYS A 1 355 ? 17.963 -14.193 -11.817 1.00 91.81 355 LYS A O 1
ATOM 2903 N N . SER A 1 356 ? 18.129 -12.820 -10.033 1.00 95.69 356 SER A N 1
ATOM 2904 C CA . SER A 1 356 ? 17.686 -11.627 -10.738 1.00 95.69 356 SER A CA 1
ATOM 2905 C C . SER A 1 356 ? 18.687 -11.153 -11.785 1.00 95.69 356 SER A C 1
ATOM 2907 O O . SER A 1 356 ? 19.900 -11.320 -11.648 1.00 95.69 356 SER A O 1
ATOM 2909 N N . ALA A 1 357 ? 18.160 -10.519 -12.828 1.00 96.38 357 ALA A N 1
ATOM 2910 C CA . ALA A 1 357 ? 18.946 -9.729 -13.757 1.00 96.38 357 ALA A CA 1
ATOM 2911 C C . ALA A 1 357 ? 19.506 -8.503 -13.016 1.00 96.38 357 ALA A C 1
ATOM 2913 O O . ALA A 1 357 ? 18.752 -7.778 -12.362 1.00 96.38 357 ALA A O 1
ATOM 2914 N N . LEU A 1 358 ? 20.811 -8.243 -13.132 1.00 96.69 358 LEU A N 1
ATOM 2915 C CA . LEU A 1 358 ? 21.458 -7.118 -12.449 1.00 96.69 358 LEU A CA 1
ATOM 2916 C C . LEU A 1 358 ? 21.870 -6.037 -13.440 1.00 96.69 358 LEU A C 1
ATOM 2918 O O . LEU A 1 358 ? 22.445 -6.336 -14.484 1.00 96.69 358 LEU A O 1
ATOM 2922 N N . ILE A 1 359 ? 21.648 -4.773 -13.080 1.00 97.69 359 ILE A N 1
ATOM 2923 C CA . ILE A 1 359 ? 22.104 -3.633 -13.878 1.00 97.69 359 ILE A CA 1
ATOM 2924 C C . ILE A 1 359 ? 23.634 -3.595 -13.862 1.00 97.69 359 ILE A C 1
ATOM 2926 O O . ILE A 1 359 ? 24.254 -3.449 -12.806 1.00 97.69 359 ILE A O 1
ATOM 2930 N N . LYS A 1 360 ? 24.252 -3.700 -15.040 1.00 96.06 360 LYS A N 1
ATOM 2931 C CA . LYS A 1 360 ? 25.713 -3.591 -15.206 1.00 96.06 360 LYS A CA 1
ATOM 2932 C C . LYS A 1 360 ? 26.140 -2.295 -15.863 1.00 96.06 360 LYS A C 1
ATOM 2934 O O . LYS A 1 360 ? 27.288 -1.872 -15.723 1.00 96.06 360 LYS A O 1
ATOM 2939 N N . ARG A 1 361 ? 25.231 -1.692 -16.622 1.00 97.44 361 ARG A N 1
ATOM 2940 C CA . ARG A 1 361 ? 25.576 -0.627 -17.547 1.00 97.44 361 ARG A CA 1
ATOM 2941 C C . ARG A 1 361 ? 24.379 0.263 -17.814 1.00 97.44 361 ARG A C 1
ATOM 2943 O O . ARG A 1 361 ? 23.282 -0.237 -18.047 1.00 97.44 361 ARG A O 1
ATOM 2950 N N . VAL A 1 362 ? 24.624 1.562 -17.821 1.00 98.50 362 VAL A N 1
ATOM 2951 C CA . VAL A 1 362 ? 23.658 2.592 -18.189 1.00 98.50 362 VAL A CA 1
ATOM 2952 C C . VAL A 1 362 ? 24.269 3.459 -19.283 1.00 98.50 362 VAL A C 1
ATOM 2954 O O . VAL A 1 362 ? 25.442 3.822 -19.207 1.00 98.50 362 VAL A O 1
ATOM 2957 N N . GLU A 1 363 ? 23.483 3.783 -20.300 1.00 98.31 363 GLU A N 1
ATOM 2958 C CA . GLU A 1 363 ? 23.825 4.762 -21.328 1.00 98.31 363 GLU A CA 1
ATOM 2959 C C . GLU A 1 363 ? 22.866 5.947 -21.241 1.00 98.31 363 GLU A C 1
ATOM 2961 O O . GLU A 1 363 ? 21.648 5.771 -21.193 1.00 98.31 363 GLU A O 1
ATOM 2966 N N . LEU A 1 364 ? 23.419 7.158 -21.223 1.00 98.38 364 LEU A N 1
ATOM 2967 C CA . LEU A 1 364 ? 22.655 8.399 -21.172 1.00 98.38 364 LEU A CA 1
ATOM 2968 C C . LEU A 1 364 ? 22.776 9.120 -22.507 1.00 98.38 364 LEU A C 1
ATOM 2970 O O . LEU A 1 364 ? 23.873 9.496 -22.920 1.00 98.38 364 LEU A O 1
ATOM 2974 N N . THR A 1 365 ? 21.646 9.329 -23.171 1.00 96.56 365 THR A N 1
ATOM 2975 C CA . THR A 1 365 ? 21.577 10.116 -24.403 1.00 96.56 365 THR A CA 1
ATOM 2976 C C . THR A 1 365 ? 21.176 11.546 -24.064 1.00 96.56 365 THR A C 1
ATOM 2978 O O . THR A 1 365 ? 20.147 11.779 -23.429 1.00 96.56 365 THR A O 1
ATOM 2981 N N . TYR A 1 366 ? 21.986 12.501 -24.508 1.00 95.06 366 TYR A N 1
ATOM 2982 C CA . TYR A 1 366 ? 21.718 13.934 -24.404 1.00 95.06 366 TYR A CA 1
ATOM 2983 C C . TYR A 1 366 ? 21.265 14.475 -25.759 1.00 95.06 366 TYR A C 1
ATOM 2985 O O . TYR A 1 366 ? 21.611 13.915 -26.797 1.00 95.06 366 TYR A O 1
ATOM 2993 N N . ARG A 1 367 ? 20.515 15.580 -25.760 1.00 84.44 367 ARG A N 1
ATOM 2994 C CA . ARG A 1 367 ? 20.059 16.223 -27.003 1.00 84.44 367 ARG A CA 1
ATOM 2995 C C . ARG A 1 367 ? 21.224 16.767 -27.840 1.00 84.44 367 ARG A C 1
ATOM 2997 O O . ARG A 1 367 ? 21.258 16.554 -29.046 1.00 84.44 367 ARG A O 1
ATOM 3004 N N . ASP A 1 368 ? 22.192 17.396 -27.181 1.00 86.44 368 ASP A N 1
ATOM 3005 C CA . ASP A 1 368 ? 23.276 18.137 -27.841 1.00 86.44 368 ASP A CA 1
ATOM 3006 C C . ASP A 1 368 ? 24.584 17.336 -27.942 1.00 86.44 368 ASP A C 1
ATOM 3008 O O . ASP A 1 368 ? 25.657 17.894 -28.168 1.00 86.44 368 ASP A O 1
ATOM 3012 N N . GLN A 1 369 ? 24.525 16.014 -27.745 1.00 91.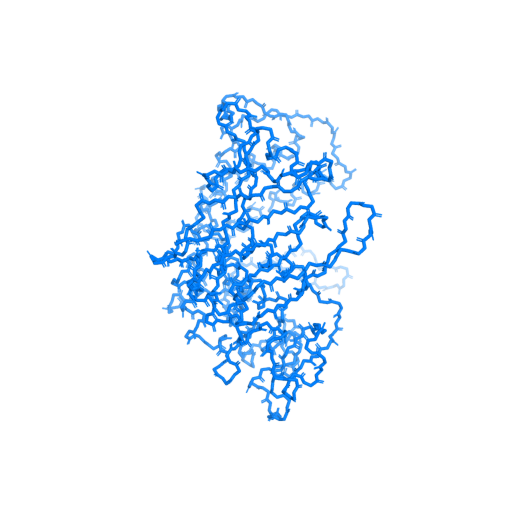06 369 GLN A N 1
ATOM 3013 C CA . GLN A 1 369 ? 25.696 15.143 -27.823 1.00 91.06 369 GLN A CA 1
ATOM 3014 C C . GLN A 1 369 ? 25.472 14.033 -28.840 1.00 91.06 369 GLN A C 1
ATOM 3016 O O . GLN A 1 369 ? 24.459 13.341 -28.827 1.00 91.06 369 GLN A O 1
ATOM 3021 N N . LYS A 1 370 ? 26.469 13.828 -29.705 1.00 88.00 370 LYS A N 1
ATOM 3022 C CA . LYS A 1 370 ? 26.417 12.788 -30.738 1.00 88.00 370 LYS A CA 1
ATOM 3023 C C . LYS A 1 370 ? 26.482 11.372 -30.157 1.00 88.00 370 LYS A C 1
ATOM 3025 O O . LYS A 1 370 ? 25.865 10.465 -30.703 1.00 88.00 370 LYS A O 1
ATOM 3030 N N . ASN A 1 371 ? 27.248 11.184 -29.082 1.00 93.94 371 ASN A N 1
ATOM 3031 C CA . ASN A 1 371 ? 27.503 9.875 -28.486 1.00 93.94 371 ASN A CA 1
ATOM 3032 C C . ASN A 1 371 ? 26.898 9.804 -27.077 1.00 93.94 371 ASN A C 1
ATOM 3034 O O . ASN A 1 371 ? 27.062 10.762 -26.319 1.00 93.94 371 ASN A O 1
ATOM 3038 N N . PRO A 1 372 ? 26.260 8.683 -26.695 1.00 95.44 372 PRO A N 1
ATOM 3039 C CA . PRO A 1 372 ? 25.799 8.478 -25.329 1.00 95.44 372 PRO A CA 1
ATOM 3040 C C . PRO A 1 372 ? 26.950 8.448 -24.320 1.00 95.44 372 PRO A C 1
ATOM 3042 O O . PRO A 1 372 ? 28.037 7.937 -24.601 1.00 95.44 372 PRO A O 1
ATOM 3045 N N . VAL A 1 373 ? 26.683 8.924 -23.107 1.00 97.62 373 VAL A N 1
ATOM 3046 C CA . VAL A 1 373 ? 27.587 8.757 -21.967 1.00 97.62 373 VAL A CA 1
ATOM 3047 C C . VAL A 1 373 ? 27.410 7.358 -21.387 1.00 97.62 373 VAL A C 1
ATOM 3049 O O . VAL A 1 373 ? 26.297 6.958 -21.051 1.00 97.62 373 VAL A O 1
ATOM 3052 N N . LEU A 1 374 ? 28.515 6.630 -21.226 1.00 97.62 374 LEU A N 1
ATOM 3053 C CA . LEU A 1 374 ? 28.532 5.273 -20.690 1.00 97.62 374 LEU A CA 1
ATOM 3054 C C . LEU A 1 374 ? 28.878 5.250 -19.196 1.00 97.62 374 LEU A C 1
ATOM 3056 O O . LEU A 1 374 ? 29.953 5.689 -18.795 1.00 97.62 374 LEU A O 1
ATOM 3060 N N . ILE A 1 375 ? 28.023 4.619 -18.392 1.00 97.88 375 ILE A N 1
ATOM 3061 C CA . ILE A 1 375 ? 28.231 4.381 -16.961 1.00 97.88 375 ILE A CA 1
ATOM 3062 C C . ILE A 1 375 ? 28.242 2.869 -16.714 1.00 97.88 375 ILE A C 1
ATOM 3064 O O . ILE A 1 375 ? 27.249 2.183 -16.939 1.00 97.88 375 ILE A O 1
ATOM 3068 N N . ARG A 1 376 ? 29.367 2.321 -16.240 1.00 96.94 376 ARG A N 1
ATOM 3069 C CA . ARG A 1 376 ? 29.523 0.885 -15.916 1.00 96.94 376 ARG A CA 1
ATOM 3070 C C . ARG A 1 376 ? 29.160 0.589 -14.457 1.00 96.94 376 ARG A C 1
ATOM 3072 O O . ARG A 1 376 ? 29.966 0.062 -13.698 1.00 96.94 376 ARG A O 1
ATOM 3079 N N . SER A 1 377 ? 27.975 1.024 -14.049 1.00 95.81 377 SER A N 1
ATOM 3080 C CA . SER A 1 377 ? 27.464 0.895 -12.685 1.00 95.81 377 SER A CA 1
ATOM 3081 C C . SER A 1 377 ? 25.938 0.981 -12.690 1.00 95.81 377 SER A C 1
ATOM 3083 O O . SER A 1 377 ? 25.358 1.622 -13.565 1.00 95.81 377 SER A O 1
ATOM 3085 N N . ALA A 1 378 ? 25.293 0.366 -11.696 1.00 95.44 378 ALA A N 1
ATOM 3086 C CA . ALA A 1 378 ? 23.875 0.586 -11.406 1.00 95.44 378 ALA A CA 1
ATOM 3087 C C . ALA A 1 378 ? 23.616 1.944 -10.728 1.00 95.44 378 ALA A C 1
ATOM 3089 O O . ALA A 1 378 ? 22.512 2.477 -10.806 1.00 95.44 378 ALA A O 1
ATOM 3090 N N . LEU A 1 379 ? 24.632 2.483 -10.047 1.00 97.19 379 LEU A N 1
ATOM 3091 C CA . LEU A 1 379 ? 24.585 3.780 -9.383 1.00 97.19 379 LEU A CA 1
ATOM 3092 C C . LEU A 1 379 ? 25.069 4.866 -10.345 1.00 97.19 379 LEU A C 1
ATOM 3094 O O . LEU A 1 379 ? 26.212 4.832 -10.807 1.00 97.19 379 LEU A O 1
ATOM 3098 N N . ILE A 1 380 ? 24.201 5.833 -10.607 1.00 98.00 380 ILE A N 1
ATOM 3099 C CA . ILE A 1 380 ? 24.470 7.028 -11.398 1.00 98.00 380 ILE A CA 1
ATOM 3100 C C . ILE A 1 380 ? 24.723 8.160 -10.399 1.00 98.00 380 ILE A C 1
ATOM 3102 O O . ILE A 1 380 ? 23.811 8.571 -9.688 1.00 98.00 380 ILE A O 1
ATOM 3106 N N . SER A 1 381 ? 25.959 8.643 -10.315 1.00 96.88 381 SER A N 1
ATOM 3107 C CA . SER A 1 381 ? 26.334 9.758 -9.431 1.00 96.88 381 SER A CA 1
ATOM 3108 C C . SER A 1 381 ? 26.239 11.106 -10.155 1.00 96.88 381 SER A C 1
ATOM 3110 O O . SER A 1 381 ? 25.993 11.164 -11.364 1.00 96.88 381 SER A O 1
ATOM 3112 N N . GLU A 1 382 ? 26.454 12.207 -9.436 1.00 95.81 382 GLU A N 1
ATOM 3113 C CA . GLU A 1 382 ? 26.718 13.501 -10.070 1.00 95.81 382 GLU A CA 1
ATOM 3114 C C . GLU A 1 382 ? 27.932 13.440 -11.028 1.00 95.81 382 GLU A C 1
ATOM 3116 O O . GLU A 1 382 ? 28.858 12.656 -10.798 1.00 95.81 382 GLU A O 1
ATOM 3121 N N . PRO A 1 383 ? 27.929 14.230 -12.123 1.00 96.44 383 PRO A N 1
ATOM 3122 C CA . PRO A 1 383 ? 26.901 15.212 -12.507 1.00 96.44 383 PRO A CA 1
ATOM 3123 C C . PRO A 1 383 ? 25.647 14.586 -13.148 1.00 96.44 383 PRO A C 1
ATOM 3125 O O . PRO A 1 383 ? 24.609 15.237 -13.255 1.00 96.44 383 PRO A O 1
ATOM 3128 N N . TYR A 1 384 ? 25.706 13.311 -13.530 1.00 97.88 384 TYR A N 1
ATOM 3129 C CA . TYR A 1 384 ? 24.690 12.658 -14.354 1.00 97.88 384 TYR A CA 1
ATOM 3130 C C . TYR A 1 384 ? 23.324 12.519 -13.671 1.00 97.88 384 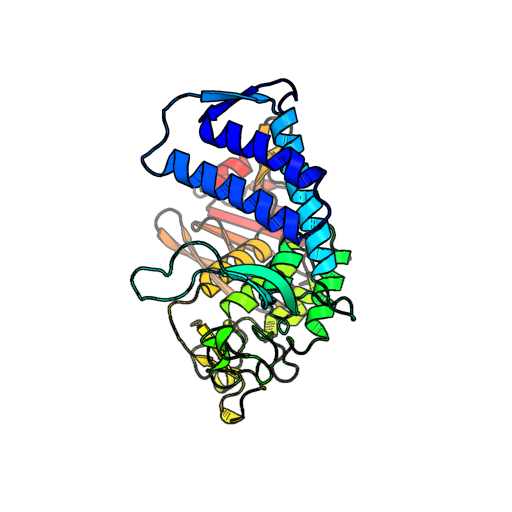TYR A C 1
ATOM 3132 O O . TYR A 1 384 ? 22.297 12.767 -14.299 1.00 97.88 384 TYR A O 1
ATOM 3140 N N . ALA A 1 385 ? 23.283 12.190 -12.376 1.00 97.81 385 ALA A N 1
ATOM 3141 C CA . ALA A 1 385 ? 22.021 12.126 -11.629 1.00 97.81 385 ALA A CA 1
ATOM 3142 C C . ALA A 1 385 ? 21.284 13.477 -11.616 1.00 97.81 385 ALA A C 1
ATOM 3144 O O . ALA A 1 385 ? 20.060 13.535 -11.763 1.00 97.81 385 ALA A O 1
ATOM 3145 N N . LYS A 1 386 ? 22.042 14.572 -11.491 1.00 97.38 386 LYS A N 1
ATOM 3146 C CA . LYS A 1 386 ? 21.532 15.945 -11.528 1.00 97.38 386 LYS A CA 1
ATOM 3147 C C . LYS A 1 386 ? 21.062 16.332 -12.925 1.00 97.38 386 LYS A C 1
ATOM 3149 O O . LYS A 1 386 ? 20.002 16.934 -13.060 1.00 97.38 386 LYS A O 1
ATOM 3154 N N . ASP A 1 387 ? 21.798 15.947 -13.960 1.00 97.19 387 ASP A N 1
ATOM 3155 C CA . ASP A 1 387 ? 21.393 16.175 -15.348 1.00 97.19 387 ASP A CA 1
ATOM 3156 C C . ASP A 1 387 ? 20.093 15.444 -15.710 1.00 97.19 387 ASP A C 1
ATOM 3158 O O . ASP A 1 387 ? 19.235 16.027 -16.374 1.00 97.19 387 ASP A O 1
ATOM 3162 N N . ILE A 1 388 ? 19.909 14.209 -15.230 1.00 97.25 388 ILE A N 1
ATOM 3163 C CA . ILE A 1 388 ? 18.659 13.451 -15.393 1.00 97.25 388 ILE A CA 1
ATOM 3164 C C . ILE A 1 388 ? 17.509 14.165 -14.680 1.00 97.25 388 ILE A C 1
ATOM 3166 O O . ILE A 1 388 ? 16.469 14.414 -15.286 1.00 97.25 388 ILE A O 1
ATOM 3170 N N . ARG A 1 389 ? 17.700 14.554 -13.412 1.00 95.75 389 ARG A N 1
ATOM 3171 C CA . ARG A 1 389 ? 16.682 15.281 -12.637 1.00 95.75 389 ARG A CA 1
ATOM 3172 C C . ARG A 1 389 ? 16.305 16.627 -13.268 1.00 95.75 389 ARG A C 1
ATOM 3174 O O . ARG A 1 389 ? 15.160 17.046 -13.157 1.00 95.75 389 ARG A O 1
ATOM 3181 N N . ASN A 1 390 ? 17.252 17.273 -13.947 1.00 95.56 390 ASN A N 1
ATOM 3182 C CA . ASN A 1 390 ? 17.058 18.538 -14.655 1.00 95.56 390 ASN A CA 1
ATOM 3183 C C . ASN A 1 390 ? 16.634 18.361 -16.126 1.00 95.56 390 ASN A C 1
ATOM 3185 O O . ASN A 1 390 ? 16.683 19.325 -16.885 1.00 95.56 390 ASN A O 1
ATOM 3189 N N . HIS A 1 391 ? 16.250 17.148 -16.543 1.00 95.06 391 HIS A N 1
ATOM 3190 C CA . HIS A 1 391 ? 15.780 16.832 -17.899 1.00 95.06 391 HIS A CA 1
ATOM 3191 C C . HIS A 1 391 ? 16.761 17.181 -19.036 1.00 95.06 391 HIS A C 1
ATOM 3193 O O . HIS A 1 391 ? 16.340 17.417 -20.167 1.00 95.06 391 HIS A O 1
ATOM 3199 N N . LYS A 1 392 ? 18.075 17.188 -18.773 1.00 95.25 392 LYS A N 1
ATOM 3200 C CA . LYS A 1 392 ? 19.092 17.349 -19.832 1.00 95.25 392 LYS A CA 1
ATOM 3201 C C . LYS A 1 392 ? 19.318 16.062 -20.631 1.00 95.25 392 LYS A C 1
ATOM 3203 O O . LYS A 1 392 ? 19.760 16.103 -21.778 1.00 95.25 392 LYS A O 1
ATOM 3208 N N . VAL A 1 393 ? 19.031 14.921 -20.007 1.00 95.94 393 VAL A N 1
ATOM 3209 C CA . VAL A 1 393 ? 19.048 13.594 -20.631 1.00 95.94 393 VAL A CA 1
ATOM 3210 C C . VAL A 1 393 ? 17.685 13.335 -21.264 1.00 95.94 393 VAL A C 1
ATOM 3212 O O . VAL A 1 393 ? 16.660 13.519 -20.615 1.00 95.94 393 VAL A O 1
ATOM 3215 N N . THR A 1 394 ? 17.665 12.888 -22.517 1.00 93.38 394 THR A N 1
ATOM 3216 C CA . THR A 1 394 ? 16.429 12.596 -23.265 1.00 93.38 394 THR A CA 1
ATOM 3217 C C . THR A 1 394 ? 16.054 11.118 -23.217 1.00 93.38 394 THR A C 1
ATOM 3219 O O . THR A 1 394 ? 14.871 10.771 -23.257 1.00 93.38 394 THR A O 1
ATOM 3222 N N . ARG A 1 395 ? 17.054 10.235 -23.113 1.00 95.75 395 ARG A N 1
ATOM 3223 C CA . ARG A 1 395 ? 16.866 8.784 -23.055 1.00 95.75 395 ARG A CA 1
ATOM 3224 C C . ARG A 1 395 ? 17.914 8.113 -22.171 1.00 95.75 395 ARG A C 1
ATOM 3226 O O . ARG A 1 395 ? 19.081 8.502 -22.185 1.00 95.75 395 ARG A O 1
ATOM 3233 N N . ILE A 1 396 ? 17.481 7.091 -21.438 1.00 98.06 396 ILE A N 1
ATOM 3234 C CA . ILE A 1 396 ? 18.317 6.251 -20.577 1.00 98.06 396 ILE A CA 1
ATOM 3235 C C . ILE A 1 396 ? 18.157 4.794 -21.013 1.00 98.06 396 ILE A C 1
ATOM 3237 O O . ILE A 1 396 ? 17.065 4.238 -20.919 1.00 98.06 396 ILE A O 1
ATOM 3241 N N . ASP A 1 397 ? 19.243 4.153 -21.428 1.00 98.25 397 ASP A N 1
ATOM 3242 C CA . ASP A 1 397 ? 19.268 2.717 -21.708 1.00 98.25 397 ASP A CA 1
ATOM 3243 C C . ASP A 1 397 ? 19.978 1.985 -20.570 1.00 98.25 397 ASP A C 1
ATOM 3245 O O . ASP A 1 397 ? 21.144 2.239 -20.279 1.00 98.25 397 ASP A O 1
ATOM 3249 N N . VAL A 1 398 ? 19.276 1.068 -19.911 1.00 98.56 398 VAL A N 1
ATOM 3250 C CA . VAL A 1 398 ? 19.778 0.288 -18.774 1.00 98.56 398 VAL A CA 1
ATOM 3251 C C . VAL A 1 398 ? 19.910 -1.166 -19.196 1.00 98.56 398 VAL A C 1
ATOM 3253 O O . VAL A 1 398 ? 18.942 -1.777 -19.641 1.00 98.56 398 VAL A O 1
ATOM 3256 N N . TYR A 1 399 ? 21.100 -1.737 -19.042 1.00 98.38 399 TYR A N 1
ATOM 3257 C CA . TYR A 1 399 ? 21.408 -3.093 -19.483 1.00 98.38 399 TYR A CA 1
ATOM 3258 C C . TYR A 1 399 ? 21.580 -4.035 -18.293 1.00 98.38 399 TYR A C 1
ATOM 3260 O O . TYR A 1 399 ? 22.408 -3.797 -17.404 1.00 98.38 399 TYR A O 1
ATOM 3268 N N . PHE A 1 400 ? 20.804 -5.115 -18.329 1.00 97.56 400 PHE A N 1
ATOM 3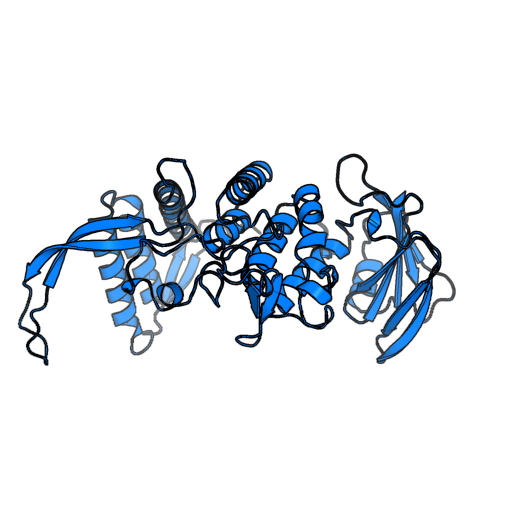269 C CA . PHE A 1 400 ? 20.835 -6.218 -17.380 1.00 97.56 400 PHE A CA 1
ATOM 3270 C C . PHE A 1 400 ? 21.650 -7.392 -17.936 1.00 97.56 400 PHE A C 1
ATOM 3272 O O . PHE A 1 400 ? 21.578 -7.684 -19.135 1.00 97.56 400 PHE A O 1
ATOM 3279 N N . GLU A 1 401 ? 22.381 -8.094 -17.064 1.00 89.12 401 GLU A N 1
ATOM 3280 C CA . GLU A 1 401 ? 23.176 -9.293 -17.408 1.00 89.12 401 GLU A CA 1
ATOM 3281 C C . GLU A 1 401 ? 22.904 -10.500 -16.502 1.00 89.12 401 GLU A C 1
ATOM 3283 O O . GLU A 1 401 ? 22.638 -10.267 -15.297 1.00 89.12 401 GLU A O 1
#

Organism: NCBI:txid652676

Solvent-accessible surface area (backbone atoms only — not comparable to full-atom values): 21847 Å² total; per-residue (Å²): 130,86,77,59,53,79,46,66,46,80,39,50,40,64,58,50,50,41,53,64,63,44,40,58,48,58,73,69,48,79,53,67,66,61,32,52,52,57,52,46,54,49,51,50,52,42,51,60,64,47,66,92,43,75,92,79,52,68,36,76,42,35,42,46,57,52,51,51,42,53,50,38,52,49,55,51,48,56,57,46,57,62,67,41,28,47,97,87,64,48,74,39,58,50,71,51,71,46,76,77,39,63,44,82,42,88,68,50,47,100,84,66,48,76,38,69,44,76,76,38,71,47,79,43,79,42,67,44,34,46,63,44,54,36,55,48,38,68,66,43,90,40,57,64,57,33,48,53,55,50,50,51,46,62,77,34,77,32,33,35,80,89,67,53,39,46,20,43,20,34,85,51,87,90,57,63,65,86,85,35,70,45,60,71,41,57,59,18,36,73,82,17,30,5,24,29,38,43,59,42,36,43,37,49,37,31,35,48,73,48,66,37,52,70,63,32,58,70,38,46,59,55,61,43,53,72,56,48,58,48,85,46,27,68,50,63,44,90,53,88,48,28,30,27,24,26,81,68,29,89,59,71,91,45,40,47,23,52,42,73,86,58,92,51,65,31,61,63,37,50,53,49,41,52,45,34,32,60,33,22,93,66,34,64,48,67,45,100,88,69,46,47,30,30,36,73,49,35,55,41,61,25,82,70,30,35,88,49,66,47,73,49,75,50,37,37,87,89,62,50,81,45,76,43,82,41,64,49,25,31,40,74,51,72,44,95,73,30,22,46,36,38,39,39,28,84,82,37,47,29,39,46,74,97,78,33,37,42,61,50,33,32,35,39,32,40,82,94,45,97,65,61,49,78,38,84,36,50,67,38,45,64,70,56,28,52,35,50,75,68,62,54,34,48,33,38,41,38,33,37,97

Foldseek 3Di:
DPDDQQDKDKDAPLVVQLLVQLLCLLVPPPDPVVSVVSNVVSVVVSCVQCVVHGPPDIDIDGNNSVVSSVVSVVVSVVVVQQVQADPVRHHFDDKDKDQPDWDFDDAADPVRHTDIGGPDIDIDGAFHFLVRLLVCLQPPPALVSNVVSVVSQCPDQQQQPVLRFGFRTHARCVDDCVVDCLNVDAALPDNHRWRQLQSRLSSLLSCLVNVVLVVSVVRVQRRQLLNDDCCLQVDDSVDAARTQRGPSGPDPSRHRHGHHPDDHPNVVSVVSVVCCQWFNDDQWDADPVRWIKGFRQHQDQLVQWFQAWDWDWAAAPVRDIDIDTDGGRWDWDDDPRHEIEIEHEPPSHGCDDDPHFDWQKKWFAFPPDPGTDIDRDSMDIPPVSVCVVVRRTRYMYTYTD